Protein AF-A0A2E3D0P7-F1 (afdb_monomer_lite)

pLDDT: mean 84.65, std 11.74, range [28.27, 96.06]

Sequence (380 aa):
MAKFSTPGQRRKRYIKILLGFMVVAISTVAWFVEGPGQRTAKAALKDPGTINFQAQISNLTYEEETYRNFKGKRRSRTNYYADFSYTFNGQPIVETREISSSQYEKWEDGSQVDMMAIGPQHDKIELKSDVVSDATTSPLGRSIQAAIFSAIGAVALSFVLLPVFGREPDGYMPEGFYTEQSWLDVDDNQLIAIVENELVRFKFDSSLTGKVQKAYQNDVPLAQILTIKGKGVKLDVIPLDKVQSVSSSHYEDTYDVHFEVSEPGAKEIKTKSINLEFLNPTVKTHAMEALVKRVTPFQQLEKTVTHYSRLKSAMPGTLGFLIGAAGLWYFEHWIMMVLLSLLCLFSLKSLIARLWSPTVYTQYASQPVTSAVEPVRSAA

Structure (mmCIF, N/CA/C/O backbone):
data_AF-A0A2E3D0P7-F1
#
_entry.id   AF-A0A2E3D0P7-F1
#
loop_
_atom_site.group_PDB
_atom_site.id
_atom_site.type_symbol
_atom_site.label_atom_id
_atom_site.label_alt_id
_atom_site.label_comp_id
_atom_site.label_asym_id
_atom_site.label_entity_id
_atom_site.label_seq_id
_atom_site.pdbx_PDB_ins_code
_atom_site.Cartn_x
_atom_site.Cartn_y
_atom_site.Cartn_z
_atom_site.occupancy
_atom_site.B_iso_or_equiv
_atom_site.auth_seq_id
_atom_site.auth_comp_id
_atom_site.auth_asym_id
_atom_site.auth_atom_id
_atom_site.pdbx_PDB_model_num
ATOM 1 N N . MET A 1 1 ? -0.250 -22.463 9.186 1.00 63.88 1 MET A N 1
ATOM 2 C CA . MET A 1 1 ? -0.595 -21.189 8.517 1.00 63.88 1 MET A CA 1
ATOM 3 C C . MET A 1 1 ? -1.772 -20.565 9.260 1.00 63.88 1 MET A C 1
ATOM 5 O O . MET A 1 1 ? -2.297 -21.237 10.142 1.00 63.88 1 MET A O 1
ATOM 9 N N . ALA A 1 2 ? -2.141 -19.311 8.983 1.00 78.75 2 ALA A N 1
ATOM 10 C CA . ALA A 1 2 ? -3.425 -18.774 9.446 1.00 78.75 2 ALA A CA 1
ATOM 11 C C . ALA A 1 2 ? -4.566 -19.628 8.858 1.00 78.75 2 ALA A C 1
ATOM 13 O O . ALA A 1 2 ? -4.453 -20.078 7.716 1.00 78.75 2 ALA A O 1
ATOM 14 N N . LYS A 1 3 ? -5.604 -19.905 9.652 1.00 83.94 3 LYS A N 1
ATOM 15 C CA . LYS A 1 3 ? -6.724 -20.778 9.265 1.00 83.94 3 LYS A CA 1
ATOM 16 C C . LYS A 1 3 ? -7.697 -20.048 8.340 1.00 83.94 3 LYS A C 1
ATOM 18 O O . LYS A 1 3 ? -8.185 -20.631 7.377 1.00 83.94 3 LYS A O 1
ATOM 23 N N . PHE A 1 4 ? -7.910 -18.757 8.590 1.00 86.62 4 PHE A N 1
ATOM 24 C CA . PHE A 1 4 ? -8.849 -17.919 7.854 1.00 86.62 4 PHE A CA 1
ATOM 25 C C . PHE A 1 4 ? -8.155 -16.696 7.259 1.00 86.62 4 PHE A C 1
ATOM 27 O O . PHE A 1 4 ? -7.244 -16.119 7.855 1.00 86.62 4 PHE A O 1
ATOM 34 N N . SER A 1 5 ? -8.624 -16.289 6.081 1.00 87.06 5 SER A N 1
ATOM 35 C CA . SER A 1 5 ? -8.256 -15.033 5.424 1.00 87.06 5 SER A CA 1
ATOM 36 C C . SER A 1 5 ? -9.507 -14.203 5.195 1.00 87.06 5 SER A C 1
ATOM 38 O O . SER A 1 5 ? -10.519 -14.740 4.724 1.00 87.06 5 SER A O 1
ATOM 40 N N . THR A 1 6 ? -9.421 -12.914 5.505 1.00 86.19 6 THR A N 1
ATOM 41 C CA . THR A 1 6 ? -10.521 -11.972 5.304 1.00 86.19 6 THR A CA 1
ATOM 42 C C . THR A 1 6 ? -10.764 -11.712 3.809 1.00 86.19 6 THR A C 1
ATOM 44 O O . THR A 1 6 ? -9.862 -11.913 2.978 1.00 86.19 6 THR A O 1
ATOM 47 N N . PRO A 1 7 ? -11.966 -11.256 3.418 1.00 86.00 7 PRO A N 1
ATOM 48 C CA . PRO A 1 7 ? -12.232 -10.815 2.051 1.00 86.00 7 PRO A CA 1
ATOM 49 C C . PRO A 1 7 ? -11.246 -9.748 1.552 1.00 86.00 7 PRO A C 1
ATOM 51 O O . PRO A 1 7 ? -10.750 -9.869 0.429 1.00 86.00 7 PRO A O 1
ATOM 54 N N . GLY A 1 8 ? -10.908 -8.749 2.371 1.00 85.38 8 GLY A N 1
ATOM 55 C CA . GLY A 1 8 ? -9.921 -7.718 2.040 1.00 85.38 8 GLY A CA 1
ATOM 56 C C . GLY A 1 8 ? -8.527 -8.302 1.823 1.00 85.38 8 GLY A C 1
ATOM 57 O O . GLY A 1 8 ? -7.926 -8.059 0.775 1.00 85.38 8 GLY A O 1
ATOM 58 N N . GLN A 1 9 ? -8.038 -9.187 2.701 1.00 87.81 9 GLN A N 1
ATOM 59 C CA . GLN A 1 9 ? -6.764 -9.897 2.495 1.00 87.81 9 GLN A CA 1
ATOM 60 C C . GLN A 1 9 ? -6.739 -10.667 1.163 1.00 87.81 9 GLN A C 1
ATOM 62 O O . GLN A 1 9 ? -5.741 -10.616 0.433 1.00 87.81 9 GLN A O 1
ATOM 67 N N . ARG A 1 10 ? -7.839 -11.346 0.803 1.00 89.25 10 ARG A N 1
ATOM 68 C CA . ARG A 1 10 ? -7.965 -12.045 -0.490 1.00 89.25 10 ARG A CA 1
ATOM 69 C C . ARG A 1 10 ? -7.917 -11.065 -1.660 1.00 89.25 10 ARG A C 1
ATOM 71 O O . ARG A 1 10 ? -7.141 -11.286 -2.586 1.00 89.25 10 ARG A O 1
ATOM 78 N N . ARG A 1 11 ? -8.677 -9.965 -1.616 1.00 88.69 11 ARG A N 1
ATOM 79 C CA . ARG A 1 11 ? -8.678 -8.924 -2.663 1.00 88.69 11 ARG A CA 1
ATOM 80 C C . ARG A 1 11 ? -7.303 -8.280 -2.827 1.00 88.69 11 ARG A C 1
ATOM 82 O O . ARG A 1 11 ? -6.805 -8.210 -3.947 1.00 88.69 11 ARG A O 1
ATOM 89 N N . LYS A 1 12 ? -6.638 -7.901 -1.729 1.00 89.88 12 LYS A N 1
ATOM 90 C CA . LYS A 1 12 ? -5.262 -7.373 -1.746 1.00 89.88 12 LYS A CA 1
ATOM 91 C C . LYS A 1 12 ? -4.298 -8.363 -2.404 1.00 89.88 12 LYS A C 1
ATOM 93 O O . LYS A 1 12 ? -3.443 -7.958 -3.191 1.00 89.88 12 LYS A O 1
ATOM 98 N N . ARG A 1 13 ? -4.443 -9.664 -2.123 1.00 90.81 13 ARG A N 1
ATOM 99 C CA . ARG A 1 13 ? -3.647 -10.718 -2.768 1.00 90.81 13 ARG A CA 1
ATOM 100 C C . ARG A 1 13 ? -3.947 -10.825 -4.265 1.00 90.81 13 ARG A C 1
ATOM 102 O O . ARG A 1 13 ? -3.000 -10.860 -5.044 1.00 90.81 13 ARG A O 1
ATOM 109 N N . TYR A 1 14 ? -5.217 -10.827 -4.670 1.00 91.69 14 TYR A N 1
ATOM 110 C CA . TYR A 1 14 ? -5.603 -10.855 -6.085 1.00 91.69 14 TYR A CA 1
ATOM 111 C C . TYR A 1 14 ? -5.071 -9.648 -6.858 1.00 91.69 14 TYR A C 1
ATOM 113 O O . TYR A 1 14 ? -4.501 -9.833 -7.927 1.00 91.69 14 TYR A O 1
ATOM 121 N N . ILE A 1 15 ? -5.169 -8.439 -6.295 1.00 89.19 15 ILE A N 1
ATOM 122 C CA . ILE A 1 15 ? -4.608 -7.217 -6.890 1.00 89.19 15 ILE A CA 1
ATOM 123 C C . ILE A 1 15 ? -3.103 -7.385 -7.117 1.00 89.19 15 ILE A C 1
ATOM 125 O O . ILE A 1 15 ? -2.620 -7.160 -8.221 1.00 89.19 15 ILE A O 1
ATOM 129 N N . LYS A 1 16 ? -2.355 -7.843 -6.104 1.00 91.69 16 LYS A N 1
ATOM 130 C CA . LYS A 1 16 ? -0.905 -8.075 -6.229 1.00 91.69 16 LYS A CA 1
ATOM 131 C C . LYS A 1 16 ? -0.568 -9.126 -7.291 1.00 91.69 16 LYS A C 1
ATOM 133 O O . LYS A 1 16 ? 0.374 -8.927 -8.050 1.00 91.69 16 LYS A O 1
ATOM 138 N N . ILE A 1 17 ? -1.331 -10.220 -7.359 1.00 93.38 17 ILE A N 1
ATOM 139 C CA . ILE A 1 17 ? -1.148 -11.269 -8.374 1.00 93.38 17 ILE A CA 1
ATOM 140 C C . ILE A 1 17 ? -1.409 -10.712 -9.775 1.00 93.38 17 ILE A C 1
ATOM 142 O O . ILE A 1 17 ? -0.598 -10.927 -10.669 1.00 93.38 17 ILE A O 1
ATOM 146 N N . LEU A 1 18 ? -2.502 -9.970 -9.961 1.00 92.75 18 LEU A N 1
ATOM 147 C CA . LEU A 1 18 ? -2.876 -9.389 -11.249 1.00 92.75 18 LEU A CA 1
ATOM 148 C C . LEU A 1 18 ? -1.837 -8.370 -11.731 1.00 92.75 18 LEU A C 1
ATOM 150 O O . LEU A 1 18 ? -1.441 -8.396 -12.892 1.00 92.75 18 LEU A O 1
ATOM 154 N N . LEU A 1 19 ? -1.333 -7.528 -10.827 1.00 92.44 19 LEU A N 1
ATOM 155 C CA . LEU A 1 19 ? -0.243 -6.596 -11.115 1.00 92.44 19 LEU A CA 1
ATOM 156 C C . LEU A 1 19 ? 1.061 -7.322 -11.469 1.00 92.44 19 LEU A C 1
ATOM 158 O O . LEU A 1 19 ? 1.741 -6.934 -12.414 1.00 92.44 19 LEU A O 1
ATOM 162 N N . GLY A 1 20 ? 1.392 -8.404 -10.758 1.00 93.56 20 GLY A N 1
ATOM 163 C CA . GLY A 1 20 ? 2.532 -9.254 -11.103 1.00 93.56 20 GLY A CA 1
ATOM 164 C C . GLY A 1 20 ? 2.381 -9.892 -12.486 1.00 93.56 20 GLY A C 1
ATOM 165 O O . GLY A 1 20 ? 3.317 -9.874 -13.280 1.00 93.56 20 GLY A O 1
ATOM 166 N N . PHE A 1 21 ? 1.186 -10.388 -12.812 1.00 95.12 21 PHE A N 1
ATOM 167 C CA . PHE A 1 21 ? 0.887 -10.945 -14.129 1.00 95.12 21 PHE A CA 1
ATOM 168 C C . PHE A 1 21 ? 1.000 -9.895 -15.238 1.00 95.12 21 PHE A C 1
ATOM 170 O O . PHE A 1 21 ? 1.547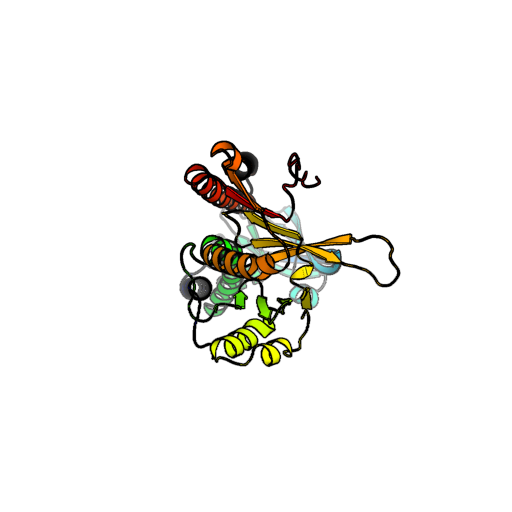 -10.187 -16.295 1.00 95.12 21 PHE A O 1
ATOM 177 N N . MET A 1 22 ? 0.559 -8.659 -14.990 1.00 92.62 22 MET A N 1
ATOM 178 C CA . MET A 1 22 ? 0.719 -7.543 -15.925 1.00 92.62 22 MET A CA 1
ATOM 179 C C . MET A 1 22 ? 2.197 -7.276 -16.250 1.00 92.62 22 MET A C 1
ATOM 181 O O . MET A 1 22 ? 2.544 -7.137 -17.420 1.00 92.62 22 MET A O 1
ATOM 185 N N . VAL A 1 23 ? 3.074 -7.254 -15.238 1.00 94.56 23 VAL A N 1
ATOM 186 C CA . VAL A 1 23 ? 4.530 -7.091 -15.428 1.00 94.56 23 VAL A CA 1
ATOM 187 C C . VAL A 1 23 ? 5.090 -8.217 -16.292 1.00 94.56 23 VAL A C 1
ATOM 189 O O . VAL A 1 23 ? 5.819 -7.958 -17.251 1.00 94.56 23 VAL A O 1
ATOM 192 N N . VAL A 1 24 ? 4.713 -9.465 -15.998 1.00 94.81 24 VAL A N 1
ATOM 193 C CA . VAL A 1 24 ? 5.138 -10.628 -16.791 1.00 94.81 24 VAL A CA 1
ATOM 194 C C . VAL A 1 24 ? 4.642 -10.505 -18.231 1.00 94.81 24 VAL A C 1
ATOM 196 O O . VAL A 1 24 ? 5.447 -10.629 -19.145 1.00 94.81 24 VAL A O 1
ATOM 199 N N . ALA A 1 25 ? 3.366 -10.181 -18.445 1.00 93.19 25 ALA A N 1
ATOM 200 C CA . ALA A 1 25 ? 2.776 -10.046 -19.773 1.00 93.19 25 ALA A CA 1
ATOM 201 C C . ALA A 1 25 ? 3.463 -8.954 -20.609 1.00 93.19 25 ALA A C 1
ATOM 203 O O . ALA A 1 25 ? 3.822 -9.203 -21.758 1.00 93.19 25 ALA A O 1
ATOM 204 N N . ILE A 1 26 ? 3.714 -7.772 -20.032 1.00 90.81 26 ILE A N 1
ATOM 205 C CA . ILE A 1 26 ? 4.437 -6.680 -20.709 1.00 90.81 26 ILE A CA 1
ATOM 206 C C . ILE A 1 26 ? 5.863 -7.116 -21.066 1.00 90.81 26 ILE A C 1
ATOM 208 O O . ILE A 1 26 ? 6.322 -6.884 -22.184 1.00 90.81 26 ILE A O 1
ATOM 212 N N . SER A 1 27 ? 6.545 -7.800 -20.146 1.00 92.62 27 SER A N 1
ATOM 213 C CA . SER A 1 27 ? 7.895 -8.325 -20.379 1.00 92.62 27 SER A CA 1
ATOM 214 C C . SER A 1 27 ? 7.909 -9.378 -21.490 1.00 92.62 27 SER A C 1
ATOM 216 O O . SER A 1 27 ? 8.787 -9.360 -22.345 1.00 92.62 27 SER A O 1
ATOM 218 N N . THR A 1 28 ? 6.905 -10.260 -21.535 1.00 92.31 28 THR A N 1
ATOM 219 C CA . THR A 1 28 ? 6.734 -11.242 -22.615 1.00 92.31 28 THR A CA 1
ATOM 220 C C . THR A 1 28 ? 6.468 -10.562 -23.955 1.00 92.31 28 THR A C 1
ATOM 222 O O . THR A 1 28 ? 7.048 -10.958 -24.959 1.00 92.31 28 THR A O 1
ATOM 225 N N . VAL A 1 29 ? 5.648 -9.510 -24.003 1.00 91.69 29 VAL A N 1
ATOM 226 C CA . VAL A 1 29 ? 5.447 -8.744 -25.244 1.00 91.69 29 VAL A CA 1
ATOM 227 C C . VAL A 1 29 ? 6.762 -8.107 -25.704 1.00 91.69 29 VAL A C 1
ATOM 229 O O . VAL A 1 29 ? 7.103 -8.225 -26.877 1.00 91.69 29 VAL A O 1
ATOM 232 N N . ALA A 1 30 ? 7.546 -7.518 -24.797 1.00 90.31 30 ALA A N 1
ATOM 233 C CA . ALA A 1 30 ? 8.858 -6.939 -25.111 1.00 90.31 30 ALA A CA 1
ATOM 234 C C . ALA A 1 30 ? 9.905 -7.979 -25.564 1.00 90.31 30 ALA A C 1
ATOM 236 O O . ALA A 1 30 ? 10.854 -7.648 -26.284 1.00 90.31 30 ALA A O 1
ATOM 237 N N . TRP A 1 31 ? 9.724 -9.251 -25.198 1.00 92.69 31 TRP A N 1
ATOM 238 C CA . TRP A 1 31 ? 10.527 -10.346 -25.736 1.00 92.69 31 TRP A CA 1
ATOM 239 C C . TRP A 1 31 ? 10.314 -10.510 -27.241 1.00 92.69 31 TRP A C 1
ATOM 241 O O . TRP A 1 31 ? 11.284 -10.662 -27.981 1.00 92.69 31 TRP A O 1
ATOM 251 N N . PHE A 1 32 ? 9.066 -10.458 -27.713 1.00 91.75 32 PHE A N 1
ATOM 252 C CA . PHE A 1 32 ? 8.731 -10.700 -29.121 1.00 91.75 32 PHE A CA 1
ATOM 253 C C . PHE A 1 32 ? 8.721 -9.431 -29.976 1.00 91.75 32 PHE A C 1
ATOM 255 O O . PHE A 1 32 ? 9.026 -9.488 -31.166 1.00 91.75 32 PHE A O 1
ATOM 262 N N . VAL A 1 33 ? 8.380 -8.287 -29.387 1.00 89.50 33 VAL A N 1
ATOM 263 C CA . VAL A 1 33 ? 8.140 -7.043 -30.116 1.00 89.50 33 VAL A CA 1
ATOM 264 C C . VAL A 1 33 ? 9.317 -6.091 -29.949 1.00 89.50 33 VAL A C 1
ATOM 266 O O . VAL A 1 33 ? 9.665 -5.676 -28.848 1.00 89.50 33 VAL A O 1
ATOM 269 N N . GLU A 1 34 ? 9.908 -5.705 -31.078 1.00 87.25 34 GLU A N 1
ATOM 270 C CA . GLU A 1 34 ? 10.896 -4.628 -31.141 1.00 87.25 34 GLU A CA 1
ATOM 271 C C . GLU A 1 34 ? 10.255 -3.289 -30.787 1.00 87.25 34 GLU A C 1
ATOM 273 O O . GLU A 1 34 ? 9.267 -2.892 -31.416 1.00 87.25 34 GLU A O 1
ATOM 278 N N . GLY A 1 35 ? 10.844 -2.593 -29.813 1.00 82.25 35 GLY A N 1
ATOM 279 C CA . GLY A 1 35 ? 10.448 -1.240 -29.447 1.00 82.25 35 GLY A CA 1
ATOM 280 C C . GLY A 1 35 ? 10.743 -0.228 -30.563 1.00 82.25 35 GLY A C 1
ATOM 281 O O . GLY A 1 35 ? 11.554 -0.502 -31.452 1.00 82.25 35 GLY A O 1
ATOM 282 N N . PRO A 1 36 ? 10.109 0.955 -30.522 1.00 82.62 36 PRO A N 1
ATOM 283 C CA . PRO A 1 36 ? 10.277 1.981 -31.548 1.00 82.62 36 PRO A CA 1
ATOM 284 C C . PRO A 1 36 ? 11.745 2.397 -31.727 1.00 82.62 36 PRO A C 1
ATOM 286 O O . PRO A 1 36 ? 12.199 2.431 -32.864 1.00 82.62 36 PRO A O 1
ATOM 289 N N . GLY A 1 37 ? 12.503 2.582 -30.636 1.00 82.88 37 GLY A N 1
ATOM 290 C CA . GLY A 1 37 ? 13.933 2.936 -30.684 1.00 82.88 37 GLY A CA 1
ATOM 291 C C . GLY A 1 37 ? 14.804 1.906 -31.416 1.00 82.88 37 GLY A C 1
ATOM 292 O O . GLY A 1 37 ? 15.591 2.252 -32.293 1.00 82.88 37 GLY A O 1
ATOM 293 N N . GLN A 1 38 ? 14.597 0.613 -31.149 1.00 85.88 38 GLN A N 1
ATOM 294 C CA . GLN A 1 38 ? 15.317 -0.455 -31.851 1.00 85.88 38 GLN A CA 1
ATOM 295 C C . GLN A 1 38 ? 14.946 -0.515 -33.337 1.00 85.88 38 GLN A C 1
ATOM 297 O O . GLN A 1 38 ? 15.815 -0.740 -34.179 1.00 85.88 38 GLN A O 1
ATOM 302 N N . ARG A 1 39 ? 13.667 -0.309 -33.680 1.00 87.25 39 ARG A N 1
ATOM 303 C CA . ARG A 1 39 ? 13.230 -0.265 -35.084 1.00 87.25 39 ARG A CA 1
ATOM 304 C C . ARG A 1 39 ? 13.858 0.913 -35.818 1.00 87.25 39 ARG A C 1
ATOM 306 O O . ARG A 1 39 ? 14.352 0.721 -36.925 1.00 87.25 39 ARG A O 1
ATOM 313 N N . THR A 1 40 ? 13.883 2.097 -35.202 1.00 86.38 40 THR A N 1
ATOM 314 C CA . THR A 1 40 ? 14.529 3.282 -35.780 1.00 86.38 40 THR A CA 1
ATOM 315 C C . THR A 1 40 ? 16.032 3.082 -35.929 1.00 86.38 40 THR A C 1
ATOM 317 O O . THR A 1 40 ? 16.569 3.388 -36.986 1.00 86.38 40 THR A O 1
ATOM 320 N N . ALA A 1 41 ? 16.699 2.478 -34.944 1.00 87.44 41 ALA A N 1
ATOM 321 C CA . ALA A 1 41 ? 18.129 2.187 -35.013 1.00 87.44 41 ALA A CA 1
ATOM 322 C C . ALA A 1 41 ? 18.461 1.160 -36.113 1.00 87.44 41 ALA A C 1
ATOM 324 O O . ALA A 1 41 ? 19.378 1.355 -36.908 1.00 87.44 41 ALA A O 1
ATOM 325 N N . LYS A 1 42 ? 17.664 0.088 -36.237 1.00 89.94 42 LYS A N 1
ATOM 326 C CA . LYS A 1 42 ? 17.796 -0.888 -37.334 1.00 89.94 42 LYS A CA 1
ATOM 327 C C . LYS A 1 42 ? 17.518 -0.278 -38.704 1.00 89.94 42 LYS A C 1
ATOM 329 O O . LYS A 1 42 ? 18.143 -0.699 -39.674 1.00 89.94 42 LYS A O 1
ATOM 334 N N . ALA A 1 43 ? 16.565 0.648 -38.795 1.00 88.25 43 ALA A N 1
ATOM 335 C CA . ALA A 1 43 ? 16.280 1.370 -40.028 1.00 88.25 43 ALA A CA 1
ATOM 336 C C . ALA A 1 43 ? 17.454 2.283 -40.402 1.00 88.25 43 ALA A C 1
ATOM 338 O O . ALA A 1 43 ? 17.933 2.189 -41.524 1.00 88.25 43 ALA A O 1
ATOM 339 N N . ALA A 1 44 ? 17.987 3.053 -39.448 1.00 87.69 44 ALA A N 1
ATOM 340 C CA . ALA A 1 44 ? 19.149 3.919 -39.650 1.00 87.69 44 ALA A CA 1
ATOM 341 C C . ALA A 1 44 ? 20.381 3.142 -40.143 1.00 87.69 44 ALA A C 1
ATOM 343 O O . ALA A 1 44 ? 21.022 3.540 -41.107 1.00 87.69 44 ALA A O 1
ATOM 344 N N . LEU A 1 45 ? 20.674 1.973 -39.559 1.00 87.88 45 LEU A N 1
ATOM 345 C CA . LEU A 1 45 ? 21.794 1.129 -40.005 1.00 87.88 45 LEU A CA 1
ATOM 346 C C . LEU A 1 45 ? 21.620 0.543 -41.417 1.00 87.88 45 LEU A C 1
ATOM 348 O O . LEU A 1 45 ? 22.601 0.100 -42.011 1.00 87.88 45 LEU A O 1
ATOM 352 N N . LYS A 1 46 ? 20.389 0.478 -41.933 1.00 88.12 46 LYS A N 1
ATOM 353 C CA . LYS A 1 46 ? 20.075 -0.061 -43.266 1.00 88.12 46 LYS A CA 1
ATOM 354 C C . LYS A 1 46 ? 19.829 1.025 -44.311 1.00 88.12 46 LYS A C 1
ATOM 356 O O . LYS A 1 46 ? 19.788 0.700 -45.495 1.00 88.12 46 LYS A O 1
ATOM 361 N N . ASP A 1 47 ? 19.619 2.265 -43.886 1.00 86.25 47 ASP A N 1
ATOM 362 C CA . ASP A 1 47 ? 19.291 3.376 -44.767 1.00 86.25 47 ASP A CA 1
ATOM 363 C C . ASP A 1 47 ? 20.559 3.882 -45.479 1.00 86.25 47 ASP A C 1
ATOM 365 O O . ASP A 1 47 ? 21.476 4.365 -44.806 1.00 86.25 47 ASP A O 1
ATOM 369 N N . PRO A 1 48 ? 20.632 3.801 -46.824 1.00 79.19 48 PRO A N 1
ATOM 370 C CA . PRO A 1 48 ? 21.766 4.320 -47.584 1.00 79.19 48 PRO A CA 1
ATOM 371 C C . PRO A 1 48 ? 21.926 5.845 -47.480 1.00 79.19 48 PRO A C 1
ATOM 373 O O . PRO A 1 48 ? 22.991 6.354 -47.817 1.00 79.19 48 PRO A O 1
ATOM 376 N N . GLY A 1 49 ? 20.901 6.576 -47.022 1.00 81.12 49 GLY A N 1
ATOM 377 C CA . GLY A 1 49 ? 20.973 8.015 -46.755 1.00 81.12 49 GLY A CA 1
ATOM 378 C C . GLY A 1 49 ? 21.721 8.388 -45.470 1.00 81.12 49 GLY A C 1
ATOM 379 O O . GLY A 1 49 ? 21.988 9.569 -45.244 1.00 81.12 49 GLY A O 1
ATOM 380 N N . THR A 1 50 ? 22.077 7.413 -44.632 1.00 86.00 50 THR A N 1
ATOM 381 C CA . THR A 1 50 ? 22.770 7.647 -43.361 1.00 86.00 50 THR A CA 1
ATOM 382 C C . THR A 1 50 ? 24.254 7.928 -43.578 1.00 86.00 50 THR A C 1
ATOM 384 O O . THR A 1 50 ? 24.966 7.138 -44.201 1.00 86.00 50 THR A O 1
ATOM 387 N N . ILE A 1 51 ? 24.748 9.037 -43.024 1.00 88.25 51 ILE A N 1
ATOM 388 C CA . ILE A 1 51 ? 26.145 9.463 -43.187 1.00 88.25 51 ILE A CA 1
ATOM 389 C C . ILE A 1 51 ? 26.938 9.084 -41.936 1.00 88.25 51 ILE A C 1
ATOM 391 O O . ILE A 1 51 ? 26.599 9.498 -40.828 1.00 88.25 51 ILE A O 1
ATOM 395 N N . ASN A 1 52 ? 28.012 8.314 -42.124 1.00 90.00 52 ASN A N 1
ATOM 396 C CA . ASN A 1 52 ? 28.990 8.024 -41.078 1.00 90.00 52 ASN A CA 1
ATOM 397 C C . ASN A 1 52 ? 30.146 9.021 -41.172 1.00 90.00 52 ASN A C 1
ATOM 399 O O . ASN A 1 52 ? 30.680 9.240 -42.259 1.00 90.00 52 ASN A O 1
ATOM 403 N N . PHE A 1 53 ? 30.563 9.573 -40.041 1.00 91.00 53 PHE A N 1
ATOM 404 C CA . PHE A 1 53 ? 31.725 10.453 -39.957 1.00 91.00 53 PHE A CA 1
ATOM 405 C C . PHE A 1 53 ? 32.415 10.288 -38.603 1.00 91.00 53 PHE A C 1
ATOM 407 O O . PHE A 1 53 ? 31.875 9.656 -37.696 1.00 91.00 53 PHE A O 1
ATOM 414 N N . GLN A 1 54 ? 33.625 10.828 -38.479 1.00 92.81 54 GLN A N 1
ATOM 415 C CA . GLN A 1 54 ? 34.375 10.810 -37.227 1.00 92.81 54 GLN A CA 1
ATOM 416 C C . GLN A 1 54 ? 34.273 12.161 -36.531 1.00 92.81 54 GLN A C 1
ATOM 418 O O . GLN A 1 54 ? 34.346 13.207 -37.180 1.00 92.81 54 GLN A O 1
ATOM 423 N N . ALA A 1 55 ? 34.106 12.116 -35.216 1.00 93.31 55 ALA A N 1
ATOM 424 C CA . ALA A 1 55 ? 34.206 13.274 -34.350 1.00 93.31 55 ALA A CA 1
ATOM 425 C C . ALA A 1 55 ? 35.382 13.112 -33.397 1.00 93.31 55 ALA A C 1
ATOM 427 O O . ALA A 1 55 ? 35.636 12.021 -32.882 1.00 93.31 55 ALA A O 1
ATOM 428 N N . GLN A 1 56 ? 36.067 14.219 -33.139 1.00 95.06 56 GLN A N 1
ATOM 429 C CA . GLN A 1 56 ? 37.126 14.276 -32.151 1.00 95.06 56 GLN A CA 1
ATOM 430 C C . GLN A 1 56 ? 36.529 14.613 -30.791 1.00 95.06 56 GLN A C 1
ATOM 432 O O . GLN A 1 56 ? 35.787 15.587 -30.666 1.00 95.06 56 GLN A O 1
ATOM 437 N N . ILE A 1 57 ? 36.894 13.854 -29.765 1.00 94.06 57 ILE A N 1
ATOM 438 C CA . ILE A 1 57 ? 36.612 14.237 -28.385 1.00 94.06 57 ILE A CA 1
ATOM 439 C C . ILE A 1 57 ? 37.550 15.387 -28.034 1.00 94.06 57 ILE A C 1
ATOM 441 O O . ILE A 1 57 ? 38.763 15.205 -27.968 1.00 94.06 57 ILE A O 1
ATOM 445 N N . SER A 1 58 ? 37.010 16.588 -27.866 1.00 91.06 58 SER A N 1
ATOM 446 C CA . SER A 1 58 ? 37.807 17.765 -27.516 1.00 91.06 58 SER A CA 1
ATOM 447 C C . SER A 1 58 ? 38.055 17.882 -26.018 1.00 91.06 58 SER A C 1
ATOM 449 O O . SER A 1 58 ? 39.044 18.500 -25.632 1.00 91.06 58 SER A O 1
ATOM 451 N N . ASN A 1 59 ? 37.158 17.336 -25.192 1.00 93.38 59 ASN A N 1
ATOM 452 C CA . ASN A 1 59 ? 37.240 17.435 -23.739 1.00 93.38 59 ASN A CA 1
ATOM 453 C C . ASN A 1 59 ? 36.334 16.396 -23.057 1.00 93.38 59 ASN A C 1
ATOM 455 O O . ASN A 1 59 ? 35.200 16.175 -23.497 1.00 93.38 59 ASN A O 1
ATOM 459 N N . LEU A 1 60 ? 36.805 15.816 -21.954 1.00 92.75 60 LEU A N 1
ATOM 460 C CA . LEU A 1 60 ? 36.053 14.925 -21.072 1.00 92.75 60 LEU A CA 1
ATOM 461 C C . LEU A 1 60 ? 35.894 15.562 -19.691 1.00 92.75 60 LEU A C 1
ATOM 463 O O . LEU A 1 60 ? 36.854 15.733 -18.941 1.00 92.75 60 LEU A O 1
ATOM 467 N N . THR A 1 61 ? 34.656 15.856 -19.301 1.00 93.88 61 THR A N 1
ATOM 468 C CA . THR A 1 61 ? 34.355 16.499 -18.014 1.00 93.88 61 THR A CA 1
ATOM 469 C C . THR A 1 61 ? 33.433 15.644 -17.155 1.00 93.88 61 THR A C 1
ATOM 471 O O . THR A 1 61 ? 32.720 14.769 -17.643 1.00 93.88 61 THR A O 1
ATOM 474 N N . TYR A 1 62 ? 33.456 15.871 -15.843 1.00 92.56 62 TYR A N 1
ATOM 475 C CA . TYR A 1 62 ? 32.488 15.288 -14.922 1.00 92.56 62 TYR A CA 1
ATOM 476 C C . TYR A 1 62 ? 31.991 16.352 -13.948 1.00 92.56 62 TYR A C 1
ATOM 478 O O . TYR A 1 62 ? 32.719 17.275 -13.582 1.00 92.56 62 TYR A O 1
ATOM 486 N N . GLU A 1 63 ? 30.748 16.205 -13.511 1.00 93.94 63 GLU A N 1
ATOM 487 C CA . GLU A 1 63 ? 30.101 17.101 -12.561 1.00 93.94 63 GLU A CA 1
ATOM 488 C C . GLU A 1 63 ? 29.511 16.285 -11.409 1.00 93.94 63 GLU A C 1
ATOM 490 O O . GLU A 1 63 ? 28.791 15.308 -11.626 1.00 93.94 63 GLU A O 1
ATOM 495 N N . GLU A 1 64 ? 29.813 16.670 -10.168 1.00 91.06 64 GLU A N 1
ATOM 496 C CA . GLU A 1 64 ? 29.170 16.093 -8.987 1.00 91.06 64 GLU A CA 1
ATOM 497 C C . GLU A 1 64 ? 27.953 16.921 -8.580 1.00 91.06 64 GLU A C 1
ATOM 499 O O . GLU A 1 64 ? 28.053 17.965 -7.932 1.00 91.06 64 GLU A O 1
ATOM 504 N N . GLU A 1 65 ? 26.771 16.411 -8.894 1.00 88.75 65 GLU A N 1
ATOM 505 C CA . GLU A 1 65 ? 25.520 17.012 -8.474 1.00 88.75 65 GLU A CA 1
ATOM 506 C C . GLU A 1 65 ? 25.143 16.507 -7.075 1.00 88.75 65 GLU A C 1
ATOM 508 O O . GLU A 1 65 ? 24.902 15.314 -6.849 1.00 88.75 65 GLU A O 1
ATOM 513 N N . THR A 1 66 ? 25.067 17.417 -6.097 1.00 87.62 66 THR A N 1
ATOM 514 C CA . THR A 1 66 ? 24.539 17.077 -4.769 1.00 87.62 66 THR A CA 1
ATOM 515 C C . THR A 1 66 ? 23.075 17.460 -4.642 1.00 87.62 66 THR A C 1
ATOM 517 O O . THR A 1 66 ? 22.725 18.635 -4.664 1.00 87.62 66 THR A O 1
ATOM 520 N N . TYR A 1 67 ? 22.223 16.466 -4.408 1.00 85.56 67 TYR A N 1
ATOM 521 C CA . TYR A 1 67 ? 20.790 16.648 -4.205 1.00 85.56 67 TYR A CA 1
ATOM 522 C C . TYR A 1 67 ? 20.355 16.092 -2.846 1.00 85.56 67 TYR A C 1
ATOM 524 O O . TYR A 1 67 ? 21.054 15.313 -2.190 1.00 85.56 67 TYR A O 1
ATOM 532 N N . ARG A 1 68 ? 19.180 16.508 -2.372 1.00 82.50 68 ARG A N 1
ATOM 533 C CA . ARG A 1 68 ? 18.553 15.929 -1.177 1.00 82.50 68 ARG A CA 1
ATOM 534 C C . ARG A 1 68 ? 17.440 14.995 -1.610 1.00 82.50 68 ARG A C 1
ATOM 536 O O . ARG A 1 68 ? 16.596 15.359 -2.418 1.00 82.50 68 ARG A O 1
ATOM 543 N N . ASN A 1 69 ? 17.423 13.784 -1.064 1.00 70.69 69 ASN A N 1
ATOM 544 C CA . ASN A 1 69 ? 16.307 12.881 -1.314 1.00 70.69 69 ASN A CA 1
ATOM 545 C C . ASN A 1 69 ? 15.031 13.367 -0.599 1.00 70.69 69 ASN A C 1
ATOM 547 O O . ASN A 1 69 ? 15.083 14.225 0.280 1.00 70.69 69 ASN A O 1
ATOM 551 N N . PHE A 1 70 ? 13.895 12.734 -0.896 1.00 52.94 70 PHE A N 1
ATOM 552 C CA . PHE A 1 70 ? 12.593 13.008 -0.264 1.00 52.94 70 PHE A CA 1
ATOM 553 C C . PHE A 1 70 ? 12.585 12.902 1.280 1.00 52.94 70 PHE A C 1
ATOM 555 O O . PHE A 1 70 ? 11.636 13.328 1.926 1.00 52.94 70 PHE A O 1
ATOM 562 N N . LYS A 1 71 ? 13.635 12.328 1.890 1.00 71.38 71 LYS A N 1
ATOM 563 C CA . LYS A 1 71 ? 13.837 12.219 3.348 1.00 71.38 71 LYS A CA 1
ATOM 564 C C . LYS A 1 71 ? 14.860 13.235 3.886 1.00 71.38 71 LYS A C 1
ATOM 566 O O . LYS A 1 71 ? 15.359 13.065 4.995 1.00 71.38 71 LYS A O 1
ATOM 571 N N . GLY A 1 72 ? 15.243 14.234 3.089 1.00 72.19 72 GLY A N 1
ATOM 572 C CA . GLY A 1 72 ? 16.183 15.297 3.452 1.00 72.19 72 GLY A CA 1
ATOM 573 C C . GLY A 1 72 ? 17.655 14.880 3.541 1.00 72.19 72 GLY A C 1
ATOM 574 O O . GLY A 1 72 ? 18.492 15.717 3.886 1.00 72.19 72 GLY A O 1
ATOM 575 N N . LYS A 1 73 ? 18.001 13.621 3.229 1.00 76.00 73 LYS A N 1
ATOM 576 C CA . LYS A 1 73 ? 19.389 13.134 3.243 1.00 76.00 73 LYS A CA 1
ATOM 577 C C . LYS A 1 73 ? 20.116 13.589 1.983 1.00 76.00 73 LYS A C 1
ATOM 579 O O . LYS A 1 73 ? 19.613 13.381 0.878 1.00 76.00 73 LYS A O 1
ATOM 584 N N . ARG A 1 74 ? 21.314 14.153 2.160 1.00 82.62 74 ARG A N 1
ATOM 585 C CA . ARG A 1 74 ? 22.209 14.524 1.059 1.00 82.62 74 ARG A CA 1
ATOM 586 C C . ARG A 1 74 ? 22.668 13.263 0.321 1.00 82.62 74 ARG A C 1
ATOM 588 O O . ARG A 1 74 ? 23.064 12.280 0.948 1.00 82.62 74 ARG A O 1
ATOM 595 N N . ARG A 1 75 ? 22.571 13.291 -1.000 1.00 81.69 75 ARG A N 1
ATOM 596 C CA . ARG A 1 75 ? 23.085 12.300 -1.943 1.00 81.69 75 ARG A CA 1
ATOM 597 C C . ARG A 1 75 ? 23.906 13.045 -2.992 1.00 81.69 75 ARG A C 1
ATOM 599 O O . ARG A 1 75 ? 23.623 14.206 -3.272 1.00 81.69 75 ARG A O 1
ATOM 606 N N . SER A 1 76 ? 24.920 12.389 -3.527 1.00 85.81 76 SER A N 1
ATOM 607 C CA . SER A 1 76 ? 25.683 12.859 -4.680 1.00 85.81 76 SER A CA 1
ATOM 608 C C . SER A 1 76 ? 25.424 11.924 -5.857 1.00 85.81 76 SER A C 1
ATOM 610 O O . SER A 1 76 ? 25.227 10.719 -5.664 1.00 85.81 76 SER A O 1
ATOM 612 N N . ARG A 1 77 ? 25.381 12.487 -7.061 1.00 87.88 77 ARG A N 1
ATOM 613 C CA . ARG A 1 77 ? 25.441 11.766 -8.331 1.00 87.88 77 ARG A CA 1
ATOM 614 C C . ARG A 1 77 ? 26.535 12.419 -9.168 1.00 87.88 77 ARG A C 1
ATOM 616 O O . ARG A 1 77 ? 26.578 13.638 -9.255 1.00 87.88 77 ARG A O 1
ATOM 623 N N . THR A 1 78 ? 27.396 11.605 -9.756 1.00 92.00 78 THR A N 1
ATOM 624 C CA . THR A 1 78 ? 28.406 12.062 -10.712 1.00 92.00 78 THR A CA 1
ATOM 625 C C . THR A 1 78 ? 27.841 11.880 -12.114 1.00 92.00 78 THR A C 1
ATOM 627 O O . THR A 1 78 ? 27.433 10.770 -12.464 1.00 92.00 78 THR A O 1
ATOM 630 N N . ASN A 1 79 ? 27.781 12.962 -12.883 1.00 92.19 79 ASN A N 1
ATOM 631 C CA . ASN A 1 79 ? 27.415 12.958 -14.296 1.00 92.19 79 ASN A CA 1
ATOM 632 C C . ASN A 1 79 ? 28.694 13.147 -15.119 1.00 92.19 79 ASN A C 1
ATOM 634 O O . ASN A 1 79 ? 29.569 13.913 -14.719 1.00 92.19 79 ASN A O 1
ATOM 638 N N . TYR A 1 80 ? 28.814 12.439 -16.238 1.00 93.75 80 TYR A N 1
ATOM 639 C CA . TYR A 1 80 ? 29.991 12.485 -17.107 1.00 93.75 80 TYR A CA 1
ATOM 640 C C . TYR A 1 80 ? 29.586 13.070 -18.452 1.00 93.75 80 TYR A C 1
ATOM 642 O O . TYR A 1 80 ? 28.532 12.713 -18.975 1.00 93.75 80 TYR A O 1
ATOM 650 N N . TYR A 1 81 ? 30.417 13.936 -19.018 1.00 93.56 81 TYR A N 1
ATOM 651 C CA . TYR A 1 81 ? 30.146 14.615 -20.277 1.00 93.56 81 TYR A CA 1
ATOM 652 C C . TYR A 1 81 ? 31.352 14.545 -21.214 1.00 93.56 81 TYR A C 1
ATOM 654 O O . TYR A 1 81 ? 32.502 14.526 -20.771 1.00 93.56 81 TYR A O 1
ATOM 662 N N . ALA A 1 82 ? 31.075 14.534 -22.514 1.00 93.62 82 ALA A N 1
ATOM 663 C CA . ALA A 1 82 ? 32.075 14.648 -23.565 1.00 93.62 82 ALA A CA 1
ATOM 664 C C . ALA A 1 82 ? 31.693 15.759 -24.542 1.00 93.62 82 ALA A C 1
ATOM 666 O O . ALA A 1 82 ? 30.542 15.830 -24.982 1.00 93.62 82 ALA A O 1
ATOM 667 N N . ASP A 1 83 ? 32.678 16.580 -24.895 1.00 93.81 83 ASP A N 1
ATOM 668 C CA . ASP A 1 83 ? 32.578 17.559 -25.971 1.00 93.81 83 ASP A CA 1
ATOM 669 C C . ASP A 1 83 ? 33.079 16.921 -27.269 1.00 93.81 83 ASP A C 1
ATOM 671 O O . ASP A 1 83 ? 34.226 16.475 -27.354 1.00 93.81 83 ASP A O 1
ATOM 675 N N . PHE A 1 84 ? 32.223 16.882 -28.284 1.00 92.81 84 PHE A N 1
ATOM 676 C CA . PHE A 1 84 ? 32.531 16.359 -29.609 1.00 92.81 84 PHE A CA 1
ATOM 677 C C . PHE A 1 84 ? 32.710 17.513 -30.585 1.00 92.81 84 PHE A C 1
ATOM 679 O O . PHE A 1 84 ? 31.827 18.357 -30.715 1.00 92.81 84 PHE A O 1
ATOM 686 N N . SER A 1 85 ? 33.826 17.517 -31.306 1.00 92.50 85 SER A N 1
ATOM 687 C CA . SER A 1 85 ? 34.122 18.466 -32.375 1.00 92.50 85 SER A CA 1
ATOM 688 C C . SER A 1 85 ? 34.183 17.737 -33.713 1.00 92.50 85 SER A C 1
ATOM 690 O O . SER A 1 85 ? 34.939 16.776 -33.882 1.00 92.50 85 SER A O 1
ATOM 692 N N . TYR A 1 86 ? 33.369 18.173 -34.671 1.00 92.00 86 TYR A N 1
ATOM 693 C CA . TYR A 1 86 ? 33.312 17.589 -36.009 1.00 92.00 86 TYR A CA 1
ATOM 694 C C . TYR A 1 86 ? 32.883 18.615 -37.056 1.00 92.00 86 TYR A C 1
ATOM 696 O O . TYR A 1 86 ? 32.335 19.669 -36.748 1.00 92.00 86 TYR A O 1
ATOM 704 N N . THR A 1 87 ? 33.143 18.312 -38.328 1.00 89.00 87 THR A N 1
ATOM 705 C CA . THR A 1 87 ? 32.644 19.115 -39.453 1.00 89.00 87 THR A CA 1
ATOM 706 C C . THR A 1 87 ? 31.512 18.371 -40.139 1.00 89.00 87 THR A C 1
ATOM 708 O O . THR A 1 87 ? 31.713 17.266 -40.638 1.00 89.00 87 THR A O 1
ATOM 711 N N . PHE A 1 88 ? 30.337 18.992 -40.207 1.00 84.12 88 PHE A N 1
A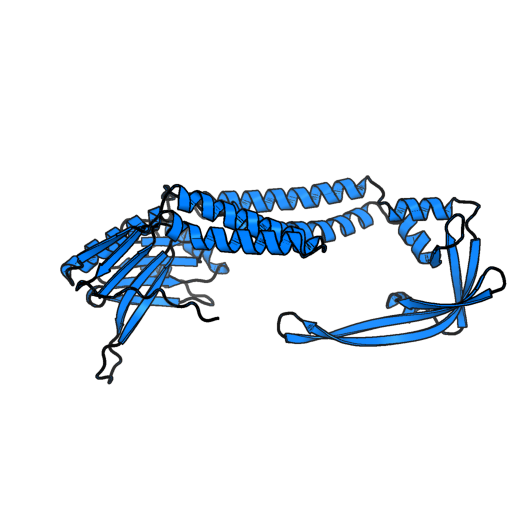TOM 712 C CA . PHE A 1 88 ? 29.183 18.448 -40.915 1.00 84.12 88 PHE A CA 1
ATOM 713 C C . PHE A 1 88 ? 28.668 19.480 -41.920 1.00 84.12 88 PHE A C 1
ATOM 715 O O . PHE A 1 88 ? 28.488 20.647 -41.581 1.00 84.12 88 PHE A O 1
ATOM 722 N N . ASN A 1 89 ? 28.496 19.084 -43.185 1.00 83.75 89 ASN A N 1
ATOM 723 C CA . ASN A 1 89 ? 28.110 19.986 -44.284 1.00 83.75 89 ASN A CA 1
ATOM 724 C C . ASN A 1 89 ? 28.979 21.261 -44.400 1.00 83.75 89 ASN A C 1
ATOM 726 O O . ASN A 1 89 ? 28.488 22.338 -44.730 1.00 83.75 89 ASN A O 1
ATOM 730 N N . GLY A 1 90 ? 30.283 21.149 -44.115 1.00 82.88 90 GLY A N 1
ATOM 731 C CA . GLY A 1 90 ? 31.233 22.269 -44.172 1.00 82.88 90 GLY A CA 1
ATOM 732 C C . GLY A 1 90 ? 31.148 23.254 -42.999 1.00 82.88 90 GLY A C 1
ATOM 733 O O . GLY A 1 90 ? 31.880 24.240 -42.995 1.00 82.88 90 GLY A O 1
ATOM 734 N N . GLN A 1 91 ? 30.291 22.994 -42.007 1.00 87.00 91 GLN A N 1
ATOM 735 C CA . GLN A 1 91 ? 30.177 23.778 -40.778 1.00 87.00 91 GLN A CA 1
ATOM 736 C C . GLN A 1 91 ? 30.880 23.041 -39.626 1.00 87.00 91 GLN A C 1
ATOM 738 O O . GLN A 1 91 ? 30.625 21.847 -39.435 1.00 87.00 91 GLN A O 1
ATOM 743 N N . PRO A 1 92 ? 31.757 23.708 -38.855 1.00 89.31 92 PRO A N 1
ATOM 744 C CA . PRO A 1 92 ? 32.281 23.146 -37.619 1.00 89.31 92 PRO A CA 1
ATOM 745 C C . PRO A 1 92 ? 31.183 23.147 -36.550 1.00 89.31 92 PRO A C 1
ATOM 747 O O . PRO A 1 92 ? 30.554 24.174 -36.293 1.00 89.31 92 PRO A O 1
ATOM 750 N N . ILE A 1 93 ? 30.960 21.995 -35.928 1.00 89.31 93 ILE A N 1
ATOM 751 C CA . ILE A 1 93 ? 29.984 21.795 -34.860 1.00 89.31 93 ILE A CA 1
ATOM 752 C C . ILE A 1 93 ? 30.737 21.314 -33.624 1.00 89.31 93 ILE A C 1
ATOM 754 O O . ILE A 1 93 ? 31.578 20.418 -33.710 1.00 89.31 93 ILE A O 1
ATOM 758 N N . VAL A 1 94 ? 30.419 21.925 -32.483 1.00 90.12 94 VAL A N 1
ATOM 759 C CA . VAL A 1 94 ? 30.852 21.469 -31.163 1.00 90.12 94 VAL A CA 1
ATOM 760 C C . VAL A 1 94 ? 29.606 21.156 -30.352 1.00 90.12 94 VAL A C 1
ATOM 762 O O . VAL A 1 94 ? 28.726 22.006 -30.217 1.00 90.12 94 VAL A O 1
ATOM 765 N N . GLU A 1 95 ? 29.521 19.934 -29.845 1.00 89.75 95 GLU A N 1
ATOM 766 C CA . GLU A 1 95 ? 28.355 19.438 -29.124 1.00 89.75 95 GLU A CA 1
ATOM 767 C C . GLU A 1 95 ? 28.782 18.725 -27.842 1.00 89.75 95 GLU A C 1
ATOM 769 O O . GLU A 1 95 ? 29.603 17.813 -27.880 1.00 89.75 95 GLU A O 1
ATOM 774 N N . THR A 1 96 ? 28.193 19.107 -26.713 1.00 90.81 96 THR A N 1
ATOM 775 C CA . THR A 1 96 ? 28.391 18.436 -25.423 1.00 90.81 96 THR A CA 1
ATOM 776 C C . THR A 1 96 ? 27.287 17.405 -25.205 1.00 90.81 96 THR A C 1
ATOM 778 O O . THR A 1 96 ? 26.107 17.736 -25.335 1.00 90.81 96 THR A O 1
ATOM 781 N N . ARG A 1 97 ? 27.631 16.171 -24.814 1.00 89.69 97 ARG A N 1
ATOM 782 C CA . ARG A 1 97 ? 26.639 15.158 -24.397 1.00 89.69 97 ARG A CA 1
ATOM 783 C C . ARG A 1 97 ? 26.996 14.492 -23.086 1.00 89.69 97 ARG A C 1
ATOM 785 O O . ARG A 1 97 ? 28.170 14.293 -22.789 1.00 89.69 97 ARG A O 1
ATOM 792 N N . GLU A 1 98 ? 25.963 14.089 -22.346 1.00 90.62 98 GLU A N 1
ATOM 793 C CA . GLU A 1 98 ? 26.109 13.165 -21.219 1.00 90.62 98 GLU A CA 1
ATOM 794 C C . GLU A 1 98 ? 26.510 11.783 -21.752 1.00 90.62 98 GLU A C 1
ATOM 796 O O . GLU A 1 98 ? 25.927 11.278 -22.715 1.00 90.62 98 GLU A O 1
ATOM 801 N N . ILE A 1 99 ? 27.513 11.178 -21.126 1.00 90.31 99 ILE A N 1
ATOM 802 C CA . ILE A 1 99 ? 28.054 9.865 -21.473 1.00 90.31 99 ILE A CA 1
ATOM 803 C C . ILE A 1 99 ? 28.046 8.956 -20.246 1.00 90.31 99 ILE A C 1
ATOM 805 O O . ILE A 1 99 ? 27.980 9.400 -19.100 1.00 90.31 99 ILE A O 1
ATOM 809 N N . SER A 1 100 ? 28.109 7.644 -20.466 1.00 88.25 100 SER A N 1
ATOM 810 C CA . SER A 1 100 ? 28.213 6.696 -19.355 1.00 88.25 100 SER A CA 1
ATOM 811 C C . SER A 1 100 ? 29.584 6.779 -18.676 1.00 88.25 100 SER A C 1
ATOM 813 O O . SER A 1 100 ? 30.593 7.051 -19.327 1.00 88.25 100 SER A O 1
ATOM 815 N N . SER A 1 101 ? 29.653 6.425 -17.388 1.00 90.75 101 SER A N 1
ATOM 816 C CA . SER A 1 101 ? 30.935 6.305 -16.671 1.00 90.75 101 SER A CA 1
ATOM 817 C C . SER A 1 101 ? 31.907 5.365 -17.392 1.00 90.75 101 SER A C 1
ATOM 819 O O . SER A 1 101 ? 33.100 5.625 -17.466 1.00 90.75 101 SER A O 1
ATOM 821 N N . SER A 1 102 ? 31.382 4.299 -18.004 1.00 88.31 102 SER A N 1
ATOM 822 C CA . SER A 1 102 ? 32.184 3.333 -18.756 1.00 88.31 102 SER A CA 1
ATOM 823 C C . SER A 1 102 ? 32.759 3.882 -20.064 1.00 88.31 102 SER A C 1
ATOM 825 O O . SER A 1 102 ? 33.788 3.390 -20.514 1.00 88.31 102 SER A O 1
ATOM 827 N N . GLN A 1 103 ? 32.094 4.856 -20.697 1.00 89.06 103 GLN A N 1
ATOM 828 C CA . GLN A 1 103 ? 32.632 5.567 -21.861 1.00 89.06 103 GLN A CA 1
ATOM 829 C C . GLN A 1 103 ? 33.693 6.565 -21.404 1.00 89.06 103 GLN A C 1
ATOM 831 O O . GLN A 1 103 ? 34.775 6.582 -21.976 1.00 89.06 103 GLN A O 1
ATOM 836 N N . TYR A 1 104 ? 33.424 7.303 -20.323 1.00 90.75 104 TYR A N 1
ATOM 837 C CA . TYR A 1 104 ? 34.364 8.262 -19.741 1.00 90.75 104 TYR A CA 1
ATOM 838 C C . TYR A 1 104 ? 35.696 7.606 -19.351 1.00 90.75 104 TYR A C 1
ATOM 840 O O . TYR A 1 104 ? 36.754 8.127 -19.665 1.00 90.75 104 TYR A O 1
ATOM 848 N N . GLU A 1 105 ? 35.652 6.426 -18.729 1.00 90.25 105 GLU A N 1
ATOM 849 C CA . GLU A 1 105 ? 36.856 5.676 -18.338 1.00 90.25 105 GLU A CA 1
ATOM 850 C C . GLU A 1 105 ? 37.641 5.088 -19.524 1.00 90.25 105 GLU A C 1
ATOM 852 O O . GLU A 1 105 ? 38.813 4.749 -19.374 1.00 90.25 105 GLU A O 1
ATOM 857 N N . LYS A 1 106 ? 36.997 4.901 -20.683 1.00 90.44 106 LYS A N 1
ATOM 858 C CA . LYS A 1 106 ? 37.611 4.278 -21.869 1.00 90.44 106 LYS A CA 1
ATOM 859 C C . LYS A 1 106 ? 38.132 5.283 -22.883 1.00 90.44 106 LYS A C 1
ATOM 861 O O . LYS A 1 106 ? 38.929 4.903 -23.737 1.00 90.44 106 LYS A O 1
ATOM 866 N N . TRP A 1 107 ? 37.598 6.494 -22.874 1.00 92.19 107 TRP A N 1
ATOM 867 C CA . TRP A 1 107 ? 37.918 7.519 -23.852 1.00 92.19 107 TRP A CA 1
ATOM 868 C C . TRP A 1 107 ? 39.013 8.439 -23.331 1.00 92.19 107 TRP A C 1
ATOM 870 O O . TRP A 1 107 ? 39.165 8.639 -22.131 1.00 92.19 107 TRP A O 1
ATOM 880 N N . GLU A 1 108 ? 39.771 9.000 -24.264 1.00 91.56 108 GLU A N 1
ATOM 881 C CA . GLU A 1 108 ? 40.829 9.966 -23.984 1.00 91.56 108 GLU A CA 1
ATOM 882 C C . GLU A 1 108 ? 40.583 11.233 -24.803 1.00 91.56 108 GLU A C 1
ATOM 884 O O . GLU A 1 108 ? 40.007 11.178 -25.899 1.00 91.56 108 GLU A O 1
ATOM 889 N N . ASP A 1 109 ? 41.039 12.375 -24.293 1.00 87.12 109 ASP A N 1
ATOM 890 C CA . ASP A 1 109 ? 40.999 13.627 -25.043 1.00 87.12 109 ASP A CA 1
ATOM 891 C C . ASP A 1 109 ? 41.769 13.476 -26.362 1.00 87.12 109 ASP A C 1
ATOM 893 O O . ASP A 1 109 ? 42.870 12.928 -26.431 1.00 87.12 109 ASP A O 1
ATOM 897 N N . GLY A 1 110 ? 41.165 13.953 -27.444 1.00 85.94 110 GLY A N 1
ATOM 898 C CA . GLY A 1 110 ? 41.686 13.836 -28.799 1.00 85.94 110 GLY A CA 1
ATOM 899 C C . GLY A 1 110 ? 41.372 12.512 -29.499 1.00 85.94 110 GLY A C 1
ATOM 900 O O . GLY A 1 110 ? 41.657 12.402 -30.696 1.00 85.94 110 GLY A O 1
ATOM 901 N N . SER A 1 111 ? 40.763 11.535 -28.815 1.00 90.56 111 SER A N 1
ATOM 902 C CA . SER A 1 111 ? 40.315 10.294 -29.454 1.00 90.56 111 SER A CA 1
ATOM 903 C C . SER A 1 111 ? 39.211 10.551 -30.487 1.00 90.56 111 SER A C 1
ATOM 905 O O . SER A 1 111 ? 38.440 11.508 -30.392 1.00 90.56 111 SER A O 1
ATOM 907 N N . GLN A 1 112 ? 39.172 9.708 -31.519 1.00 92.69 112 GLN A N 1
ATOM 908 C CA . GLN A 1 112 ? 38.163 9.769 -32.576 1.00 92.69 112 GLN A CA 1
ATOM 909 C C . GLN A 1 112 ? 37.059 8.758 -32.284 1.00 92.69 112 GLN A C 1
ATOM 911 O O . GLN A 1 112 ? 37.340 7.594 -31.990 1.00 92.69 112 GLN A O 1
ATOM 916 N N . VAL A 1 113 ? 35.810 9.189 -32.416 1.00 92.56 113 VAL A N 1
ATOM 917 C CA . VAL A 1 113 ? 34.632 8.332 -32.284 1.00 92.56 113 VAL A CA 1
ATOM 918 C C . VAL A 1 113 ? 33.786 8.382 -33.547 1.00 92.56 113 VAL A C 1
ATOM 920 O O . VAL A 1 113 ? 33.659 9.420 -34.195 1.00 92.56 113 VAL A O 1
ATOM 923 N N . ASP A 1 114 ? 33.188 7.246 -33.891 1.00 93.19 114 ASP A N 1
ATOM 924 C CA . ASP A 1 114 ? 32.272 7.163 -35.023 1.00 93.19 114 ASP A CA 1
ATOM 925 C C . ASP A 1 114 ? 30.902 7.744 -34.641 1.00 93.19 114 ASP A C 1
ATOM 927 O O . ASP A 1 114 ? 30.246 7.281 -33.699 1.00 93.19 114 ASP A O 1
ATOM 931 N N . MET A 1 115 ? 30.432 8.702 -35.434 1.00 91.50 115 MET A N 1
ATOM 932 C CA . MET A 1 115 ? 29.093 9.276 -35.350 1.00 91.50 115 MET A CA 1
ATOM 933 C C . MET A 1 115 ? 28.269 8.938 -36.596 1.00 91.50 115 MET A C 1
ATOM 935 O O . MET A 1 115 ? 28.797 8.651 -37.674 1.00 91.50 115 MET A O 1
ATOM 939 N N . MET A 1 116 ? 26.950 8.970 -36.432 1.00 91.38 116 MET A N 1
ATOM 940 C CA . MET A 1 116 ? 25.961 8.737 -37.477 1.00 91.38 116 MET A CA 1
ATOM 941 C C . MET A 1 116 ? 24.978 9.898 -37.536 1.00 91.38 116 MET A C 1
ATOM 943 O O . MET A 1 116 ? 24.330 10.212 -36.541 1.00 91.38 116 MET A O 1
ATOM 947 N N . ALA A 1 117 ? 24.829 10.487 -38.719 1.00 89.31 117 ALA A N 1
ATOM 948 C CA . ALA A 1 117 ? 23.760 11.421 -39.040 1.00 89.31 117 ALA A CA 1
ATOM 949 C C . ALA A 1 117 ? 22.577 10.659 -39.657 1.00 89.31 117 ALA A C 1
ATOM 951 O O . ALA A 1 117 ? 22.711 10.055 -40.724 1.00 89.31 117 ALA A O 1
ATOM 952 N N . ILE A 1 118 ? 21.432 10.682 -38.977 1.00 85.94 118 ILE A N 1
ATOM 953 C CA . ILE A 1 118 ? 20.236 9.878 -39.246 1.00 85.94 118 ILE A CA 1
ATOM 954 C C . ILE A 1 118 ? 19.095 10.794 -39.702 1.00 85.94 118 ILE A C 1
ATOM 956 O O . ILE A 1 118 ? 18.900 11.873 -39.146 1.00 85.94 118 ILE A O 1
ATOM 960 N N . GLY A 1 119 ? 18.305 10.328 -40.673 1.00 79.50 119 GLY A N 1
ATOM 961 C CA . GLY A 1 119 ? 17.104 11.010 -41.159 1.00 79.50 119 GLY A CA 1
ATOM 962 C C . GLY A 1 119 ? 17.317 11.766 -42.479 1.00 79.50 119 GLY A C 1
ATOM 963 O O . GLY A 1 119 ? 18.450 12.059 -42.854 1.00 79.50 119 GLY A O 1
ATOM 964 N N . PRO A 1 120 ? 16.231 12.103 -43.202 1.00 69.50 120 PRO A N 1
ATOM 965 C CA . PRO A 1 120 ? 16.300 12.700 -44.540 1.00 69.50 120 PRO A CA 1
ATOM 966 C C . PRO A 1 120 ? 16.899 14.115 -44.571 1.00 69.50 120 PRO A C 1
ATOM 968 O O . PRO A 1 120 ? 17.273 14.586 -45.642 1.00 69.50 120 PRO A O 1
ATOM 971 N N . GLN A 1 121 ? 16.977 14.791 -43.421 1.00 75.06 121 GLN A N 1
ATOM 972 C CA . GLN A 1 121 ? 17.630 16.096 -43.258 1.00 75.06 121 GLN A CA 1
ATOM 973 C C . GLN A 1 121 ? 18.860 16.033 -42.341 1.00 75.06 121 GLN A C 1
ATOM 975 O O . GLN A 1 121 ? 19.419 17.079 -42.020 1.00 75.06 121 GLN A O 1
ATOM 980 N N . HIS A 1 122 ? 19.273 14.829 -41.917 1.00 79.25 122 HIS A N 1
ATOM 981 C CA . HIS A 1 122 ? 20.396 14.619 -40.994 1.00 79.25 122 HIS A CA 1
ATOM 982 C C . HIS A 1 122 ? 20.288 15.432 -39.695 1.00 79.25 122 HIS A C 1
ATOM 984 O O . HIS A 1 122 ? 21.2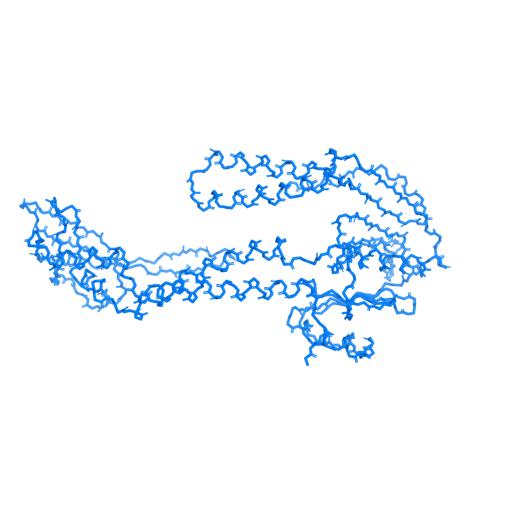87 15.869 -39.131 1.00 79.25 122 HIS A O 1
ATOM 990 N N . ASP A 1 123 ? 19.061 15.633 -39.223 1.00 77.62 123 ASP A N 1
ATOM 991 C CA . ASP A 1 123 ? 18.717 16.422 -38.041 1.00 77.62 123 ASP A CA 1
ATOM 992 C C . ASP A 1 123 ? 19.051 15.705 -36.728 1.00 77.62 123 ASP A C 1
ATOM 994 O O . ASP A 1 123 ? 19.142 16.339 -35.675 1.00 77.62 123 ASP A O 1
ATOM 998 N N . LYS A 1 124 ? 19.274 14.388 -36.784 1.00 84.00 124 LYS A N 1
ATOM 999 C CA . LYS A 1 124 ? 19.632 13.571 -35.630 1.00 84.00 124 LYS A CA 1
ATOM 1000 C C . LYS A 1 124 ? 21.037 12.998 -35.780 1.00 84.00 124 LYS A C 1
ATOM 1002 O O . LYS A 1 124 ? 21.263 12.100 -36.587 1.00 84.00 124 LYS A O 1
ATOM 1007 N N . ILE A 1 125 ? 21.971 13.473 -34.963 1.00 87.31 125 ILE A N 1
ATOM 1008 C CA . ILE A 1 125 ? 23.337 12.941 -34.898 1.00 87.31 125 ILE A CA 1
ATOM 1009 C C . ILE A 1 125 ? 23.455 12.058 -33.655 1.00 87.31 125 ILE A C 1
ATOM 1011 O O . ILE A 1 125 ? 23.055 12.463 -32.568 1.00 87.31 125 ILE A O 1
ATOM 1015 N N . GLU A 1 126 ? 23.985 10.846 -33.776 1.00 89.00 126 GLU A N 1
ATOM 1016 C CA . GLU A 1 126 ? 24.165 9.911 -32.658 1.00 89.00 126 GLU A CA 1
ATOM 1017 C C . GLU A 1 126 ? 25.518 9.207 -32.714 1.00 89.00 126 GLU A C 1
ATOM 1019 O O . GLU A 1 126 ? 26.104 9.042 -33.781 1.00 89.00 126 GLU A O 1
ATOM 1024 N N . LEU A 1 127 ? 26.022 8.777 -31.555 1.00 89.75 127 LEU A N 1
ATOM 1025 C CA . LEU A 1 127 ? 27.171 7.880 -31.500 1.00 89.75 127 LEU A CA 1
ATOM 1026 C C . LEU A 1 127 ? 26.796 6.569 -32.185 1.00 89.75 127 LEU A C 1
ATOM 1028 O O . LEU A 1 127 ? 25.793 5.935 -31.848 1.00 89.75 127 LEU A O 1
ATOM 1032 N N . LYS A 1 128 ? 27.631 6.121 -33.121 1.00 90.50 128 LYS A N 1
ATOM 1033 C CA . LYS A 1 128 ? 27.390 4.872 -33.848 1.00 90.50 128 LYS A CA 1
ATOM 1034 C C . LYS A 1 128 ? 27.294 3.677 -32.903 1.00 90.50 128 LYS A C 1
ATOM 1036 O O . LYS A 1 128 ? 26.495 2.774 -33.141 1.00 90.50 128 LYS A O 1
ATOM 1041 N N . SER A 1 129 ? 28.076 3.674 -31.820 1.00 87.50 129 SER A N 1
ATOM 1042 C CA . SER A 1 129 ? 28.018 2.638 -30.781 1.00 87.50 129 SER A CA 1
ATOM 1043 C C . SER A 1 129 ? 26.628 2.498 -30.167 1.00 87.50 129 SER A C 1
ATOM 1045 O O . SER A 1 129 ? 26.184 1.378 -29.922 1.00 87.50 129 SER A O 1
ATOM 1047 N N . ASP A 1 130 ? 25.935 3.614 -29.963 1.00 87.25 130 ASP A N 1
ATOM 1048 C CA . ASP A 1 130 ? 24.653 3.653 -29.264 1.00 87.25 130 ASP A CA 1
ATOM 1049 C C . ASP A 1 130 ? 23.542 3.189 -30.208 1.00 87.25 130 ASP A C 1
ATOM 1051 O O . ASP A 1 130 ? 22.757 2.309 -29.861 1.00 87.25 130 ASP A O 1
ATOM 1055 N N . VAL A 1 131 ? 23.579 3.649 -31.464 1.00 88.50 131 VAL A N 1
ATOM 1056 C CA . VAL A 1 131 ? 22.691 3.169 -32.536 1.00 88.50 131 VAL A CA 1
ATOM 1057 C C . VAL A 1 131 ? 22.857 1.659 -32.748 1.00 88.50 131 VAL A C 1
ATOM 1059 O O . VAL A 1 131 ? 21.876 0.922 -32.864 1.00 88.50 131 VAL A O 1
ATOM 1062 N N . VAL A 1 132 ? 24.097 1.157 -32.774 1.00 90.06 132 VAL A N 1
ATOM 1063 C CA . VAL A 1 132 ? 24.375 -0.282 -32.904 1.00 90.06 132 VAL A CA 1
ATOM 1064 C C . VAL A 1 132 ? 23.884 -1.055 -31.679 1.00 90.06 132 VAL A C 1
ATOM 1066 O O . VAL A 1 132 ? 23.267 -2.111 -31.839 1.00 90.06 132 VAL A O 1
ATOM 1069 N N . SER A 1 133 ? 24.112 -0.543 -30.470 1.00 86.50 133 SER A N 1
ATOM 1070 C CA . SER A 1 133 ? 23.629 -1.147 -29.222 1.00 86.50 133 SER A CA 1
ATOM 1071 C C . SER A 1 133 ? 22.100 -1.265 -29.208 1.00 86.50 133 SER A C 1
ATOM 1073 O O . SER A 1 133 ? 21.550 -2.349 -28.981 1.00 86.50 133 SER A O 1
ATOM 1075 N N . ASP A 1 134 ? 21.393 -0.194 -29.561 1.00 86.69 134 ASP A N 1
ATOM 1076 C CA . ASP A 1 134 ? 19.930 -0.174 -29.621 1.00 86.69 134 ASP A CA 1
ATOM 1077 C C . ASP A 1 134 ? 19.394 -1.131 -30.690 1.00 86.69 134 ASP A C 1
ATOM 1079 O O . ASP A 1 134 ? 18.457 -1.898 -30.447 1.00 86.69 134 ASP A O 1
ATOM 1083 N N . ALA A 1 135 ? 20.028 -1.169 -31.866 1.00 88.25 135 ALA A N 1
ATOM 1084 C CA . ALA A 1 135 ? 19.651 -2.083 -32.938 1.00 88.25 135 ALA A CA 1
ATOM 1085 C C . ALA A 1 135 ? 19.857 -3.558 -32.555 1.00 88.25 135 ALA A C 1
ATOM 1087 O O . ALA A 1 135 ? 19.039 -4.416 -32.911 1.00 88.25 135 ALA A O 1
ATOM 1088 N N . THR A 1 136 ? 20.928 -3.860 -31.820 1.00 88.69 136 THR A N 1
ATOM 1089 C CA . THR A 1 136 ? 21.338 -5.228 -31.458 1.00 88.69 136 THR A CA 1
ATOM 1090 C C . THR A 1 136 ? 20.829 -5.685 -30.094 1.00 88.69 136 THR A C 1
ATOM 1092 O O . THR A 1 136 ? 21.076 -6.830 -29.707 1.00 88.69 136 THR A O 1
ATOM 1095 N N . THR A 1 137 ? 20.057 -4.847 -29.390 1.00 86.62 137 THR A N 1
ATOM 1096 C CA . THR A 1 137 ? 19.489 -5.187 -28.081 1.00 86.62 137 THR A CA 1
ATOM 1097 C C . THR A 1 137 ? 18.742 -6.521 -28.152 1.00 86.62 137 THR A C 1
ATOM 1099 O O . THR A 1 137 ? 17.791 -6.698 -28.925 1.00 86.62 137 THR A O 1
ATOM 1102 N N . SER A 1 138 ? 19.194 -7.477 -27.337 1.00 90.12 138 SER A N 1
ATOM 1103 C CA . SER A 1 138 ? 18.675 -8.843 -27.334 1.00 90.12 138 SER A CA 1
ATOM 1104 C C . SER A 1 138 ? 17.231 -8.900 -26.811 1.00 90.12 138 SER A C 1
ATOM 1106 O O . SER A 1 138 ? 16.841 -8.069 -25.985 1.00 90.12 138 SER A O 1
ATOM 1108 N N . PRO A 1 139 ? 16.432 -9.910 -27.211 1.00 89.31 139 PRO A N 1
ATOM 1109 C CA . PRO A 1 139 ? 15.087 -10.131 -26.667 1.00 89.31 139 PRO A CA 1
ATOM 1110 C C . PRO A 1 139 ? 15.036 -10.135 -25.133 1.00 89.31 139 PRO A C 1
ATOM 1112 O O . PRO A 1 139 ? 14.123 -9.565 -24.530 1.00 89.31 139 PRO A O 1
ATOM 1115 N N . LEU A 1 140 ? 16.061 -10.719 -24.503 1.00 90.00 140 LEU A N 1
ATOM 1116 C CA . LEU A 1 140 ? 16.213 -10.738 -23.053 1.00 90.00 140 LEU A CA 1
ATOM 1117 C C . LEU A 1 140 ? 16.444 -9.332 -22.487 1.00 90.00 140 LEU A C 1
ATOM 1119 O O . LEU A 1 140 ? 15.770 -8.954 -21.532 1.00 90.00 140 LEU A O 1
ATOM 1123 N N . GLY A 1 141 ? 17.339 -8.543 -23.091 1.00 88.00 141 GLY A N 1
ATOM 1124 C CA . GLY A 1 141 ? 17.608 -7.166 -22.667 1.00 88.00 141 GLY A CA 1
ATOM 1125 C C . GLY A 1 141 ? 16.350 -6.293 -22.685 1.00 88.00 141 GLY A C 1
ATOM 1126 O O . GLY A 1 141 ? 16.052 -5.618 -21.699 1.00 88.00 141 GLY A O 1
ATOM 1127 N N . ARG A 1 142 ? 15.543 -6.400 -23.749 1.00 88.25 142 ARG A N 1
ATOM 1128 C CA . ARG A 1 142 ? 14.252 -5.690 -23.867 1.00 88.25 142 ARG A CA 1
ATOM 1129 C C . ARG A 1 142 ? 13.268 -6.097 -22.783 1.00 88.25 142 ARG A C 1
ATOM 1131 O O . ARG A 1 142 ? 12.609 -5.250 -22.188 1.00 88.25 142 ARG A O 1
ATOM 1138 N N . SER A 1 143 ? 13.186 -7.397 -22.516 1.00 90.50 143 SER A N 1
ATOM 1139 C CA . SER A 1 143 ? 12.274 -7.946 -21.513 1.00 90.50 143 SER A CA 1
ATOM 1140 C C . SER A 1 143 ? 12.631 -7.466 -20.111 1.00 90.50 143 SER A C 1
ATOM 1142 O O . SER A 1 143 ? 11.741 -7.108 -19.347 1.00 90.50 143 SER A O 1
ATOM 1144 N N . ILE A 1 144 ? 13.926 -7.397 -19.787 1.00 90.69 144 ILE A N 1
ATOM 1145 C CA . ILE A 1 144 ? 14.406 -6.885 -18.497 1.00 90.69 144 ILE A CA 1
ATOM 1146 C C . ILE A 1 144 ? 14.083 -5.395 -18.353 1.00 90.69 144 ILE A C 1
ATOM 1148 O O . ILE A 1 144 ? 13.538 -4.990 -17.327 1.00 90.69 144 ILE A O 1
ATOM 1152 N N . GLN A 1 145 ? 14.364 -4.582 -19.375 1.00 86.88 145 GLN A N 1
ATOM 1153 C CA . GLN A 1 145 ? 14.025 -3.155 -19.348 1.00 86.88 145 GLN A CA 1
ATOM 1154 C C . GLN A 1 145 ? 12.515 -2.947 -19.161 1.00 86.88 145 GLN A C 1
ATOM 1156 O O . GLN A 1 145 ? 12.093 -2.212 -18.267 1.00 86.88 145 GLN A O 1
ATOM 1161 N N . ALA A 1 146 ? 11.691 -3.656 -19.936 1.00 88.62 146 ALA A N 1
ATOM 1162 C CA . ALA A 1 146 ? 10.239 -3.598 -19.819 1.00 88.62 146 ALA A CA 1
ATOM 1163 C C . ALA A 1 146 ? 9.741 -4.048 -18.435 1.00 88.62 146 ALA A C 1
ATOM 1165 O O . ALA A 1 146 ? 8.834 -3.422 -17.881 1.00 88.62 146 ALA A O 1
ATOM 1166 N N . ALA A 1 147 ? 10.348 -5.081 -17.841 1.00 90.94 147 ALA A N 1
ATOM 1167 C CA . ALA A 1 147 ? 10.024 -5.546 -16.494 1.00 90.94 147 ALA A CA 1
ATOM 1168 C C . ALA A 1 147 ? 10.281 -4.464 -15.438 1.00 90.94 147 ALA A C 1
ATOM 1170 O O . ALA A 1 147 ? 9.436 -4.246 -14.574 1.00 90.94 147 ALA A O 1
ATOM 1171 N N . ILE A 1 148 ? 11.408 -3.749 -15.524 1.00 88.19 148 ILE A N 1
ATOM 1172 C CA . ILE A 1 148 ? 11.752 -2.675 -14.580 1.00 88.19 148 ILE A CA 1
ATOM 1173 C C . ILE A 1 148 ? 10.715 -1.547 -14.653 1.00 88.19 148 ILE A C 1
ATOM 1175 O O . ILE A 1 148 ? 10.135 -1.175 -13.631 1.00 88.19 148 ILE A O 1
ATOM 1179 N N . PHE A 1 149 ? 10.431 -1.035 -15.854 1.00 84.69 149 PHE A N 1
ATOM 1180 C CA . PHE A 1 149 ? 9.471 0.062 -16.021 1.00 84.69 149 PHE A CA 1
ATOM 1181 C C . PHE A 1 149 ? 8.044 -0.349 -15.644 1.00 84.69 149 PHE A C 1
ATOM 1183 O O . PHE A 1 149 ? 7.351 0.377 -14.927 1.00 84.69 149 PHE A O 1
ATOM 1190 N N . SER A 1 150 ? 7.606 -1.536 -16.069 1.00 88.56 150 SER A N 1
ATOM 1191 C CA . SER A 1 150 ? 6.275 -2.040 -15.724 1.00 88.56 150 SER A CA 1
ATOM 1192 C C . SER A 1 150 ? 6.136 -2.359 -14.236 1.00 88.56 150 SER A C 1
ATOM 1194 O O . SER A 1 150 ? 5.062 -2.134 -13.684 1.00 88.56 150 SER A O 1
ATOM 1196 N N . ALA A 1 151 ? 7.197 -2.803 -13.552 1.00 88.19 151 ALA A N 1
ATOM 1197 C CA . ALA A 1 151 ? 7.181 -3.009 -12.106 1.00 88.19 151 ALA A CA 1
ATOM 1198 C C . ALA A 1 151 ? 6.984 -1.692 -11.344 1.00 88.19 151 ALA A C 1
ATOM 1200 O O . ALA A 1 151 ? 6.190 -1.649 -10.404 1.00 88.19 151 ALA A O 1
ATOM 1201 N N . ILE A 1 152 ? 7.633 -0.604 -11.773 1.00 84.25 152 ILE A N 1
ATOM 1202 C CA . ILE A 1 152 ? 7.411 0.733 -11.196 1.00 84.25 152 ILE A CA 1
ATOM 1203 C C . ILE A 1 152 ? 5.947 1.153 -11.388 1.00 84.25 152 ILE A C 1
ATOM 1205 O O . ILE A 1 152 ? 5.289 1.559 -10.427 1.00 84.25 152 ILE A O 1
ATOM 1209 N N . GLY A 1 153 ? 5.410 0.985 -12.601 1.00 80.12 153 GLY A N 1
ATOM 1210 C CA . GLY A 1 153 ? 4.002 1.261 -12.896 1.00 80.12 153 GLY A CA 1
ATOM 1211 C C . GLY A 1 153 ? 3.037 0.405 -12.069 1.00 80.12 153 GLY A C 1
ATOM 1212 O O . GLY A 1 153 ? 2.050 0.913 -11.541 1.00 80.12 153 GLY A O 1
ATOM 1213 N N . ALA A 1 154 ? 3.345 -0.877 -11.879 1.00 87.56 154 ALA A N 1
ATOM 1214 C CA . ALA A 1 154 ? 2.560 -1.799 -11.066 1.00 87.56 154 ALA A CA 1
ATOM 1215 C C . ALA A 1 154 ? 2.554 -1.400 -9.584 1.00 87.56 154 ALA A C 1
ATOM 1217 O O . ALA A 1 154 ? 1.506 -1.434 -8.940 1.00 87.56 154 ALA A O 1
ATOM 1218 N N . VAL A 1 155 ? 3.700 -0.976 -9.041 1.00 85.88 155 VAL A N 1
ATOM 1219 C CA . VAL A 1 155 ? 3.789 -0.446 -7.675 1.00 85.88 155 VAL A CA 1
ATOM 1220 C C . VAL A 1 155 ? 2.937 0.814 -7.541 1.00 85.88 155 VAL A C 1
ATOM 1222 O O . VAL A 1 155 ? 2.119 0.884 -6.624 1.00 85.88 155 VAL A O 1
ATOM 1225 N N . ALA A 1 156 ? 3.052 1.765 -8.472 1.00 78.94 156 ALA A N 1
ATOM 1226 C CA . ALA A 1 156 ? 2.227 2.972 -8.475 1.00 78.94 156 ALA A CA 1
ATOM 1227 C C . ALA A 1 156 ? 0.727 2.634 -8.528 1.00 78.94 156 ALA A C 1
ATOM 1229 O O . ALA A 1 156 ? -0.050 3.122 -7.710 1.00 78.94 156 ALA A O 1
ATOM 1230 N N . LEU A 1 157 ? 0.327 1.720 -9.412 1.00 82.12 157 LEU A N 1
ATOM 1231 C CA . LEU A 1 157 ? -1.058 1.271 -9.528 1.00 82.12 157 LEU A CA 1
ATOM 1232 C C . LEU A 1 157 ? -1.539 0.541 -8.260 1.00 82.12 157 LEU A C 1
ATOM 1234 O O . LEU A 1 157 ? -2.699 0.672 -7.873 1.00 82.12 157 LEU A O 1
ATOM 1238 N N . SER A 1 158 ? -0.659 -0.172 -7.551 1.00 85.19 158 SER A N 1
ATOM 1239 C CA . SER A 1 158 ? -1.002 -0.821 -6.279 1.00 85.19 158 SER A CA 1
ATOM 1240 C C . SER A 1 158 ? -1.387 0.181 -5.185 1.00 85.19 158 SER A C 1
ATOM 1242 O O . SER A 1 158 ? -2.337 -0.079 -4.443 1.00 85.19 158 SER A O 1
ATOM 1244 N N . PHE A 1 159 ? -0.728 1.348 -5.129 1.00 77.12 159 PHE A N 1
ATOM 1245 C CA . PHE A 1 159 ? -1.073 2.425 -4.190 1.00 77.12 159 PHE A CA 1
ATOM 1246 C C . PHE A 1 159 ? -2.481 2.973 -4.419 1.00 77.12 159 PHE A C 1
ATOM 1248 O O . PHE A 1 159 ? -3.093 3.504 -3.498 1.00 77.12 159 PHE A O 1
ATOM 1255 N N . VAL A 1 160 ? -3.010 2.800 -5.627 1.00 76.19 160 VAL A N 1
ATOM 1256 C CA . VAL A 1 160 ? -4.357 3.221 -6.004 1.00 76.19 160 VAL A CA 1
ATOM 1257 C C . VAL A 1 160 ? -5.367 2.111 -5.752 1.00 76.19 160 VAL A C 1
ATOM 1259 O O . VAL A 1 160 ? -6.400 2.326 -5.123 1.00 76.19 160 VAL A O 1
ATOM 1262 N N . LEU A 1 161 ? -5.080 0.901 -6.231 1.00 80.38 161 LEU A N 1
ATOM 1263 C CA . LEU A 1 161 ? -6.042 -0.195 -6.194 1.00 80.38 161 LEU A CA 1
ATOM 1264 C C . LEU A 1 161 ? -6.274 -0.718 -4.774 1.00 80.38 161 LEU A C 1
ATOM 1266 O O . LEU A 1 161 ? -7.402 -1.083 -4.441 1.00 80.38 161 LEU A O 1
ATOM 1270 N N . LEU A 1 162 ? -5.244 -0.749 -3.921 1.00 83.06 162 LEU A N 1
ATOM 1271 C CA . LEU A 1 162 ? -5.371 -1.301 -2.569 1.00 83.06 162 LEU A CA 1
ATOM 1272 C C . LEU A 1 162 ? -6.325 -0.477 -1.678 1.00 83.06 162 LEU A C 1
ATOM 1274 O O . LEU A 1 162 ? -7.207 -1.094 -1.082 1.00 83.06 162 LEU A O 1
ATOM 1278 N N . PRO A 1 163 ? -6.259 0.868 -1.612 1.00 73.06 163 PRO A N 1
ATOM 1279 C CA . PRO A 1 163 ? -7.233 1.650 -0.843 1.00 73.06 163 PRO A CA 1
ATOM 1280 C C . PRO A 1 163 ? -8.664 1.615 -1.402 1.00 73.06 163 PRO A C 1
ATOM 1282 O O . PRO A 1 163 ? -9.618 1.754 -0.635 1.00 73.06 163 PRO A O 1
ATOM 1285 N N . VAL A 1 164 ? -8.835 1.446 -2.722 1.00 72.12 164 VAL A N 1
ATOM 1286 C CA . VAL A 1 164 ? -10.166 1.436 -3.368 1.00 72.12 164 VAL A CA 1
ATOM 1287 C C . VAL A 1 164 ? -10.854 0.084 -3.229 1.00 72.12 164 VAL A C 1
ATOM 1289 O O . VAL A 1 164 ? -12.032 0.027 -2.867 1.00 72.12 164 VAL A O 1
ATOM 1292 N N . PHE A 1 165 ? -10.127 -0.985 -3.559 1.00 79.50 165 PHE A N 1
ATOM 1293 C CA . PHE A 1 165 ? -10.665 -2.331 -3.763 1.00 79.50 165 PHE A CA 1
ATOM 1294 C C . PHE A 1 165 ? -10.142 -3.347 -2.747 1.00 79.50 165 PHE A C 1
ATOM 1296 O O . PHE A 1 165 ? -10.722 -4.420 -2.600 1.00 79.50 165 PHE A O 1
ATOM 1303 N N . GLY A 1 166 ? -9.047 -3.037 -2.053 1.00 79.31 166 GLY A N 1
ATOM 1304 C CA . GLY A 1 166 ? -8.459 -3.906 -1.035 1.00 79.31 166 GLY A CA 1
ATOM 1305 C C . GLY A 1 166 ? -9.108 -3.785 0.342 1.00 79.31 166 GLY A C 1
ATOM 1306 O O . GLY A 1 166 ? -8.810 -4.615 1.194 1.00 79.31 166 GLY A O 1
ATOM 1307 N N . ARG A 1 167 ? -9.973 -2.785 0.563 1.00 77.69 167 ARG A N 1
ATOM 1308 C CA . ARG A 1 167 ? -10.707 -2.614 1.822 1.00 77.69 167 ARG A CA 1
ATOM 1309 C C . ARG A 1 167 ? -11.715 -3.735 2.064 1.00 77.69 167 ARG A C 1
ATOM 1311 O O . ARG A 1 167 ? -12.247 -4.344 1.124 1.00 77.69 167 ARG A O 1
ATOM 1318 N N . GLU A 1 168 ? -11.962 -3.982 3.341 1.00 82.94 168 GLU A N 1
ATOM 1319 C CA . GLU A 1 168 ? -12.957 -4.940 3.799 1.00 82.94 168 GLU A CA 1
ATOM 1320 C C . GLU A 1 168 ? -14.367 -4.475 3.430 1.00 82.94 168 GLU A C 1
ATOM 1322 O O . GLU A 1 168 ? -14.642 -3.275 3.420 1.00 82.94 168 GLU A O 1
ATOM 1327 N N . PRO A 1 169 ? -15.257 -5.400 3.041 1.00 78.81 169 PRO A N 1
ATOM 1328 C CA . PRO A 1 169 ? -16.640 -5.059 2.769 1.00 78.81 169 PRO A CA 1
ATOM 1329 C C . PRO A 1 169 ? -17.379 -4.721 4.068 1.00 78.81 169 PRO A C 1
ATOM 1331 O O . PRO A 1 169 ? -17.250 -5.427 5.070 1.00 78.81 169 PRO A O 1
ATOM 1334 N N . ASP A 1 170 ? -18.208 -3.683 4.008 1.00 76.88 170 ASP A N 1
ATOM 1335 C CA . ASP A 1 170 ? -19.149 -3.347 5.074 1.00 76.88 170 ASP A CA 1
ATOM 1336 C C . ASP A 1 170 ? -20.233 -4.431 5.204 1.00 76.88 170 ASP A C 1
ATOM 1338 O O . ASP A 1 170 ? -20.567 -5.121 4.236 1.00 76.88 170 ASP A O 1
ATOM 1342 N N . GLY A 1 171 ? -20.814 -4.574 6.398 1.00 78.88 171 GLY A N 1
ATOM 1343 C CA . GLY A 1 171 ? -21.939 -5.485 6.644 1.00 78.88 171 GLY A CA 1
ATOM 1344 C C . GLY A 1 171 ? -21.549 -6.945 6.881 1.00 78.88 171 GLY A C 1
ATOM 1345 O O . GLY A 1 171 ? -22.428 -7.799 6.965 1.00 78.88 171 GLY A O 1
ATOM 1346 N N . TYR A 1 172 ? -20.256 -7.251 6.991 1.00 82.62 172 TYR A N 1
ATOM 1347 C CA . TYR A 1 172 ? -19.757 -8.613 7.165 1.00 82.62 172 TYR A CA 1
ATOM 1348 C C . TYR A 1 172 ? -18.801 -8.700 8.355 1.00 82.62 172 TYR A C 1
ATOM 1350 O O . TYR A 1 172 ? -17.871 -7.910 8.451 1.00 82.62 172 TYR A O 1
ATOM 1358 N N . MET A 1 173 ? -18.975 -9.683 9.240 1.00 86.44 173 MET A N 1
ATOM 1359 C CA . MET A 1 173 ? -17.994 -9.986 10.288 1.00 86.44 173 MET A CA 1
ATOM 1360 C C . MET A 1 173 ? -17.155 -11.197 9.863 1.00 86.44 173 MET A C 1
ATOM 1362 O O . MET A 1 173 ? -17.695 -12.297 9.744 1.00 86.44 173 MET A O 1
ATOM 1366 N N . PRO A 1 174 ? -15.850 -11.034 9.597 1.00 86.69 174 PRO A N 1
ATOM 1367 C CA . PRO A 1 174 ? -15.031 -12.130 9.106 1.00 86.69 174 PRO A CA 1
ATOM 1368 C C . PRO A 1 174 ? -14.712 -13.135 10.207 1.00 86.69 174 PRO A C 1
ATOM 1370 O O . PRO A 1 174 ? -14.112 -12.810 11.231 1.00 86.69 174 PRO A O 1
ATOM 1373 N N . GLU A 1 175 ? -15.076 -14.385 9.944 1.00 87.62 175 GLU A N 1
ATOM 1374 C CA . GLU A 1 175 ? -14.793 -15.521 10.816 1.00 87.62 175 GLU A CA 1
ATOM 1375 C C . GLU A 1 175 ? -13.306 -15.607 11.191 1.00 87.62 175 GLU A C 1
ATOM 1377 O O . GLU A 1 175 ? -12.415 -15.502 10.341 1.00 87.62 175 GLU A O 1
ATOM 1382 N N . GLY A 1 176 ? -13.038 -15.814 12.483 1.00 89.62 176 GLY A N 1
ATOM 1383 C CA . GLY A 1 176 ? -11.680 -15.926 13.020 1.00 89.62 176 GLY A CA 1
ATOM 1384 C C . GLY A 1 176 ? -10.954 -14.593 13.229 1.00 89.62 176 GLY A C 1
ATOM 1385 O O . GLY A 1 176 ? -9.746 -14.604 13.459 1.00 89.62 176 GLY A O 1
ATOM 1386 N N . PHE A 1 177 ? -11.650 -13.456 13.144 1.00 92.88 177 PHE A N 1
ATOM 1387 C CA . PHE A 1 177 ? -11.109 -12.122 13.462 1.00 92.88 177 PHE A CA 1
ATOM 1388 C C . PHE A 1 177 ? -11.861 -11.427 14.597 1.00 92.88 177 PHE A C 1
ATOM 1390 O O . PHE A 1 177 ? -11.561 -10.288 14.942 1.00 92.88 177 PHE A O 1
ATOM 1397 N N . TYR A 1 178 ? -12.832 -12.108 15.195 1.00 93.25 178 TYR A N 1
ATOM 1398 C CA . TYR A 1 178 ? -13.553 -11.612 16.350 1.00 93.25 178 TYR A CA 1
ATOM 1399 C C . TYR A 1 178 ? -14.015 -12.766 17.237 1.00 93.25 178 TYR A C 1
ATOM 1401 O O . TYR A 1 178 ? -14.157 -13.908 16.799 1.00 93.25 178 TYR A O 1
ATOM 1409 N N . THR A 1 179 ? -14.279 -12.420 18.487 1.00 91.81 179 THR A N 1
ATOM 1410 C CA . THR A 1 179 ? -14.989 -13.204 19.498 1.00 91.81 179 THR A CA 1
ATOM 1411 C C . THR A 1 179 ? -15.961 -12.257 20.210 1.00 91.81 179 THR A C 1
ATOM 1413 O O . THR A 1 179 ? -16.051 -11.076 19.870 1.00 91.81 179 THR A O 1
ATOM 1416 N N . GLU A 1 180 ? -16.653 -12.729 21.243 1.00 89.12 180 GLU A N 1
ATOM 1417 C CA . GLU A 1 180 ? -17.521 -11.867 22.056 1.00 89.12 180 GLU A CA 1
ATOM 1418 C C . GLU A 1 180 ? -16.769 -10.730 22.770 1.00 89.12 180 GLU A C 1
ATOM 1420 O O . GLU A 1 180 ? -17.368 -9.709 23.098 1.00 89.12 180 GLU A O 1
ATOM 1425 N N . GLN A 1 181 ? -15.472 -10.908 23.043 1.00 92.50 181 GLN A N 1
ATOM 1426 C CA . GLN A 1 181 ? -14.692 -10.015 23.912 1.00 92.50 181 GLN A CA 1
ATOM 1427 C C . GLN A 1 181 ? -13.365 -9.579 23.290 1.00 92.50 181 GLN A C 1
ATOM 1429 O O . GLN A 1 181 ? -12.565 -8.928 23.952 1.00 92.50 181 GLN A O 1
ATOM 1434 N N . SER A 1 182 ? -13.083 -9.954 22.045 1.00 94.75 182 SER A N 1
ATOM 1435 C CA . SER A 1 182 ? -11.849 -9.561 21.368 1.00 94.75 182 SER A CA 1
ATOM 1436 C C . SER A 1 182 ? -12.031 -9.458 19.865 1.00 94.75 182 SER A C 1
ATOM 1438 O O . SER A 1 182 ? -12.825 -10.199 19.287 1.00 94.75 182 SER A O 1
ATOM 1440 N N . TRP A 1 183 ? -11.272 -8.561 19.245 1.00 95.88 183 TRP A N 1
ATOM 1441 C CA . TRP A 1 183 ? -11.353 -8.191 17.839 1.00 95.88 183 TRP A CA 1
ATOM 1442 C C . TRP A 1 183 ? -9.943 -7.985 17.300 1.00 95.88 183 TRP A C 1
ATOM 1444 O O . TRP A 1 183 ? -9.184 -7.156 17.804 1.00 95.88 183 TRP A O 1
ATOM 1454 N N . LEU A 1 184 ? -9.584 -8.773 16.291 1.00 95.12 184 LEU A N 1
ATOM 1455 C CA . LEU A 1 184 ? -8.299 -8.707 15.617 1.00 95.12 184 LEU A CA 1
ATOM 1456 C C . LEU A 1 184 ? -8.447 -7.927 14.315 1.00 95.12 184 LEU A C 1
ATOM 1458 O O . LEU A 1 184 ? -9.139 -8.358 13.393 1.00 95.12 184 LEU A O 1
ATOM 1462 N N . ASP A 1 185 ? -7.696 -6.845 14.208 1.00 92.94 185 ASP A N 1
ATOM 1463 C CA . ASP A 1 185 ? -7.559 -6.079 12.986 1.00 92.94 185 ASP A CA 1
ATOM 1464 C C . ASP A 1 185 ? -6.125 -6.199 12.452 1.00 92.94 185 ASP A C 1
ATOM 1466 O O . ASP A 1 185 ? -5.135 -5.710 12.999 1.00 92.94 185 ASP A O 1
ATOM 1470 N N . VAL A 1 186 ? -6.028 -6.948 11.360 1.00 90.31 186 VAL A N 1
ATOM 1471 C CA . VAL A 1 186 ? -4.782 -7.267 10.661 1.00 90.31 186 VAL A CA 1
ATOM 1472 C C . VAL A 1 186 ? -4.369 -6.202 9.654 1.00 90.31 186 VAL A C 1
ATOM 1474 O O . VAL A 1 186 ? -3.237 -6.260 9.174 1.00 90.31 186 VAL A O 1
ATOM 1477 N N . ASP A 1 187 ? -5.263 -5.275 9.313 1.00 85.56 187 ASP A N 1
ATOM 1478 C CA . ASP A 1 187 ? -4.973 -4.201 8.371 1.00 85.56 187 ASP A CA 1
ATOM 1479 C C . ASP A 1 187 ? -4.211 -3.075 9.076 1.00 85.56 187 ASP A C 1
ATOM 1481 O O . ASP A 1 187 ? -3.167 -2.648 8.572 1.00 85.56 187 ASP A O 1
ATOM 1485 N N . ASP A 1 188 ? -4.631 -2.724 10.293 1.00 88.06 188 ASP A N 1
ATOM 1486 C CA . ASP A 1 188 ? -3.981 -1.700 11.123 1.00 88.06 188 ASP A CA 1
ATOM 1487 C C . ASP A 1 188 ? -3.106 -2.270 12.257 1.00 88.06 188 ASP A C 1
ATOM 1489 O O . ASP A 1 188 ? -2.486 -1.540 13.041 1.00 88.06 188 ASP A O 1
ATOM 1493 N N . ASN A 1 189 ? -2.930 -3.595 12.258 1.00 92.88 189 ASN A N 1
ATOM 1494 C CA . ASN A 1 189 ? -2.018 -4.346 13.126 1.00 92.88 189 ASN A CA 1
ATOM 1495 C C . ASN A 1 189 ? -2.308 -4.138 14.618 1.00 92.88 189 ASN A C 1
ATOM 1497 O O . ASN A 1 189 ? -1.427 -3.786 15.411 1.00 92.88 189 ASN A O 1
ATOM 1501 N N . GLN A 1 190 ? -3.557 -4.372 15.002 1.00 93.94 190 GLN A N 1
ATOM 1502 C CA . GLN A 1 190 ? -4.013 -4.250 16.377 1.00 93.94 190 GLN A CA 1
ATOM 1503 C C . GLN A 1 190 ? -4.928 -5.397 16.788 1.00 93.94 190 GLN A C 1
ATOM 1505 O O . GLN A 1 190 ? -5.660 -5.983 15.996 1.00 93.94 190 GLN A O 1
ATOM 1510 N N . LEU A 1 191 ? -4.876 -5.715 18.072 1.00 95.44 191 LEU A N 1
ATOM 1511 C CA . LEU A 1 191 ? -5.790 -6.621 18.739 1.00 95.44 191 LEU A CA 1
ATOM 1512 C C . LEU A 1 191 ? -6.416 -5.858 19.896 1.00 95.44 191 LEU A C 1
ATOM 1514 O O . LEU A 1 191 ? -5.709 -5.365 20.775 1.00 95.44 191 LEU A O 1
ATOM 1518 N N . ILE A 1 192 ? -7.735 -5.758 19.879 1.00 96.06 192 ILE A N 1
ATOM 1519 C CA . ILE A 1 192 ? -8.518 -5.110 20.924 1.00 96.06 192 ILE A CA 1
ATOM 1520 C C . ILE A 1 192 ? -9.231 -6.207 21.697 1.00 96.06 192 ILE A C 1
ATOM 1522 O O . ILE A 1 192 ? -9.789 -7.123 21.096 1.00 96.06 192 ILE A O 1
ATOM 1526 N N . ALA A 1 193 ? -9.213 -6.142 23.020 1.00 95.81 193 ALA A N 1
ATOM 1527 C CA . ALA A 1 193 ? -9.913 -7.099 23.858 1.00 95.81 193 ALA A CA 1
ATOM 1528 C C . ALA A 1 193 ? -10.443 -6.454 25.133 1.00 95.81 193 ALA A C 1
ATOM 1530 O O . ALA A 1 193 ? -9.889 -5.475 25.619 1.00 95.81 193 ALA A O 1
ATOM 1531 N N . ILE A 1 194 ? -11.497 -7.036 25.686 1.00 93.62 194 ILE A N 1
ATOM 1532 C CA . ILE A 1 194 ? -11.998 -6.735 27.020 1.00 93.62 194 ILE A CA 1
ATOM 1533 C C . ILE A 1 194 ? -11.669 -7.943 27.887 1.00 93.62 194 ILE A C 1
ATOM 1535 O O . ILE A 1 194 ? -12.211 -9.027 27.678 1.00 93.62 194 ILE A O 1
ATOM 1539 N N . VAL A 1 195 ? -10.755 -7.763 28.834 1.00 90.94 195 VAL A N 1
ATOM 1540 C CA . VAL A 1 195 ? -10.312 -8.811 29.755 1.00 90.94 195 VAL A CA 1
ATOM 1541 C C . VAL A 1 195 ? -10.734 -8.397 31.146 1.00 90.94 195 VAL A C 1
ATOM 1543 O O . VAL A 1 195 ? -10.325 -7.346 31.621 1.00 90.94 195 VAL A O 1
ATOM 1546 N N . GLU A 1 196 ? -11.575 -9.209 31.785 1.00 88.00 196 GLU A N 1
ATOM 1547 C CA . GLU A 1 196 ? -12.132 -8.901 33.106 1.00 88.00 196 GLU A CA 1
ATOM 1548 C C . GLU A 1 196 ? -12.812 -7.516 33.116 1.00 88.00 196 GLU A C 1
ATOM 1550 O O . GLU A 1 196 ? -13.884 -7.369 32.515 1.00 88.00 196 GLU A O 1
ATOM 1555 N N . ASN A 1 197 ? -12.175 -6.521 33.743 1.00 89.88 197 ASN A N 1
ATOM 1556 C CA . ASN A 1 197 ? -12.630 -5.134 33.854 1.00 89.88 197 ASN A CA 1
ATOM 1557 C C . ASN A 1 197 ? -11.684 -4.142 33.155 1.00 89.88 197 ASN A C 1
ATOM 1559 O O . ASN A 1 197 ? -11.652 -2.965 33.510 1.00 89.88 197 ASN A O 1
ATOM 1563 N N . GLU A 1 198 ? -10.916 -4.599 32.168 1.00 93.50 198 GLU A N 1
ATOM 1564 C CA . GLU A 1 198 ? -9.959 -3.779 31.430 1.00 93.50 198 GLU A CA 1
ATOM 1565 C C . GLU A 1 198 ? -10.190 -3.874 29.920 1.00 93.50 198 GLU A C 1
ATOM 1567 O O . GLU A 1 198 ? -10.386 -4.949 29.351 1.00 93.50 198 GLU A O 1
ATOM 1572 N N . LEU A 1 199 ? -10.128 -2.725 29.253 1.00 94.06 199 LEU A N 1
ATOM 1573 C CA . LEU A 1 199 ? -10.012 -2.610 27.809 1.00 94.06 199 LEU A CA 1
ATOM 1574 C C . LEU A 1 199 ? -8.527 -2.615 27.437 1.00 94.06 199 LEU A C 1
ATOM 1576 O O . LEU A 1 199 ? -7.765 -1.731 27.826 1.00 94.06 199 LEU A O 1
ATOM 1580 N N . VAL A 1 200 ? -8.125 -3.611 26.659 1.00 94.62 200 VAL A N 1
ATOM 1581 C CA . VAL A 1 200 ? -6.746 -3.842 26.243 1.00 94.62 200 VAL A CA 1
ATOM 1582 C C . VAL A 1 200 ? -6.613 -3.569 24.750 1.00 94.62 200 VAL A C 1
ATOM 1584 O O . VAL A 1 200 ? -7.288 -4.200 23.936 1.00 94.62 200 VAL A O 1
ATOM 1587 N N . ARG A 1 201 ? -5.698 -2.671 24.376 1.00 95.06 201 ARG A N 1
ATOM 1588 C CA . ARG A 1 201 ? -5.254 -2.475 22.990 1.00 95.06 201 ARG A CA 1
ATOM 1589 C C . ARG A 1 201 ? -3.818 -2.955 22.845 1.00 95.06 201 ARG A C 1
ATOM 1591 O O . ARG A 1 201 ? -2.895 -2.379 23.413 1.00 95.06 201 ARG A O 1
ATOM 1598 N N . PHE A 1 202 ? -3.621 -3.976 22.025 1.00 95.31 202 PHE A N 1
ATOM 1599 C CA . PHE A 1 202 ? -2.314 -4.504 21.664 1.00 95.31 202 PHE A CA 1
ATOM 1600 C C . PHE A 1 202 ? -1.995 -4.153 20.212 1.00 95.31 202 PHE A C 1
ATOM 1602 O O . PHE A 1 202 ? -2.481 -4.802 19.289 1.00 95.31 202 PHE A O 1
ATOM 1609 N N . LYS A 1 203 ? -1.175 -3.118 20.007 1.00 94.44 203 LYS A N 1
ATOM 1610 C CA . LYS A 1 203 ? -0.702 -2.696 18.683 1.00 94.44 203 LYS A CA 1
ATOM 1611 C C . LYS A 1 203 ? 0.643 -3.347 18.383 1.00 94.44 203 LYS A C 1
ATOM 1613 O O . LYS A 1 203 ? 1.533 -3.342 19.233 1.00 94.44 203 LYS A O 1
ATOM 1618 N N . PHE A 1 204 ? 0.803 -3.894 17.186 1.00 94.25 204 PHE A N 1
ATOM 1619 C CA . PHE A 1 204 ? 1.991 -4.630 16.758 1.00 94.25 204 PHE A CA 1
ATOM 1620 C C . PHE A 1 204 ? 2.457 -4.192 15.364 1.00 94.25 204 PHE A C 1
ATOM 1622 O O . PHE A 1 204 ? 1.793 -3.438 14.662 1.00 94.25 204 PHE A O 1
ATOM 1629 N N . ASP A 1 205 ? 3.653 -4.623 14.971 1.00 92.69 205 ASP A N 1
ATOM 1630 C CA . ASP A 1 205 ? 4.214 -4.331 13.649 1.00 92.69 205 ASP A CA 1
ATOM 1631 C C . ASP A 1 205 ? 3.667 -5.305 12.590 1.00 92.69 205 ASP A C 1
ATOM 1633 O O . ASP A 1 205 ? 3.431 -6.479 12.883 1.00 92.69 205 ASP A O 1
ATOM 1637 N N . SER A 1 206 ? 3.545 -4.840 11.344 1.00 89.56 206 SER A N 1
ATOM 1638 C CA . SER A 1 206 ? 3.157 -5.636 10.166 1.00 89.56 206 SER A CA 1
ATOM 1639 C C . SER A 1 206 ? 3.928 -6.958 9.988 1.00 89.56 206 SER A C 1
ATOM 1641 O O . SER A 1 206 ? 3.411 -7.936 9.445 1.00 89.56 206 SER A O 1
ATOM 1643 N N . SER A 1 207 ? 5.173 -7.020 10.467 1.00 90.81 207 SER A N 1
ATOM 1644 C CA . SER A 1 207 ? 5.999 -8.234 10.476 1.00 90.81 207 SER A CA 1
ATOM 1645 C C . SER A 1 207 ? 5.468 -9.329 11.411 1.00 90.81 207 SER A C 1
ATOM 1647 O O . SER A 1 207 ? 5.736 -10.512 11.194 1.00 90.81 207 SER A O 1
ATOM 1649 N N . LEU A 1 208 ? 4.692 -8.961 12.435 1.00 92.44 208 LEU A N 1
ATOM 1650 C CA . LEU A 1 208 ? 4.099 -9.878 13.408 1.00 92.44 208 LEU A CA 1
ATOM 1651 C C . LEU A 1 208 ? 2.676 -10.309 13.046 1.00 92.44 208 LEU A C 1
ATOM 1653 O O . LEU A 1 208 ? 2.190 -11.279 13.630 1.00 92.44 208 LEU A O 1
ATOM 1657 N N . THR A 1 209 ? 2.026 -9.666 12.073 1.00 92.00 209 THR A N 1
ATOM 1658 C CA . THR A 1 209 ? 0.616 -9.900 11.713 1.00 92.00 209 THR A CA 1
ATOM 1659 C C . THR A 1 209 ? 0.317 -11.368 11.463 1.00 92.00 209 THR A C 1
ATOM 1661 O O . THR A 1 209 ? -0.604 -11.919 12.056 1.00 92.00 209 THR A O 1
ATOM 1664 N N . GLY A 1 210 ? 1.153 -12.058 10.681 1.00 91.81 210 GLY A N 1
ATOM 1665 C CA . GLY A 1 210 ? 0.965 -13.488 10.418 1.00 91.81 210 GLY A CA 1
ATOM 1666 C C . GLY A 1 210 ? 1.084 -14.367 11.671 1.00 91.81 210 GLY A C 1
ATOM 1667 O O . GLY A 1 210 ? 0.390 -15.380 11.778 1.00 91.81 210 GLY A O 1
ATOM 1668 N N . LYS A 1 211 ? 1.933 -13.988 12.636 1.00 93.25 211 LYS A N 1
ATOM 1669 C CA . LYS A 1 211 ? 2.119 -14.716 13.901 1.00 93.25 211 LYS A CA 1
ATOM 1670 C C . LYS A 1 211 ? 0.938 -14.486 14.843 1.00 93.25 211 LYS A C 1
ATOM 1672 O O . LYS A 1 211 ? 0.407 -15.461 15.368 1.00 93.25 211 LYS A O 1
ATOM 1677 N N . VAL A 1 212 ? 0.523 -13.230 15.020 1.00 94.25 212 VAL A N 1
ATOM 1678 C CA . VAL A 1 212 ? -0.613 -12.851 15.875 1.00 94.25 212 VAL A CA 1
ATOM 1679 C C . VAL A 1 212 ? -1.911 -13.428 15.317 1.00 94.25 212 VAL A C 1
ATOM 1681 O O . VAL A 1 212 ? -2.619 -14.116 16.041 1.00 94.25 212 VAL A O 1
ATOM 1684 N N . GLN A 1 213 ? -2.165 -13.267 14.014 1.00 95.19 213 GLN A N 1
ATOM 1685 C CA . GLN A 1 213 ? -3.332 -13.838 13.338 1.00 95.19 213 GLN A CA 1
ATOM 1686 C C . GLN A 1 213 ? -3.388 -15.356 13.490 1.00 95.19 213 GLN A C 1
ATOM 1688 O O . GLN A 1 213 ? -4.435 -15.909 13.812 1.00 95.19 213 GLN A O 1
ATOM 1693 N N . LYS A 1 214 ? -2.258 -16.050 13.300 1.00 94.50 214 LYS A N 1
ATOM 1694 C CA . LYS A 1 214 ? -2.205 -17.499 13.506 1.00 94.50 214 LYS A CA 1
ATOM 1695 C C . LYS A 1 214 ? -2.502 -17.866 14.962 1.00 94.50 214 LYS A C 1
ATOM 1697 O O . LYS A 1 214 ? -3.230 -18.824 15.174 1.00 94.50 214 LYS A O 1
ATOM 1702 N N . ALA A 1 215 ? -1.924 -17.173 15.941 1.00 94.31 215 ALA A N 1
ATOM 1703 C CA . ALA A 1 215 ? -2.167 -17.477 17.350 1.00 94.31 215 ALA A CA 1
ATOM 1704 C C . ALA A 1 215 ? -3.646 -17.268 17.711 1.00 94.31 215 ALA A C 1
ATOM 1706 O O . ALA A 1 215 ? -4.280 -18.175 18.238 1.00 94.31 215 ALA A O 1
ATOM 1707 N N . TYR A 1 216 ? -4.204 -16.125 17.315 1.00 94.88 216 TYR A N 1
ATOM 1708 C CA . TYR A 1 216 ? -5.601 -15.770 17.535 1.00 94.88 216 TYR A CA 1
ATOM 1709 C C . TYR A 1 216 ? -6.573 -16.796 16.933 1.00 94.88 216 TYR A C 1
ATOM 1711 O O . TYR A 1 216 ? -7.454 -17.296 17.615 1.00 94.88 216 TYR A O 1
ATOM 1719 N N . GLN A 1 217 ? -6.364 -17.186 15.673 1.00 94.44 217 GLN A N 1
ATOM 1720 C CA . GLN A 1 217 ? -7.245 -18.120 14.957 1.00 94.44 217 GLN A CA 1
ATOM 1721 C C . GLN A 1 217 ? -7.117 -19.590 15.377 1.00 94.44 217 GLN A C 1
ATOM 1723 O O . GLN A 1 217 ? -7.879 -20.424 14.888 1.00 94.44 217 GLN A O 1
ATOM 1728 N N . ASN A 1 218 ? -6.118 -19.928 16.194 1.00 92.94 218 ASN A N 1
ATOM 1729 C CA . ASN A 1 218 ? -5.937 -21.272 16.749 1.00 92.94 218 ASN A CA 1
ATOM 1730 C C . ASN A 1 218 ? -6.237 -21.294 18.255 1.00 92.94 218 ASN A C 1
ATOM 1732 O O . ASN A 1 218 ? -5.662 -22.113 18.968 1.00 92.94 218 ASN A O 1
ATOM 1736 N N . ASP A 1 219 ? -7.077 -20.368 18.727 1.00 90.62 219 ASP A N 1
ATOM 1737 C CA . ASP A 1 219 ? -7.579 -20.309 20.103 1.00 90.62 219 ASP A CA 1
ATOM 1738 C C . ASP A 1 219 ? -6.467 -20.264 21.167 1.00 90.62 219 ASP A C 1
ATOM 1740 O O . ASP A 1 219 ? -6.623 -20.735 22.295 1.00 90.62 219 ASP A O 1
ATOM 1744 N N . VAL A 1 220 ? -5.309 -19.686 20.817 1.00 92.94 220 VAL A N 1
ATOM 1745 C CA . VAL A 1 220 ? -4.237 -19.449 21.788 1.00 92.94 220 VAL A CA 1
ATOM 1746 C C . VAL A 1 220 ? -4.753 -18.455 22.836 1.00 92.94 220 VAL A C 1
ATOM 1748 O O . VAL A 1 220 ? -5.281 -17.408 22.454 1.00 92.94 220 VAL A O 1
ATOM 1751 N N . PRO A 1 221 ? -4.574 -18.719 24.146 1.00 92.81 221 PRO A N 1
ATOM 1752 C CA . PRO A 1 221 ? -5.057 -17.822 25.189 1.00 92.81 221 PRO A CA 1
ATOM 1753 C C . PRO A 1 221 ? -4.545 -16.392 25.003 1.00 92.81 221 PRO A C 1
ATOM 1755 O O . PRO A 1 221 ? -3.352 -16.178 24.771 1.00 92.81 221 PRO A O 1
ATOM 1758 N N . LEU A 1 222 ? -5.430 -15.406 25.164 1.00 91.44 222 LEU A N 1
ATOM 1759 C CA . LEU A 1 222 ? -5.118 -13.998 24.908 1.00 91.44 222 LEU A CA 1
ATOM 1760 C C . LEU A 1 222 ? -3.886 -13.517 25.687 1.00 91.44 222 LEU A C 1
ATOM 1762 O O . LEU A 1 222 ? -3.022 -12.866 25.108 1.00 91.44 222 LEU A O 1
ATOM 1766 N N . ALA A 1 223 ? -3.741 -13.916 26.954 1.00 90.88 223 ALA A N 1
ATOM 1767 C CA . ALA A 1 223 ? -2.562 -13.604 27.764 1.00 90.88 223 ALA A CA 1
ATOM 1768 C C . ALA A 1 223 ? -1.247 -14.025 27.081 1.00 90.88 223 ALA A C 1
ATOM 1770 O O . ALA A 1 223 ? -0.272 -13.278 27.101 1.00 90.88 223 ALA A O 1
ATOM 1771 N N . GLN A 1 224 ? -1.228 -15.179 26.404 1.00 92.12 224 GLN A N 1
ATOM 1772 C CA . GLN A 1 224 ? -0.059 -15.631 25.648 1.00 92.12 224 GLN A CA 1
ATOM 1773 C C . GLN A 1 224 ? 0.155 -14.781 24.388 1.00 92.12 224 GLN A C 1
ATOM 1775 O O . GLN A 1 224 ? 1.293 -14.432 24.074 1.00 92.12 224 GLN A O 1
ATOM 1780 N N . ILE A 1 225 ? -0.914 -14.379 23.693 1.00 92.00 225 ILE A N 1
ATOM 1781 C CA . ILE A 1 225 ? -0.825 -13.497 22.515 1.00 92.00 225 ILE A CA 1
ATOM 1782 C C . ILE A 1 225 ? -0.236 -12.133 22.903 1.00 92.00 225 ILE A C 1
ATOM 1784 O O . ILE A 1 225 ? 0.673 -11.646 22.231 1.00 92.00 225 ILE A O 1
ATOM 1788 N N . LEU A 1 226 ? -0.675 -11.559 24.026 1.00 90.25 226 LEU A N 1
ATOM 1789 C CA . LEU A 1 226 ? -0.189 -10.273 24.545 1.00 90.25 226 LEU A CA 1
ATOM 1790 C C . LEU A 1 226 ? 1.290 -10.312 24.974 1.00 90.25 226 LEU A C 1
ATOM 1792 O O . LEU A 1 226 ? 1.944 -9.270 25.059 1.00 90.25 226 LEU A O 1
ATOM 1796 N N . THR A 1 227 ? 1.856 -11.503 25.203 1.00 90.62 227 THR A N 1
ATOM 1797 C CA . THR A 1 227 ? 3.292 -11.658 25.489 1.00 90.62 227 THR A CA 1
ATOM 1798 C C . THR A 1 227 ? 4.172 -11.683 24.238 1.00 90.62 227 THR A C 1
ATOM 1800 O O . THR A 1 227 ? 5.397 -11.628 24.364 1.00 90.62 227 THR A O 1
ATOM 1803 N N . ILE A 1 228 ? 3.595 -11.726 23.028 1.00 89.50 228 ILE A N 1
ATOM 1804 C CA . ILE A 1 228 ? 4.363 -11.690 21.777 1.00 89.50 228 ILE A CA 1
ATOM 1805 C C . ILE A 1 228 ? 5.134 -10.366 21.703 1.00 89.50 228 ILE A C 1
ATOM 1807 O O . ILE A 1 228 ? 4.576 -9.296 21.474 1.00 89.50 228 ILE A O 1
ATOM 1811 N N . LYS A 1 229 ? 6.454 -10.442 21.885 1.00 85.94 229 LYS A N 1
ATOM 1812 C CA . LYS A 1 229 ? 7.352 -9.292 21.768 1.00 85.94 229 LYS A CA 1
ATOM 1813 C C . LYS A 1 229 ? 7.820 -9.092 20.330 1.00 85.94 229 LYS A C 1
ATOM 1815 O O . LYS A 1 229 ? 8.019 -10.044 19.576 1.00 85.94 229 LYS A O 1
ATOM 1820 N N . GLY A 1 230 ? 8.064 -7.833 19.993 1.00 81.75 230 GLY A N 1
ATOM 1821 C CA . GLY A 1 230 ? 8.751 -7.412 18.783 1.00 81.75 230 GLY A CA 1
ATOM 1822 C C . GLY A 1 230 ? 8.867 -5.895 18.726 1.00 81.75 230 GLY A C 1
ATOM 1823 O O . GLY A 1 230 ? 8.449 -5.184 19.643 1.00 81.75 230 GLY A O 1
ATOM 1824 N N . LYS A 1 231 ? 9.474 -5.394 17.653 1.00 77.94 231 LYS A N 1
ATOM 1825 C CA . LYS A 1 231 ? 9.632 -3.955 17.446 1.00 77.94 231 LYS A CA 1
ATOM 1826 C C . LYS A 1 231 ? 8.257 -3.294 17.303 1.00 77.94 231 LYS A C 1
ATOM 1828 O O . LYS A 1 231 ? 7.371 -3.860 16.678 1.00 77.94 231 LYS A O 1
ATOM 1833 N N . GLY A 1 232 ? 8.090 -2.106 17.885 1.00 77.94 232 GLY A N 1
ATOM 1834 C CA . GLY A 1 232 ? 6.871 -1.305 17.723 1.00 77.94 232 GLY A CA 1
ATOM 1835 C C . GLY A 1 232 ? 5.643 -1.811 18.484 1.00 77.94 232 GLY A C 1
ATOM 1836 O O . GLY A 1 232 ? 4.582 -1.208 18.350 1.00 77.94 232 GLY A O 1
ATOM 1837 N N . VAL A 1 233 ? 5.780 -2.866 19.295 1.00 89.81 233 VAL A N 1
ATOM 1838 C CA . VAL A 1 233 ? 4.688 -3.371 20.132 1.00 89.81 233 VAL A CA 1
ATOM 1839 C C . VAL A 1 233 ? 4.325 -2.345 21.206 1.00 89.81 233 VAL A C 1
ATOM 1841 O O . VAL A 1 233 ? 5.197 -1.879 21.943 1.00 89.81 233 VAL A O 1
ATOM 1844 N N . LYS A 1 234 ? 3.036 -2.017 21.307 1.00 91.12 234 LYS A N 1
ATOM 1845 C CA . LYS A 1 234 ? 2.462 -1.163 22.352 1.00 91.12 234 LYS A CA 1
ATOM 1846 C C . LYS A 1 234 ? 1.263 -1.865 22.972 1.00 91.12 234 LYS A C 1
ATOM 1848 O O . LYS A 1 234 ? 0.446 -2.435 22.254 1.00 91.12 234 LYS A O 1
ATOM 1853 N N . LEU A 1 235 ? 1.188 -1.817 24.295 1.00 91.88 235 LEU A N 1
ATOM 1854 C CA . LEU A 1 235 ? 0.088 -2.367 25.071 1.00 91.88 235 LEU A CA 1
ATOM 1855 C C . LEU A 1 235 ? -0.516 -1.230 25.888 1.00 91.88 235 LEU A C 1
ATOM 1857 O O . LEU A 1 235 ? 0.153 -0.697 26.771 1.00 91.88 235 LEU A O 1
ATOM 1861 N N . ASP A 1 236 ? -1.751 -0.870 25.572 1.00 91.19 236 ASP A N 1
ATOM 1862 C CA . ASP A 1 236 ? -2.546 0.059 26.363 1.00 91.19 236 ASP A CA 1
ATOM 1863 C C . ASP A 1 236 ? -3.574 -0.749 27.153 1.00 91.19 236 ASP A C 1
ATOM 1865 O O . ASP A 1 236 ? -4.257 -1.605 26.590 1.00 91.19 236 ASP A O 1
ATOM 1869 N N . VAL A 1 237 ? -3.661 -0.486 28.453 1.00 91.69 237 VAL A N 1
ATOM 1870 C CA . VAL A 1 237 ? -4.598 -1.137 29.372 1.00 91.69 237 VAL A CA 1
ATOM 1871 C C . VAL A 1 237 ? -5.399 -0.037 30.050 1.00 91.69 237 VAL A C 1
ATOM 1873 O O . VAL A 1 237 ? -4.823 0.856 30.672 1.00 91.69 237 VAL A O 1
ATOM 1876 N N . ILE A 1 238 ? -6.715 -0.065 29.866 1.00 91.69 238 ILE A N 1
ATOM 1877 C CA . ILE A 1 238 ? -7.636 0.974 30.324 1.00 91.69 238 ILE A CA 1
ATOM 1878 C C . ILE A 1 238 ? -8.674 0.319 31.234 1.00 91.69 238 ILE A C 1
ATOM 1880 O O . ILE A 1 238 ? -9.500 -0.452 30.743 1.00 91.69 238 ILE A O 1
ATOM 1884 N N . PRO A 1 239 ? -8.670 0.624 32.539 1.00 91.75 239 PRO A N 1
ATOM 1885 C CA . PRO A 1 239 ? -9.715 0.166 33.445 1.00 91.75 239 PRO A CA 1
ATOM 1886 C C . PRO A 1 239 ? -11.091 0.685 33.009 1.00 91.75 239 PRO A C 1
ATOM 1888 O O . PRO A 1 239 ? -11.250 1.868 32.694 1.00 91.75 239 PRO A O 1
ATOM 1891 N N . LEU A 1 240 ? -12.093 -0.196 32.963 1.00 89.88 240 LEU A N 1
ATOM 1892 C CA . LEU A 1 240 ? -13.431 0.144 32.468 1.00 89.88 240 LEU A CA 1
ATOM 1893 C C . LEU A 1 240 ? -14.163 1.154 33.361 1.00 89.88 240 LEU A C 1
ATOM 1895 O O . LEU A 1 240 ? -14.988 1.912 32.859 1.00 89.88 240 LEU A O 1
ATOM 1899 N N . ASP A 1 241 ? -13.836 1.218 34.654 1.00 88.31 241 ASP A N 1
ATOM 1900 C CA . ASP A 1 241 ? -14.370 2.210 35.597 1.00 88.31 241 ASP A CA 1
ATOM 1901 C C . ASP A 1 241 ? -13.902 3.642 35.294 1.00 88.31 241 ASP A C 1
ATOM 1903 O O . ASP A 1 241 ? -14.541 4.609 35.714 1.00 88.31 241 ASP A O 1
ATOM 1907 N N . LYS A 1 242 ? -12.805 3.784 34.538 1.00 88.44 242 LYS A N 1
ATOM 1908 C CA . LYS A 1 242 ? -12.234 5.070 34.118 1.00 88.44 242 LYS A CA 1
ATOM 1909 C C . LYS A 1 242 ? -12.766 5.568 32.781 1.00 88.44 242 LYS A C 1
ATOM 1911 O O . LYS A 1 242 ? -12.440 6.690 32.399 1.00 88.44 242 LYS A O 1
ATOM 1916 N N . VAL A 1 243 ? -13.557 4.771 32.062 1.00 87.12 243 VAL A N 1
ATOM 1917 C CA . VAL A 1 243 ? -14.125 5.155 30.763 1.00 87.12 243 VAL A CA 1
ATOM 1918 C C . VAL A 1 243 ? -15.271 6.143 30.974 1.00 87.12 243 VAL A C 1
ATOM 1920 O O . VAL A 1 243 ? -16.302 5.776 31.520 1.00 87.12 243 VAL A O 1
ATOM 1923 N N . GLN A 1 244 ? -15.098 7.381 30.506 1.00 86.81 244 GLN A N 1
ATOM 1924 C CA . GLN A 1 244 ? -16.087 8.460 30.632 1.00 86.81 244 GLN A CA 1
ATOM 1925 C C . GLN A 1 244 ? -17.027 8.542 29.427 1.00 86.81 244 GLN A C 1
ATOM 1927 O O . GLN A 1 244 ? -18.214 8.839 29.567 1.00 86.81 244 GLN A O 1
ATOM 1932 N N . SER A 1 245 ? -16.487 8.347 28.219 1.00 85.25 245 SER A N 1
ATOM 1933 C CA . SER A 1 245 ? -17.295 8.354 27.002 1.00 85.25 245 SER A CA 1
ATOM 1934 C C . SER A 1 245 ? -16.694 7.526 25.874 1.00 85.25 245 SER A C 1
ATOM 1936 O O . SER A 1 245 ? -15.483 7.313 25.803 1.00 85.25 245 SER A O 1
ATOM 1938 N N . VAL A 1 246 ? -17.569 7.064 24.985 1.00 86.81 246 VAL A N 1
ATOM 1939 C CA . VAL A 1 246 ? -17.232 6.327 23.766 1.00 86.81 246 VAL A CA 1
ATOM 1940 C C . VAL A 1 246 ? -17.950 6.994 22.604 1.00 86.81 246 VAL A C 1
ATOM 1942 O O . VAL A 1 246 ? -19.160 7.210 22.680 1.00 86.81 246 VAL A O 1
ATOM 1945 N N . SER A 1 247 ? -17.236 7.331 21.533 1.00 86.38 247 SER A N 1
ATOM 1946 C CA . SER A 1 247 ? -17.834 8.018 20.387 1.00 86.38 247 SER A CA 1
ATOM 1947 C C . SER A 1 247 ? -17.416 7.428 19.048 1.00 86.38 247 SER A C 1
ATOM 1949 O O . SER A 1 247 ? -16.287 6.981 18.885 1.00 86.38 247 SER A O 1
ATOM 1951 N N . SER A 1 248 ? -18.338 7.389 18.087 1.00 87.31 248 SER A N 1
ATOM 1952 C CA . SER A 1 248 ? -18.096 6.802 16.771 1.00 87.31 248 SER A CA 1
ATOM 1953 C C . SER A 1 248 ? -18.934 7.457 15.676 1.00 87.31 248 SER A C 1
ATOM 1955 O O . SER A 1 248 ? -20.085 7.845 15.884 1.00 87.31 248 SER A O 1
ATOM 1957 N N . SER A 1 249 ? -18.375 7.504 14.469 1.00 79.81 249 SER A N 1
ATOM 1958 C CA . SER A 1 249 ? -19.060 7.889 13.235 1.00 79.81 249 SER A CA 1
ATOM 1959 C C . SER A 1 249 ? -19.453 6.653 12.420 1.00 79.81 249 SER A C 1
ATOM 1961 O O . SER A 1 249 ? -18.690 5.697 12.323 1.00 79.81 249 SER A O 1
ATOM 1963 N N . HIS A 1 250 ? -20.636 6.646 11.799 1.00 73.94 250 HIS A N 1
ATOM 1964 C CA . HIS A 1 250 ? -21.153 5.490 11.050 1.00 73.94 250 HIS A CA 1
ATOM 1965 C C . HIS A 1 250 ? -20.250 5.035 9.886 1.00 73.94 250 HIS A C 1
ATOM 1967 O O . HIS A 1 250 ? -20.146 3.833 9.658 1.00 73.94 250 HIS A O 1
ATOM 1973 N N . TYR A 1 251 ? -19.577 5.965 9.194 1.00 66.56 251 TYR A N 1
ATOM 1974 C CA . TYR A 1 251 ? -18.699 5.660 8.047 1.00 66.56 251 TYR A CA 1
ATOM 1975 C C . TYR A 1 251 ? -17.272 5.292 8.414 1.00 66.56 251 TYR A C 1
ATOM 1977 O O . TYR A 1 251 ? -16.497 4.923 7.535 1.00 66.56 251 TYR A O 1
ATOM 1985 N N . GLU A 1 252 ? -16.909 5.464 9.676 1.00 76.69 252 GLU A N 1
ATOM 1986 C CA . GLU A 1 252 ? -15.569 5.162 10.141 1.00 76.69 252 GLU A CA 1
ATOM 1987 C C . GLU A 1 252 ? -15.568 3.761 10.729 1.00 76.69 252 GLU A C 1
ATOM 1989 O O . GLU A 1 252 ? -16.527 3.312 11.358 1.00 76.69 252 GLU A O 1
ATOM 1994 N N . ASP A 1 253 ? -14.477 3.059 10.504 1.00 78.75 253 ASP A N 1
ATOM 1995 C CA . ASP A 1 253 ? -14.142 1.788 11.121 1.00 78.75 253 ASP A CA 1
ATOM 1996 C C . ASP A 1 253 ? -13.504 1.988 12.504 1.00 78.75 253 ASP A C 1
ATOM 1998 O O . ASP A 1 253 ? -12.982 1.046 13.089 1.00 78.75 253 ASP A O 1
ATOM 2002 N N . THR A 1 254 ? -13.621 3.194 13.070 1.00 85.69 254 THR A N 1
ATOM 2003 C CA . THR A 1 254 ? -13.012 3.581 14.340 1.00 85.69 254 THR A CA 1
ATOM 2004 C C . THR A 1 254 ? -14.025 4.086 15.369 1.00 85.69 254 THR A C 1
ATOM 2006 O O . THR A 1 254 ? -15.116 4.579 15.044 1.00 85.69 254 THR A O 1
ATOM 2009 N N . TYR A 1 255 ? -13.673 3.956 16.645 1.00 87.56 255 TYR A N 1
ATOM 2010 C CA . TYR A 1 255 ? -14.312 4.703 17.723 1.00 87.56 255 TYR A CA 1
ATOM 2011 C C . TYR A 1 255 ? -13.275 5.215 18.723 1.00 87.56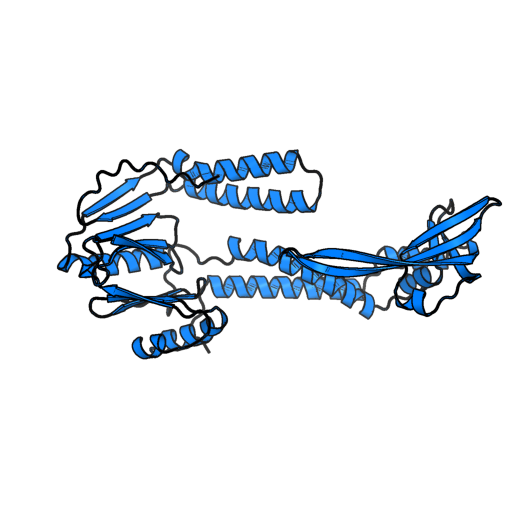 255 TYR A C 1
ATOM 2013 O O . TYR A 1 255 ? -12.255 4.573 18.975 1.00 87.56 255 TYR A O 1
ATOM 2021 N N . ASP A 1 256 ? -13.552 6.374 19.308 1.00 89.00 256 ASP A N 1
ATOM 2022 C CA . ASP A 1 256 ? -12.713 6.999 20.323 1.00 89.00 256 ASP A CA 1
ATOM 2023 C C . ASP A 1 256 ? -13.230 6.657 21.720 1.00 89.00 256 ASP A C 1
ATOM 2025 O O . ASP A 1 256 ? -14.431 6.744 21.991 1.00 89.00 256 ASP A O 1
ATOM 2029 N N . VAL A 1 257 ? -12.316 6.286 22.616 1.00 88.88 257 VAL A N 1
ATOM 2030 C CA . VAL A 1 257 ? -12.600 6.070 24.039 1.00 88.88 257 VAL A CA 1
ATOM 2031 C C . VAL A 1 257 ? -11.909 7.152 24.849 1.00 88.88 257 VAL A C 1
ATOM 2033 O O . VAL A 1 257 ? -10.682 7.261 24.832 1.00 88.88 257 VAL A O 1
ATOM 2036 N N . HIS A 1 258 ? -12.698 7.919 25.594 1.00 88.81 258 HIS A N 1
ATOM 2037 C CA . HIS A 1 258 ? -12.209 8.929 26.519 1.00 88.81 258 HIS A CA 1
ATOM 2038 C C . HIS A 1 258 ? -12.199 8.371 27.940 1.00 88.81 258 HIS A C 1
ATOM 2040 O O . HIS A 1 258 ? -13.223 7.883 28.424 1.00 88.81 258 HIS A O 1
ATOM 2046 N N . PHE A 1 259 ? -11.051 8.449 28.609 1.00 88.06 259 PHE A N 1
ATOM 2047 C CA . PHE A 1 259 ? -10.863 7.880 29.941 1.00 88.06 259 PHE A CA 1
ATOM 2048 C C . PHE A 1 259 ? -10.021 8.769 30.853 1.00 88.06 259 PHE A C 1
ATOM 2050 O O . PHE A 1 259 ? -9.178 9.550 30.402 1.00 88.06 259 PHE A O 1
ATOM 2057 N N . GLU A 1 260 ? -10.252 8.630 32.154 1.00 85.56 260 GLU A N 1
ATOM 2058 C CA . GLU A 1 260 ? -9.514 9.340 33.194 1.00 85.56 260 GLU A CA 1
ATOM 2059 C C . GLU A 1 260 ? -8.144 8.719 33.445 1.00 85.56 260 GLU A C 1
ATOM 2061 O O . GLU A 1 260 ? -8.002 7.504 33.594 1.00 85.56 260 GLU A O 1
ATOM 2066 N N . VAL A 1 261 ? -7.131 9.573 33.577 1.00 81.56 261 VAL A N 1
ATOM 2067 C CA . VAL A 1 261 ? -5.803 9.187 34.046 1.00 81.56 261 VAL A CA 1
ATOM 2068 C C . VAL A 1 261 ? -5.450 10.016 35.270 1.00 81.56 261 VAL A C 1
ATOM 2070 O O . VAL A 1 261 ? -5.302 11.237 35.193 1.00 81.56 261 VAL A O 1
ATOM 2073 N N . SER A 1 262 ? -5.281 9.336 36.401 1.00 67.75 262 SER A N 1
ATOM 2074 C CA . SER A 1 262 ? -4.711 9.917 37.615 1.00 67.75 262 SER A CA 1
ATOM 2075 C C . SER A 1 262 ? -3.197 9.700 37.595 1.00 67.75 262 SER A C 1
ATOM 2077 O O . SER A 1 262 ? -2.725 8.575 37.748 1.00 67.75 262 SER A O 1
ATOM 2079 N N . GLU A 1 263 ? -2.419 10.760 37.372 1.00 64.31 263 GLU A N 1
ATOM 2080 C CA . GLU A 1 263 ? -0.960 10.689 37.519 1.00 64.31 263 GLU A CA 1
ATOM 2081 C C . GLU A 1 263 ? -0.600 10.668 39.018 1.00 64.31 263 GLU A C 1
ATOM 2083 O O . GLU A 1 263 ? -1.130 11.485 39.779 1.00 64.31 263 GLU A O 1
ATOM 2088 N N . PRO A 1 264 ? 0.290 9.767 39.481 1.00 51.12 264 PRO A N 1
ATOM 2089 C CA . PRO A 1 264 ? 0.716 9.746 40.877 1.00 51.12 264 PRO A CA 1
ATOM 2090 C C . PRO A 1 264 ? 1.307 11.106 41.283 1.00 51.12 264 PRO A C 1
ATOM 2092 O O . PRO A 1 264 ? 2.322 11.532 40.738 1.00 51.12 264 PRO A O 1
ATOM 2095 N N . GLY A 1 265 ? 0.662 11.796 42.229 1.00 54.69 265 GLY A N 1
ATOM 2096 C CA . GLY A 1 265 ? 1.086 13.116 42.720 1.00 54.69 265 GLY A CA 1
ATOM 2097 C C . GLY A 1 265 ? 0.462 14.328 42.012 1.00 54.69 265 GLY A C 1
ATOM 2098 O O . GLY A 1 265 ? 0.689 15.454 42.455 1.00 54.69 265 GLY A O 1
ATOM 2099 N N . ALA A 1 266 ? -0.355 14.137 40.971 1.00 57.25 266 ALA A N 1
ATOM 2100 C CA . ALA A 1 266 ? -1.115 15.217 40.343 1.00 57.25 266 ALA A CA 1
ATOM 2101 C C . ALA A 1 266 ? -2.495 15.375 41.008 1.00 57.25 266 ALA A C 1
ATOM 2103 O O . ALA A 1 266 ? -3.231 14.405 41.171 1.00 57.25 266 ALA A O 1
ATOM 2104 N N . LYS A 1 267 ? -2.863 16.609 41.380 1.00 58.16 267 LYS A N 1
ATOM 2105 C CA . LYS A 1 267 ? -4.208 16.941 41.894 1.00 58.16 267 LYS A CA 1
ATOM 2106 C C . LYS A 1 267 ? -5.275 17.032 40.792 1.00 58.16 267 LYS A C 1
ATOM 2108 O O . LYS A 1 267 ? -6.455 17.115 41.112 1.00 58.16 267 LYS A O 1
ATOM 2113 N N . GLU A 1 268 ? -4.874 17.028 39.522 1.00 59.94 268 GLU A N 1
ATOM 2114 C CA . GLU A 1 268 ? -5.776 17.157 38.375 1.00 59.94 268 GLU A CA 1
ATOM 2115 C C . GLU A 1 268 ? -6.017 15.806 37.696 1.00 59.94 268 GLU A C 1
ATOM 2117 O O . GLU A 1 268 ? -5.078 15.098 37.326 1.00 59.94 268 GLU A O 1
ATOM 2122 N N . ILE A 1 269 ? -7.294 15.475 37.500 1.00 69.31 269 ILE A N 1
ATOM 2123 C CA . ILE A 1 269 ? -7.733 14.353 36.670 1.00 69.31 269 ILE A CA 1
ATOM 2124 C C . ILE A 1 269 ? -7.623 14.802 35.211 1.00 69.31 269 ILE A C 1
ATOM 2126 O O . ILE A 1 269 ? -8.295 15.747 34.800 1.00 69.31 269 ILE A O 1
ATOM 2130 N N . LYS A 1 270 ? -6.770 14.140 34.421 1.00 77.62 270 LYS A N 1
ATOM 2131 C CA . LYS A 1 270 ? -6.647 14.407 32.981 1.00 77.62 270 LYS A CA 1
ATOM 2132 C C . LYS A 1 270 ? -7.467 13.384 32.200 1.00 77.62 270 LYS A C 1
ATOM 2134 O O . LYS A 1 270 ? -7.321 12.184 32.425 1.00 77.62 270 LYS A O 1
ATOM 2139 N N . THR A 1 271 ? -8.256 13.842 31.232 1.00 79.44 271 THR A N 1
ATOM 2140 C CA . THR A 1 271 ? -8.925 12.960 30.266 1.00 79.44 271 THR A CA 1
ATOM 2141 C C . THR A 1 271 ? -7.991 12.692 29.088 1.00 79.44 271 THR A C 1
ATOM 2143 O O . THR A 1 271 ? -7.503 13.624 28.446 1.00 79.44 271 THR A O 1
ATOM 2146 N N . LYS A 1 272 ? -7.733 11.418 28.784 1.00 86.31 272 LYS A N 1
ATOM 2147 C CA . LYS A 1 272 ? -7.050 10.988 27.554 1.00 86.31 272 LYS A CA 1
ATOM 2148 C C . LYS A 1 272 ? -8.054 10.378 26.585 1.00 86.31 272 LYS A C 1
ATOM 2150 O O . LYS A 1 272 ? -9.094 9.882 27.002 1.00 86.31 272 LYS A O 1
ATOM 2155 N N . SER A 1 273 ? -7.725 10.421 25.295 1.00 86.56 273 SER A N 1
ATOM 2156 C CA . SER A 1 273 ? -8.467 9.724 24.245 1.00 86.56 273 SER A CA 1
ATOM 2157 C C . SER A 1 273 ? -7.584 8.675 23.584 1.00 86.56 273 SER A C 1
ATOM 2159 O O . SER A 1 273 ? -6.391 8.909 23.362 1.00 86.56 273 SER A O 1
ATOM 2161 N N . ILE A 1 274 ? -8.173 7.528 23.265 1.00 88.75 274 ILE A N 1
ATOM 2162 C CA . ILE A 1 274 ? -7.564 6.492 22.440 1.00 88.75 274 ILE A CA 1
ATOM 2163 C C . ILE A 1 274 ? -8.499 6.189 21.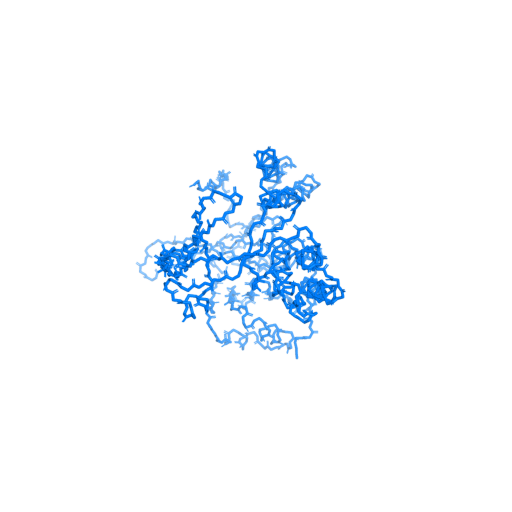271 1.00 88.75 274 ILE A C 1
ATOM 2165 O O . ILE A 1 274 ? -9.669 5.869 21.468 1.00 88.75 274 ILE A O 1
ATOM 2169 N N . ASN A 1 275 ? -7.967 6.283 20.056 1.00 89.06 275 ASN A N 1
ATOM 2170 C CA . ASN A 1 275 ? -8.673 5.836 18.866 1.00 89.06 275 ASN A CA 1
ATOM 2171 C C . ASN A 1 275 ? -8.474 4.321 18.711 1.00 89.06 275 ASN A C 1
ATOM 2173 O O . ASN A 1 275 ? -7.333 3.829 18.768 1.00 89.06 275 ASN A O 1
ATOM 2177 N N . LEU A 1 276 ? -9.586 3.600 18.597 1.00 90.44 276 LEU A N 1
ATOM 2178 C CA . LEU A 1 276 ? -9.645 2.168 18.352 1.00 90.44 276 LEU A CA 1
ATOM 2179 C C . LEU A 1 276 ? -10.166 1.930 16.942 1.00 90.44 276 LEU A C 1
ATOM 2181 O O . LEU A 1 276 ? -11.288 2.310 16.621 1.00 90.44 276 LEU A O 1
ATOM 2185 N N . GLU A 1 277 ? -9.344 1.289 16.130 1.00 90.69 277 GLU A N 1
ATOM 2186 C CA . GLU A 1 277 ? -9.605 0.964 14.732 1.00 90.69 277 GLU A CA 1
ATOM 2187 C C . GLU A 1 277 ? -10.002 -0.523 14.637 1.00 90.69 277 GLU A C 1
ATOM 2189 O O . GLU A 1 277 ? -9.536 -1.374 15.405 1.00 90.69 277 GLU A O 1
ATOM 2194 N N . PHE A 1 278 ? -10.922 -0.829 13.729 1.00 90.75 278 PHE A N 1
ATOM 2195 C CA . PHE A 1 278 ? -11.460 -2.166 13.524 1.00 90.75 278 PHE A CA 1
ATOM 2196 C C . PHE A 1 278 ? -11.427 -2.520 12.052 1.00 90.75 278 PHE A C 1
ATOM 2198 O O . PHE A 1 278 ? -11.455 -1.675 11.170 1.00 90.75 278 PHE A O 1
ATOM 2205 N N . LEU A 1 279 ? -11.505 -3.815 11.788 1.00 88.38 279 LEU A N 1
ATOM 2206 C CA . LEU A 1 279 ? -11.419 -4.337 10.437 1.00 88.38 279 LEU A CA 1
ATOM 2207 C C . LEU A 1 279 ? -12.521 -3.811 9.490 1.00 88.38 279 LEU A C 1
ATOM 2209 O O . LEU A 1 279 ? -12.310 -3.738 8.282 1.00 88.38 279 LEU A O 1
ATOM 2213 N N . ASN A 1 280 ? -13.710 -3.492 10.017 1.00 87.31 280 ASN A N 1
ATOM 2214 C CA . ASN A 1 280 ? -14.784 -2.809 9.290 1.00 87.31 280 ASN A CA 1
ATOM 2215 C C . ASN A 1 280 ? -15.829 -2.202 10.258 1.00 87.31 280 ASN A C 1
ATOM 2217 O O . ASN A 1 280 ? -15.838 -2.536 11.453 1.00 87.31 280 ASN A O 1
ATOM 2221 N N . PRO A 1 281 ? -16.770 -1.369 9.762 1.00 85.62 281 PRO A N 1
ATOM 2222 C CA . PRO A 1 281 ? -17.792 -0.730 10.593 1.00 85.62 281 PRO A CA 1
ATOM 2223 C C . PRO A 1 281 ? -18.710 -1.699 11.353 1.00 85.62 281 PRO A C 1
ATOM 2225 O O . PRO A 1 281 ? -19.205 -1.351 12.423 1.00 85.62 281 PRO A O 1
ATOM 2228 N N . THR A 1 282 ? -18.947 -2.911 10.842 1.00 88.12 282 THR A N 1
ATOM 2229 C CA . THR A 1 282 ? -19.800 -3.911 11.508 1.00 88.12 282 THR A CA 1
ATOM 2230 C C . THR A 1 282 ? -19.108 -4.505 12.732 1.00 88.12 282 THR A C 1
ATOM 2232 O O . THR A 1 282 ? -19.714 -4.577 13.801 1.00 88.12 282 THR A O 1
ATOM 2235 N N . VAL A 1 283 ? -17.828 -4.866 12.602 1.00 90.00 283 VAL A N 1
ATOM 2236 C CA . VAL A 1 283 ? -16.997 -5.344 13.718 1.00 90.00 283 VAL A CA 1
ATOM 2237 C C . VAL A 1 283 ? -16.880 -4.262 14.791 1.00 90.00 283 VAL A C 1
ATOM 2239 O O . VAL A 1 283 ? -17.053 -4.545 15.975 1.00 90.00 283 VAL A O 1
ATOM 2242 N N . LYS A 1 284 ? -16.675 -3.010 14.371 1.00 91.56 284 LYS A N 1
ATOM 2243 C CA . LYS A 1 284 ? -16.675 -1.846 15.257 1.00 91.56 284 LYS A CA 1
ATOM 2244 C C . LYS A 1 284 ? -17.976 -1.723 16.056 1.00 91.56 284 LYS A C 1
ATOM 2246 O O . LYS A 1 284 ? -17.922 -1.558 17.271 1.00 91.56 284 LYS A O 1
ATOM 2251 N N . THR A 1 285 ? -19.140 -1.793 15.403 1.00 88.75 285 THR A N 1
ATOM 2252 C CA . THR A 1 285 ? -20.437 -1.690 16.094 1.00 88.75 285 THR A CA 1
ATOM 2253 C C . THR A 1 285 ? -20.592 -2.782 17.149 1.00 88.75 285 THR A C 1
ATOM 2255 O O . THR A 1 285 ? -20.941 -2.475 18.286 1.00 88.75 285 THR A O 1
ATOM 2258 N N . HIS A 1 286 ? -20.248 -4.027 16.810 1.00 91.69 286 HIS A N 1
ATOM 2259 C CA . HIS A 1 286 ? -20.264 -5.136 17.765 1.00 91.69 286 HIS A CA 1
ATOM 2260 C C . HIS A 1 286 ? -19.326 -4.886 18.960 1.00 91.69 286 HIS A C 1
ATOM 2262 O O . HIS A 1 286 ? -19.712 -5.080 20.113 1.00 91.69 286 HIS A O 1
ATOM 2268 N N . ALA A 1 287 ? -18.093 -4.436 18.707 1.00 92.69 287 ALA A N 1
ATOM 2269 C CA . ALA A 1 287 ? -17.124 -4.131 19.759 1.00 92.69 287 ALA A CA 1
ATOM 2270 C C . ALA A 1 287 ? -17.585 -2.991 20.678 1.00 92.69 287 ALA A C 1
ATOM 2272 O O . ALA A 1 287 ? -17.469 -3.085 21.900 1.00 92.69 287 ALA A O 1
ATOM 2273 N N . MET A 1 288 ? -18.170 -1.942 20.099 1.00 90.56 288 MET A N 1
ATOM 2274 C CA . MET A 1 288 ? -18.712 -0.809 20.843 1.00 90.56 288 MET A CA 1
ATOM 2275 C C . MET A 1 288 ? -19.878 -1.234 21.746 1.00 90.56 288 MET A C 1
ATOM 2277 O O . MET A 1 288 ? -19.920 -0.845 22.910 1.00 90.56 288 MET A O 1
ATOM 2281 N N . GLU A 1 289 ? -20.803 -2.059 21.248 1.00 90.56 289 GLU A N 1
ATOM 2282 C CA . GLU A 1 289 ? -21.912 -2.593 22.050 1.00 90.56 289 GLU A CA 1
ATOM 2283 C C . GLU A 1 289 ? -21.413 -3.455 23.216 1.00 90.56 289 GLU A C 1
ATOM 2285 O O . GLU A 1 289 ? -21.880 -3.300 24.350 1.00 90.56 289 GLU A O 1
ATOM 2290 N N . ALA A 1 290 ? -20.421 -4.316 22.966 1.00 91.62 290 ALA A N 1
ATOM 2291 C CA . ALA A 1 290 ? -19.788 -5.126 24.003 1.00 91.62 290 ALA A CA 1
ATOM 2292 C C . ALA A 1 290 ? -19.106 -4.259 25.076 1.00 91.62 290 ALA A C 1
ATOM 2294 O O . ALA A 1 290 ? -19.267 -4.524 26.271 1.00 91.62 290 ALA A O 1
ATOM 2295 N N . LEU A 1 291 ? -18.398 -3.200 24.666 1.00 90.94 291 LEU A N 1
ATOM 2296 C CA . LEU A 1 291 ? -17.757 -2.250 25.574 1.00 90.94 291 LEU A CA 1
ATOM 2297 C C . LEU A 1 291 ? -18.786 -1.510 26.432 1.00 90.94 291 LEU A C 1
ATOM 2299 O O . LEU A 1 291 ? -18.692 -1.543 27.656 1.00 90.94 291 LEU A O 1
ATOM 2303 N N . VAL A 1 292 ? -19.798 -0.891 25.818 1.00 88.44 292 VAL A N 1
ATOM 2304 C CA . VAL A 1 292 ? -20.830 -0.130 26.543 1.00 88.44 292 VAL A CA 1
ATOM 2305 C C . VAL A 1 292 ? -21.542 -1.021 27.562 1.00 88.44 292 VAL A C 1
ATOM 2307 O O . VAL A 1 292 ? -21.684 -0.633 28.723 1.00 88.44 292 VAL A O 1
ATOM 2310 N N . LYS A 1 293 ? -21.908 -2.252 27.181 1.00 89.38 293 LYS A N 1
ATOM 2311 C CA . LYS A 1 293 ? -22.531 -3.224 28.094 1.00 89.38 293 LYS A CA 1
ATOM 2312 C C . LYS A 1 293 ? -21.649 -3.542 29.308 1.00 89.38 293 LYS A C 1
ATOM 2314 O O . LYS A 1 293 ? -22.176 -3.752 30.397 1.00 89.38 293 LYS A O 1
ATOM 2319 N N . ARG A 1 294 ? -20.325 -3.575 29.134 1.00 88.69 294 ARG A N 1
ATOM 2320 C CA . ARG A 1 294 ? -19.343 -3.845 30.199 1.00 88.69 294 ARG A CA 1
ATOM 2321 C C . ARG A 1 294 ? -19.001 -2.619 31.047 1.00 88.69 294 ARG A C 1
ATOM 2323 O O . ARG A 1 294 ? -18.638 -2.799 32.201 1.00 88.69 294 ARG A O 1
ATOM 2330 N N . VAL A 1 295 ? -19.137 -1.405 30.511 1.00 86.75 295 VAL A N 1
ATOM 2331 C CA . VAL A 1 295 ? -18.930 -0.146 31.255 1.00 86.75 295 VAL A CA 1
ATOM 2332 C C . VAL A 1 295 ? -20.165 0.239 32.076 1.00 86.75 295 VAL A C 1
ATOM 2334 O O . VAL A 1 295 ? -20.023 0.786 33.166 1.00 86.75 295 VAL A O 1
ATOM 2337 N N . THR A 1 296 ? -21.369 -0.112 31.607 1.00 82.19 296 THR A N 1
ATOM 2338 C CA . THR A 1 296 ? -22.657 0.228 32.251 1.00 82.19 296 THR A CA 1
ATOM 2339 C C . THR A 1 296 ? -22.723 -0.060 33.767 1.00 82.19 296 THR A C 1
ATOM 2341 O O . THR A 1 296 ? -23.285 0.761 34.491 1.00 82.19 296 THR A O 1
ATOM 2344 N N . PRO A 1 297 ? -22.161 -1.171 34.296 1.00 82.12 297 PRO A N 1
ATOM 2345 C CA . PRO A 1 297 ? -22.135 -1.430 35.739 1.00 82.12 297 PRO A CA 1
ATOM 2346 C C . PRO A 1 297 ? -21.316 -0.421 36.558 1.00 82.12 297 PRO A C 1
ATOM 2348 O O . PRO A 1 297 ? -21.559 -0.279 37.752 1.00 82.12 297 PRO A O 1
ATOM 2351 N N . PHE A 1 298 ? -20.347 0.257 35.938 1.00 76.38 298 PHE A N 1
ATOM 2352 C CA . PHE A 1 298 ? -19.465 1.228 36.590 1.00 76.38 298 PHE A CA 1
ATOM 2353 C C . PHE A 1 298 ? -19.940 2.668 36.388 1.00 76.38 298 PHE A C 1
ATOM 2355 O O . PHE A 1 298 ? -19.845 3.481 37.304 1.00 76.38 298 PHE A O 1
ATOM 2362 N N . GLN A 1 299 ? -20.455 2.984 35.196 1.00 78.38 299 GLN A N 1
ATOM 2363 C CA . GLN A 1 299 ? -20.971 4.305 34.842 1.00 78.38 299 GLN A CA 1
ATOM 2364 C C . GLN A 1 299 ? -22.200 4.167 33.941 1.00 78.38 299 GLN A C 1
ATOM 2366 O O . GLN A 1 299 ? -22.167 3.456 32.935 1.00 78.38 299 GLN A O 1
ATOM 2371 N N . GLN A 1 300 ? -23.283 4.879 34.262 1.00 77.56 300 GLN A N 1
ATOM 2372 C CA . GLN A 1 300 ? -24.431 4.977 33.361 1.00 77.56 300 GLN A CA 1
ATOM 2373 C C . GLN A 1 300 ? -24.057 5.870 32.179 1.00 77.56 300 GLN A C 1
ATOM 2375 O O . GLN A 1 300 ? -23.903 7.073 32.345 1.00 77.56 300 GLN A O 1
ATOM 2380 N N . LEU A 1 301 ? -23.888 5.279 30.997 1.00 79.06 301 LEU A N 1
ATOM 2381 C CA . LEU A 1 301 ? -23.614 6.022 29.772 1.00 79.06 301 LEU A CA 1
ATOM 2382 C C . LEU A 1 301 ? -24.921 6.288 29.019 1.00 79.06 301 LEU A C 1
ATOM 2384 O O . LEU A 1 301 ? -25.585 5.353 28.567 1.00 79.06 301 LEU A O 1
ATOM 2388 N N . GLU A 1 302 ? -25.271 7.556 28.831 1.00 81.19 302 GLU A N 1
ATOM 2389 C CA . GLU A 1 302 ? -26.414 7.951 28.012 1.00 81.19 302 GLU A CA 1
ATOM 2390 C C . GLU A 1 302 ? -26.039 7.974 26.530 1.00 81.19 302 GLU A C 1
ATOM 2392 O O . GLU A 1 302 ? -24.997 8.505 26.135 1.00 81.19 302 GLU A O 1
ATOM 2397 N N . LYS A 1 303 ? -26.905 7.398 25.690 1.00 84.88 303 LYS A N 1
ATOM 2398 C CA . LYS A 1 303 ? -26.717 7.354 24.239 1.00 84.88 303 LYS A CA 1
ATOM 2399 C C . LYS A 1 303 ? -27.273 8.616 23.588 1.00 84.88 303 LYS A C 1
ATOM 2401 O O . LYS A 1 303 ? -28.480 8.837 23.590 1.00 84.88 303 LYS A O 1
ATOM 2406 N N . THR A 1 304 ? -26.407 9.366 22.920 1.00 83.75 304 THR A N 1
ATOM 2407 C CA . THR A 1 304 ? -26.771 10.485 22.046 1.00 83.75 304 THR A CA 1
ATOM 2408 C C . THR A 1 304 ? -26.499 10.109 20.591 1.00 83.75 304 THR A C 1
ATOM 2410 O O . THR A 1 304 ? -25.436 9.578 20.263 1.00 83.75 304 THR A O 1
ATOM 2413 N N . VAL A 1 305 ? -27.465 10.367 19.704 1.00 83.75 305 VAL A N 1
ATOM 2414 C CA . VAL A 1 305 ? -27.343 10.110 18.260 1.00 83.75 305 VAL A CA 1
ATOM 2415 C C . VAL A 1 305 ? -27.584 11.405 17.496 1.00 83.75 305 VAL A C 1
ATOM 2417 O O . VAL A 1 305 ? -28.672 11.975 17.553 1.00 83.75 305 VAL A O 1
ATOM 2420 N N . THR A 1 306 ? -26.577 11.845 16.747 1.00 83.69 306 THR A N 1
ATOM 2421 C CA . THR A 1 306 ? -26.633 13.061 15.931 1.00 83.69 306 THR A CA 1
ATOM 2422 C C . THR A 1 306 ? -26.664 12.685 14.455 1.00 83.69 306 THR A C 1
ATOM 2424 O O . THR A 1 306 ? -25.724 12.085 13.928 1.00 83.69 306 THR A O 1
ATOM 2427 N N . HIS A 1 307 ? -27.742 13.062 13.768 1.00 82.75 307 HIS A N 1
ATOM 2428 C CA . HIS A 1 307 ? -27.904 12.848 12.332 1.00 82.75 307 HIS A CA 1
ATOM 2429 C C . HIS A 1 307 ? -27.472 14.095 11.558 1.00 82.75 307 HIS A C 1
ATOM 2431 O O . HIS A 1 307 ? -28.058 15.168 11.712 1.00 82.75 307 HIS A O 1
ATOM 2437 N N . TYR A 1 308 ? -26.464 13.966 10.696 1.00 79.69 308 TYR A N 1
ATOM 2438 C CA . TYR A 1 308 ? -26.107 15.037 9.769 1.00 79.69 308 TYR A CA 1
ATOM 2439 C C . TYR A 1 308 ? -27.028 15.026 8.542 1.00 79.69 308 TYR A C 1
ATOM 2441 O O . TYR A 1 308 ? -27.559 13.992 8.141 1.00 79.69 308 TYR A O 1
ATOM 2449 N N . SER A 1 309 ? -27.218 16.188 7.913 1.00 84.06 309 SER A N 1
ATOM 2450 C CA . SER A 1 309 ? -27.917 16.255 6.627 1.00 84.06 309 SER A CA 1
ATOM 2451 C C . SER A 1 309 ? -27.052 15.656 5.513 1.00 84.06 309 SER A C 1
ATOM 2453 O O . SER A 1 309 ? -25.825 15.761 5.549 1.00 84.06 309 SER A O 1
ATOM 2455 N N . ARG A 1 310 ? -27.687 15.086 4.477 1.00 84.56 310 ARG A N 1
ATOM 2456 C CA . ARG A 1 310 ? -26.999 14.493 3.308 1.00 84.56 310 ARG A CA 1
ATOM 2457 C C . ARG A 1 310 ? -25.950 15.432 2.705 1.00 84.56 310 ARG A C 1
ATOM 2459 O O . ARG A 1 310 ? -24.835 15.014 2.418 1.00 84.56 310 ARG A O 1
ATOM 2466 N N . LEU A 1 311 ? -26.287 16.718 2.577 1.00 83.81 311 LEU A N 1
ATOM 2467 C CA . LEU A 1 311 ? -25.379 17.744 2.056 1.00 83.81 311 LEU A CA 1
ATOM 2468 C C . LEU A 1 311 ? -24.174 17.978 2.977 1.00 83.81 311 LEU A C 1
ATOM 2470 O O . LEU A 1 311 ? -23.043 18.034 2.500 1.00 83.81 311 LEU A O 1
ATOM 2474 N N . LYS A 1 312 ? -24.397 18.068 4.294 1.00 84.31 312 LYS A N 1
ATOM 2475 C CA . LYS A 1 312 ? -23.318 18.276 5.269 1.00 84.31 312 LYS A CA 1
ATOM 2476 C C . LYS A 1 312 ? -22.380 17.067 5.332 1.00 84.31 312 LYS A C 1
ATOM 2478 O O . LYS A 1 312 ? -21.170 17.242 5.421 1.00 84.31 312 LYS A O 1
ATOM 2483 N N . SER A 1 313 ? -22.915 15.854 5.206 1.00 80.81 313 SER A N 1
ATOM 2484 C CA . SER A 1 313 ? -22.124 14.620 5.125 1.00 80.81 313 SER A CA 1
ATOM 2485 C C . SER A 1 313 ? -21.291 14.530 3.845 1.00 80.81 313 SER A C 1
ATOM 2487 O O . SER A 1 313 ? -20.121 14.148 3.892 1.00 80.81 313 SER A O 1
ATOM 2489 N N . ALA A 1 314 ? -21.873 14.912 2.708 1.00 85.94 314 ALA A N 1
ATOM 2490 C CA . ALA A 1 314 ? -21.244 14.881 1.390 1.00 85.94 314 ALA A CA 1
ATOM 2491 C C . ALA A 1 314 ? -20.135 15.927 1.185 1.00 85.94 314 ALA A C 1
ATOM 2493 O O . ALA A 1 314 ? -19.253 15.722 0.351 1.00 85.94 314 ALA A O 1
ATOM 2494 N N . MET A 1 315 ? -20.155 17.021 1.952 1.00 86.69 315 MET A N 1
ATOM 2495 C CA . MET A 1 315 ? -19.314 18.205 1.744 1.00 86.69 315 MET A CA 1
ATOM 2496 C C . MET A 1 315 ? -17.808 17.920 1.562 1.00 86.69 315 MET A C 1
ATOM 2498 O O . MET A 1 315 ? -17.233 18.470 0.622 1.00 86.69 315 MET A O 1
ATOM 2502 N N . PRO A 1 316 ? -17.153 17.041 2.350 1.00 82.69 316 PRO A N 1
ATOM 2503 C CA . PRO A 1 316 ? -15.739 16.722 2.132 1.00 82.69 316 PRO A CA 1
ATOM 2504 C C . PRO A 1 316 ? -15.478 16.036 0.782 1.00 82.69 316 PRO A C 1
ATOM 2506 O O . PRO A 1 316 ? -14.481 16.320 0.122 1.00 82.69 316 PRO A O 1
ATOM 2509 N N . GLY A 1 317 ? -16.395 15.163 0.348 1.00 86.06 317 GLY A N 1
ATOM 2510 C CA . GLY A 1 317 ? -16.339 14.529 -0.971 1.00 86.06 317 GLY A CA 1
ATOM 2511 C C . GLY A 1 317 ? -16.521 15.553 -2.090 1.00 86.06 317 GLY A C 1
ATOM 2512 O O . GLY A 1 317 ? -15.753 15.554 -3.046 1.00 86.06 317 GLY A O 1
ATOM 2513 N N . THR A 1 318 ? -17.469 16.480 -1.937 1.00 88.69 318 THR A N 1
ATOM 2514 C CA . THR A 1 318 ? -17.687 17.570 -2.899 1.00 88.69 318 THR A CA 1
ATOM 2515 C C . THR A 1 318 ? -16.450 18.456 -3.046 1.00 88.69 318 THR A C 1
ATOM 2517 O O . THR A 1 318 ? -16.025 18.723 -4.166 1.00 88.69 318 THR A O 1
ATOM 2520 N N . LEU A 1 319 ? -15.839 18.878 -1.933 1.00 90.50 319 LEU A N 1
ATOM 2521 C CA . LEU A 1 319 ? -14.632 19.710 -1.947 1.00 90.50 319 LEU A CA 1
ATOM 2522 C C . LEU A 1 319 ? -13.466 19.003 -2.642 1.00 90.50 319 LEU A C 1
ATOM 2524 O O . LEU A 1 319 ? -12.845 19.583 -3.529 1.00 90.50 319 LEU A O 1
ATOM 2528 N N . GLY A 1 320 ? -13.203 17.741 -2.290 1.00 86.44 320 GLY A N 1
ATOM 2529 C CA . GLY A 1 320 ? -12.134 16.969 -2.926 1.00 86.44 320 GLY A CA 1
ATOM 2530 C C . GLY A 1 320 ? -12.349 16.785 -4.432 1.00 86.44 320 GLY A C 1
ATOM 2531 O O . GLY A 1 320 ? -11.402 16.913 -5.205 1.00 86.44 320 GLY A O 1
ATOM 2532 N N . PHE A 1 321 ? -13.598 16.573 -4.863 1.00 90.88 321 PHE A N 1
ATOM 2533 C CA . PHE A 1 321 ? -13.934 16.458 -6.282 1.00 90.88 321 PHE A CA 1
ATOM 2534 C C . PHE A 1 321 ? -13.717 17.780 -7.026 1.00 90.88 321 PHE A C 1
ATOM 2536 O O . PHE A 1 321 ? -13.110 17.783 -8.091 1.00 90.88 321 PHE A O 1
ATOM 2543 N N . LEU A 1 322 ? -14.166 18.906 -6.459 1.00 92.56 322 LEU A N 1
ATOM 2544 C CA . LEU A 1 322 ? -13.986 20.228 -7.065 1.00 92.56 322 LEU A CA 1
ATOM 2545 C C . LEU A 1 322 ? -12.507 20.608 -7.187 1.00 92.56 322 LEU A C 1
ATOM 2547 O O . LEU A 1 322 ? -12.098 21.106 -8.232 1.00 92.56 322 LEU A O 1
ATOM 2551 N N . ILE A 1 323 ? -11.699 20.332 -6.159 1.00 90.62 323 ILE A N 1
ATOM 2552 C CA . ILE A 1 323 ? -10.247 20.558 -6.195 1.00 90.62 323 ILE A CA 1
ATOM 2553 C C . ILE A 1 323 ? -9.599 19.689 -7.277 1.00 90.62 323 ILE A C 1
ATOM 2555 O O . ILE A 1 323 ? -8.804 20.190 -8.071 1.00 90.62 323 ILE A O 1
ATOM 2559 N N . GLY A 1 324 ? -9.956 18.402 -7.341 1.00 88.69 324 GLY A N 1
ATOM 2560 C CA . GLY A 1 324 ? -9.455 17.499 -8.375 1.00 88.69 324 GLY A CA 1
ATOM 2561 C C . GLY A 1 324 ? -9.822 17.968 -9.784 1.00 88.69 324 GLY A C 1
ATOM 2562 O O . GLY A 1 324 ? -8.954 18.032 -10.650 1.00 88.69 324 GLY A O 1
ATOM 2563 N N . ALA A 1 325 ? -11.076 18.372 -10.001 1.00 90.75 325 ALA A N 1
ATOM 2564 C CA . ALA A 1 325 ? -11.562 18.863 -11.287 1.00 90.75 325 ALA A CA 1
ATOM 2565 C C . ALA A 1 325 ? -10.884 20.179 -11.705 1.00 90.75 325 ALA A C 1
ATOM 2567 O O . ALA A 1 325 ? -10.461 20.310 -12.851 1.00 90.75 325 ALA A O 1
ATOM 2568 N N . ALA A 1 326 ? -10.722 21.125 -10.775 1.00 90.56 326 ALA A N 1
ATOM 2569 C CA . ALA A 1 326 ? -9.998 22.370 -11.023 1.00 90.56 326 ALA A CA 1
ATOM 2570 C C . ALA A 1 326 ? -8.523 22.109 -11.360 1.00 90.56 326 ALA A C 1
ATOM 2572 O O . ALA A 1 326 ? -7.983 22.708 -12.286 1.00 90.56 326 ALA A O 1
ATOM 2573 N N . GLY A 1 327 ? -7.884 21.168 -10.658 1.00 86.81 327 GLY A N 1
ATOM 2574 C CA . GLY A 1 327 ? -6.527 20.736 -10.973 1.00 86.81 327 GLY A CA 1
ATOM 2575 C C . GLY A 1 327 ? -6.425 20.110 -12.365 1.00 86.81 327 GLY A C 1
ATOM 2576 O O . GLY A 1 327 ? -5.499 20.432 -13.100 1.00 86.81 327 GLY A O 1
ATOM 2577 N N . LEU A 1 328 ? -7.363 19.232 -12.741 1.00 91.56 328 LEU A N 1
ATOM 2578 C CA . LEU A 1 328 ? -7.382 18.603 -14.070 1.00 91.56 328 LEU A CA 1
ATOM 2579 C C . LEU A 1 328 ? -7.525 19.630 -15.190 1.00 91.56 328 LEU A C 1
ATOM 2581 O O . LEU A 1 328 ? -6.953 19.448 -16.257 1.00 91.56 328 LEU A O 1
ATOM 2585 N N . TRP A 1 329 ? -8.285 20.694 -14.941 1.00 90.62 329 TRP A N 1
ATOM 2586 C CA . TRP A 1 329 ? -8.426 21.797 -15.883 1.00 90.62 329 TRP A CA 1
ATOM 2587 C C . TRP A 1 329 ? -7.151 22.652 -15.988 1.00 90.62 329 TRP A C 1
ATOM 2589 O O . TRP A 1 329 ? -6.863 23.180 -17.055 1.00 90.62 329 TRP A O 1
ATOM 2599 N N . TYR A 1 330 ? -6.386 22.781 -14.901 1.00 90.31 330 TYR A N 1
ATOM 2600 C CA . TYR A 1 330 ? -5.208 23.652 -14.833 1.00 90.31 330 TYR A CA 1
ATOM 2601 C C . TYR A 1 330 ? -3.891 22.979 -15.264 1.00 90.31 330 TYR A C 1
ATOM 2603 O O . TYR A 1 330 ? -3.019 23.638 -15.825 1.00 90.31 330 TYR A O 1
ATOM 2611 N N . PHE A 1 331 ? -3.699 21.687 -14.976 1.00 85.00 331 PHE A N 1
ATOM 2612 C CA . PHE A 1 331 ? -2.428 20.993 -15.212 1.00 85.00 331 PHE A CA 1
ATOM 2613 C C . PHE A 1 331 ? -2.443 20.147 -16.491 1.00 85.00 331 PHE A C 1
ATOM 2615 O O . PHE A 1 331 ? -3.197 19.186 -16.595 1.00 85.00 331 PHE A O 1
ATOM 2622 N N . GLU A 1 332 ? -1.499 20.404 -17.399 1.00 83.31 332 GLU A N 1
ATOM 2623 C CA . GLU A 1 332 ? -1.320 19.623 -18.640 1.00 83.31 332 GLU A CA 1
ATOM 2624 C C . GLU A 1 332 ? -0.354 18.430 -18.490 1.00 83.31 332 GLU A C 1
ATOM 2626 O O . GLU A 1 332 ? -0.211 17.596 -19.384 1.00 83.31 332 GLU A O 1
ATOM 2631 N N . HIS A 1 333 ? 0.326 18.306 -17.347 1.00 83.56 333 HIS A N 1
ATOM 2632 C CA . HIS A 1 333 ? 1.299 17.237 -17.133 1.00 83.56 333 HIS A CA 1
ATOM 2633 C C . HIS A 1 333 ? 0.600 15.885 -16.910 1.00 83.56 333 HIS A C 1
ATOM 2635 O O . HIS A 1 333 ? -0.150 15.712 -15.947 1.00 83.56 333 HIS A O 1
ATOM 2641 N N . TRP A 1 334 ? 0.916 14.877 -17.731 1.00 73.00 334 TRP A N 1
ATOM 2642 C CA . TRP A 1 334 ? 0.215 13.581 -17.734 1.00 73.00 334 TRP A CA 1
ATOM 2643 C C . TRP A 1 334 ? 0.183 12.874 -16.365 1.00 73.00 334 TRP A C 1
ATOM 2645 O O . TRP A 1 334 ? -0.856 12.358 -15.962 1.00 73.00 334 TRP A O 1
ATOM 2655 N N . ILE A 1 335 ? 1.286 12.903 -15.605 1.00 75.19 335 ILE A N 1
ATOM 2656 C CA . ILE A 1 335 ? 1.338 12.349 -14.236 1.00 75.19 335 ILE A CA 1
ATOM 2657 C C . ILE A 1 335 ? 0.346 13.055 -13.301 1.00 75.19 335 ILE A C 1
ATOM 2659 O O . ILE A 1 335 ? -0.379 12.392 -12.558 1.00 75.19 335 ILE A O 1
ATOM 2663 N N . MET A 1 336 ? 0.288 14.390 -13.346 1.00 74.81 336 MET A N 1
ATOM 2664 C CA . MET A 1 336 ? -0.647 15.172 -12.532 1.00 74.81 336 MET A CA 1
ATOM 2665 C C . MET A 1 336 ? -2.090 14.864 -12.924 1.00 74.81 336 MET A C 1
ATOM 2667 O O . MET A 1 336 ? -2.921 14.664 -12.042 1.00 74.81 336 MET A O 1
ATOM 2671 N N . MET A 1 337 ? -2.372 14.725 -14.223 1.00 78.06 337 MET A N 1
ATOM 2672 C CA . MET A 1 337 ? -3.697 14.327 -14.699 1.00 78.06 337 MET A CA 1
ATOM 2673 C C . MET A 1 337 ? -4.130 12.965 -14.146 1.00 78.06 337 MET A C 1
ATOM 2675 O O . MET A 1 337 ? -5.266 12.818 -13.696 1.00 78.06 337 MET A O 1
ATOM 2679 N N . VAL A 1 338 ? -3.232 11.975 -14.107 1.00 77.75 338 VAL A N 1
ATOM 2680 C CA . VAL A 1 338 ? -3.532 10.668 -13.500 1.00 77.75 338 VAL A CA 1
ATOM 2681 C C . VAL A 1 338 ? -3.827 10.818 -12.004 1.00 77.75 338 VAL A C 1
ATOM 2683 O O . VAL A 1 338 ? -4.861 10.342 -11.541 1.00 77.75 338 VAL A O 1
ATOM 2686 N N . LEU A 1 339 ? -2.973 11.512 -11.244 1.00 79.69 339 LEU A N 1
ATOM 2687 C CA . LEU A 1 339 ? -3.162 11.692 -9.797 1.00 79.69 339 LEU A CA 1
ATOM 2688 C C . LEU A 1 339 ? -4.467 12.429 -9.457 1.00 79.69 339 LEU A C 1
ATOM 2690 O O . LEU A 1 339 ? -5.193 12.022 -8.548 1.00 79.69 339 LEU A O 1
ATOM 2694 N N . LEU A 1 340 ? -4.793 13.482 -10.204 1.00 85.00 340 LEU A N 1
ATOM 2695 C CA . LEU A 1 340 ? -6.004 14.275 -9.994 1.00 85.00 340 LEU A CA 1
ATOM 2696 C C . LEU A 1 340 ? -7.268 13.529 -10.436 1.00 85.00 340 LEU A C 1
ATOM 2698 O O . LEU A 1 340 ? -8.293 13.617 -9.764 1.00 85.00 340 LEU A O 1
ATOM 2702 N N . SER A 1 341 ? -7.188 12.717 -11.493 1.00 82.31 341 SER A N 1
ATOM 2703 C CA . SER A 1 341 ? -8.283 11.821 -11.889 1.00 82.31 341 SER A CA 1
ATOM 2704 C C . SER A 1 341 ? -8.606 10.820 -10.783 1.00 82.31 341 SER A C 1
ATOM 2706 O O . SER A 1 341 ? -9.773 10.558 -10.491 1.00 82.31 341 SER A O 1
ATOM 2708 N N . LEU A 1 342 ? -7.579 10.291 -10.115 1.00 82.12 342 LEU A N 1
ATOM 2709 C CA . LEU A 1 342 ? -7.768 9.402 -8.974 1.00 82.12 342 LEU A CA 1
ATOM 2710 C C . LEU A 1 342 ? -8.416 10.124 -7.799 1.00 82.12 342 LEU A C 1
ATOM 2712 O O . LEU A 1 342 ? -9.379 9.597 -7.243 1.00 82.12 342 LEU A O 1
ATOM 2716 N N . LEU A 1 343 ? -7.949 11.330 -7.458 1.00 84.06 343 LEU A N 1
ATOM 2717 C CA . LEU A 1 343 ? -8.583 12.164 -6.435 1.00 84.06 343 LEU A CA 1
ATOM 2718 C C . LEU A 1 343 ? -10.077 12.359 -6.734 1.00 84.06 343 LEU A C 1
ATOM 2720 O O . LEU A 1 343 ? -10.905 12.081 -5.868 1.00 84.06 343 LEU A O 1
ATOM 2724 N N . CYS A 1 344 ? -10.429 12.731 -7.969 1.00 87.31 344 CYS A N 1
ATOM 2725 C CA . CYS A 1 344 ? -11.820 12.860 -8.404 1.00 87.31 344 CYS A CA 1
ATOM 2726 C C . CYS A 1 344 ? -12.615 11.568 -8.191 1.00 87.31 344 CYS A C 1
ATOM 2728 O O . CYS A 1 344 ? -13.704 11.613 -7.626 1.00 87.31 344 CYS A O 1
ATOM 2730 N N . LEU A 1 345 ? -12.080 10.411 -8.590 1.00 84.75 345 LEU A N 1
ATOM 2731 C CA . LEU A 1 345 ? -12.759 9.122 -8.415 1.00 84.75 345 LEU A CA 1
ATOM 2732 C C . LEU A 1 345 ? -12.979 8.773 -6.932 1.00 84.75 345 LEU A C 1
ATOM 2734 O O . LEU A 1 345 ? -14.073 8.343 -6.558 1.00 84.75 345 LEU A O 1
ATOM 2738 N N . PHE A 1 346 ? -11.977 8.989 -6.073 1.00 81.50 346 PHE A N 1
ATOM 2739 C CA . PHE A 1 346 ? -12.097 8.768 -4.626 1.00 81.50 346 PHE A CA 1
ATOM 2740 C C . PHE A 1 346 ? -13.142 9.689 -3.994 1.00 81.50 346 PHE A C 1
ATOM 2742 O O . PHE A 1 346 ? -14.009 9.240 -3.237 1.00 81.50 346 PHE A O 1
ATOM 2749 N N . SER A 1 347 ? -13.073 10.975 -4.327 1.00 86.75 347 SER A N 1
ATOM 2750 C CA . SER A 1 347 ? -13.995 11.989 -3.838 1.00 86.75 347 SER A CA 1
ATOM 2751 C C . SER A 1 347 ? -15.420 11.745 -4.320 1.00 86.75 347 SER A C 1
ATOM 2753 O O . SER A 1 347 ? -16.346 11.854 -3.520 1.00 86.75 347 SER A O 1
ATOM 2755 N N . LEU A 1 348 ? -15.603 11.323 -5.574 1.00 85.38 348 LEU A N 1
ATOM 2756 C CA . LEU A 1 348 ? -16.904 10.986 -6.147 1.00 85.38 348 LEU A CA 1
ATOM 2757 C C . LEU A 1 348 ? -17.526 9.759 -5.470 1.00 85.38 348 LEU A C 1
ATOM 2759 O O . LEU A 1 348 ? -18.706 9.784 -5.127 1.00 85.38 348 LEU A O 1
ATOM 2763 N N . LYS A 1 349 ? -16.738 8.707 -5.206 1.00 82.69 349 LYS A N 1
ATOM 2764 C CA . LYS A 1 349 ? -17.205 7.533 -4.449 1.00 82.69 349 LYS A CA 1
ATOM 2765 C C . LYS A 1 349 ? -17.715 7.941 -3.063 1.00 82.69 349 LYS A C 1
ATOM 2767 O O . LYS A 1 349 ? -18.814 7.552 -2.673 1.00 82.69 349 LYS A O 1
ATOM 2772 N N . SER A 1 350 ? -16.925 8.734 -2.336 1.00 80.56 350 SER A N 1
ATOM 2773 C CA . SER A 1 350 ? -17.287 9.239 -1.005 1.00 80.56 350 SER A CA 1
ATOM 2774 C C . SER A 1 350 ? -18.533 10.129 -1.055 1.00 80.56 350 SER A C 1
ATOM 2776 O O . SER A 1 350 ? -19.456 9.954 -0.262 1.00 80.56 350 SER A O 1
ATOM 2778 N N . LEU A 1 351 ? -18.596 11.034 -2.035 1.00 86.06 351 LEU A N 1
ATOM 2779 C CA . LEU A 1 351 ? -19.730 11.918 -2.288 1.00 86.06 351 LEU A CA 1
ATOM 2780 C C . LEU A 1 351 ? -21.028 11.125 -2.481 1.00 86.06 351 LEU A C 1
ATOM 2782 O O . LEU A 1 351 ? -22.001 11.365 -1.770 1.00 86.06 351 LEU A O 1
ATOM 2786 N N . ILE A 1 352 ? -21.038 10.154 -3.398 1.00 84.31 352 ILE A N 1
ATOM 2787 C CA . ILE A 1 352 ? -22.226 9.341 -3.695 1.00 84.31 352 ILE A CA 1
ATOM 2788 C C . ILE A 1 352 ? -22.655 8.542 -2.459 1.00 84.31 352 ILE A C 1
ATOM 2790 O O . ILE A 1 352 ? -23.831 8.565 -2.096 1.00 84.31 352 ILE A O 1
ATOM 2794 N N . ALA A 1 353 ? -21.710 7.888 -1.774 1.00 80.81 353 ALA A N 1
ATOM 2795 C CA . ALA A 1 353 ? -22.006 7.101 -0.577 1.00 80.81 353 ALA A CA 1
ATOM 2796 C C . ALA A 1 353 ? -22.661 7.949 0.528 1.00 80.81 353 ALA A C 1
ATOM 2798 O O . ALA A 1 353 ? -23.663 7.539 1.120 1.00 80.81 353 ALA A O 1
ATOM 2799 N N . ARG A 1 354 ? -22.134 9.160 0.757 1.00 81.69 354 ARG A N 1
ATOM 2800 C CA . ARG A 1 354 ? -22.603 10.081 1.804 1.00 81.69 354 ARG A CA 1
ATOM 2801 C C . ARG A 1 354 ? -23.876 10.854 1.440 1.00 81.69 354 ARG A C 1
ATOM 2803 O O . ARG A 1 354 ? -24.575 11.344 2.326 1.00 81.69 354 ARG A O 1
ATOM 2810 N N . LEU A 1 355 ? -24.192 10.973 0.149 1.00 84.38 355 LEU A N 1
ATOM 2811 C CA . LEU A 1 355 ? -25.487 11.481 -0.316 1.00 84.38 355 LEU A CA 1
ATOM 2812 C C . LEU A 1 355 ? -26.590 10.434 -0.155 1.00 84.38 355 LEU A C 1
ATOM 2814 O O . LEU A 1 355 ? -27.704 10.776 0.243 1.00 84.38 355 LEU A O 1
ATOM 2818 N N . TRP A 1 356 ? -26.284 9.171 -0.460 1.00 83.75 356 TRP A N 1
ATOM 2819 C CA . TRP A 1 356 ? -27.241 8.072 -0.345 1.00 83.75 356 TRP A CA 1
ATOM 2820 C C . TRP A 1 356 ? -27.556 7.747 1.114 1.00 83.75 356 TRP A C 1
ATOM 2822 O O . TRP A 1 356 ? -28.713 7.574 1.499 1.00 83.75 356 TRP A O 1
ATOM 2832 N N . SER A 1 357 ? -26.513 7.724 1.937 1.00 77.94 357 SER A N 1
ATOM 2833 C CA . SER A 1 357 ? -26.592 7.448 3.361 1.00 77.94 357 SER A CA 1
ATOM 2834 C C . SER A 1 357 ? -25.879 8.588 4.109 1.00 77.94 357 SER A C 1
ATOM 2836 O O . SER A 1 357 ? -24.700 8.823 3.868 1.00 77.94 357 SER A O 1
ATOM 2838 N N . PRO A 1 358 ? -26.581 9.399 4.917 1.00 79.62 358 PRO A N 1
ATOM 2839 C CA . PRO A 1 358 ? -25.954 10.497 5.646 1.00 79.62 358 PRO A CA 1
ATOM 2840 C C . PRO A 1 358 ? -25.202 9.999 6.886 1.00 79.62 358 PRO A C 1
ATOM 2842 O O . PRO A 1 358 ? -25.540 8.976 7.478 1.00 79.62 358 PRO A O 1
ATOM 2845 N N . THR A 1 359 ? -24.192 10.756 7.312 1.00 79.75 359 THR A N 1
ATOM 2846 C CA . THR A 1 359 ? -23.366 10.436 8.485 1.00 79.75 359 THR A CA 1
ATOM 2847 C C . THR A 1 359 ? -24.195 10.487 9.758 1.00 79.75 359 THR A C 1
ATOM 2849 O O . THR A 1 359 ? -24.852 11.489 10.047 1.00 79.75 359 THR A O 1
ATOM 2852 N N . VAL A 1 360 ? -24.099 9.420 10.546 1.00 80.38 360 VAL A N 1
ATOM 2853 C CA . VAL A 1 360 ? -24.663 9.336 11.892 1.00 80.38 360 VAL A CA 1
ATOM 2854 C C . VAL A 1 360 ? -23.511 9.283 12.883 1.00 80.38 360 VAL A C 1
ATOM 2856 O O . VAL A 1 360 ? -22.637 8.426 12.763 1.00 80.38 360 VAL A O 1
ATOM 2859 N N . TYR A 1 361 ? -23.500 10.206 13.838 1.00 81.50 361 TYR A N 1
ATOM 2860 C CA . TYR A 1 361 ? -22.555 10.209 14.949 1.00 81.50 361 TYR A CA 1
ATOM 2861 C C . TYR A 1 361 ? -23.250 9.661 16.191 1.00 81.50 361 TYR A C 1
ATOM 2863 O O . TYR A 1 361 ? -24.357 10.085 16.521 1.00 81.50 361 TYR A O 1
ATOM 2871 N N . THR A 1 362 ? -22.626 8.688 16.847 1.00 82.19 362 THR A N 1
ATOM 2872 C CA . THR A 1 362 ? -23.133 8.060 18.070 1.00 82.19 362 THR A CA 1
ATOM 2873 C C . THR A 1 362 ? -22.140 8.304 19.192 1.00 82.19 362 THR A C 1
ATOM 2875 O O . THR A 1 362 ? -20.956 8.018 19.034 1.00 82.19 362 THR A O 1
ATOM 2878 N N . GLN A 1 363 ? -22.626 8.795 20.326 1.00 85.88 363 GLN A N 1
ATOM 2879 C CA . GLN A 1 363 ? -21.827 9.025 21.523 1.00 85.88 363 GLN A CA 1
ATOM 2880 C C . GLN A 1 363 ? -22.525 8.417 22.739 1.00 85.88 363 GLN A C 1
ATOM 2882 O O . GLN A 1 363 ? -23.736 8.546 22.893 1.00 85.88 363 GLN A O 1
ATOM 2887 N N . TYR A 1 364 ? -21.748 7.770 23.597 1.00 83.69 364 TYR A N 1
ATOM 2888 C CA . TYR A 1 364 ? -22.141 7.284 24.915 1.00 83.69 364 TYR A CA 1
ATOM 2889 C C . TYR A 1 364 ? -21.335 8.067 25.952 1.00 83.69 364 TYR A C 1
ATOM 2891 O O . TYR A 1 364 ? -20.110 8.050 25.865 1.00 83.69 364 TYR A O 1
ATOM 2899 N N . ALA A 1 365 ? -21.968 8.766 26.895 1.00 83.19 365 ALA A N 1
ATOM 2900 C CA . ALA A 1 365 ? -21.265 9.578 27.900 1.00 83.19 365 ALA A CA 1
ATOM 2901 C C . ALA A 1 365 ? -21.981 9.563 29.260 1.00 83.19 365 ALA A C 1
ATOM 2903 O O . ALA A 1 365 ? -23.204 9.459 29.303 1.00 83.19 365 ALA A O 1
ATOM 2904 N N . SER A 1 366 ? -21.230 9.671 30.363 1.00 70.69 366 SER A N 1
ATOM 2905 C CA . SER A 1 366 ? -21.762 9.610 31.740 1.00 70.69 366 SER A CA 1
ATOM 2906 C C . SER A 1 366 ? -22.526 10.858 32.209 1.00 70.69 366 SER A C 1
ATOM 2908 O O . SER A 1 366 ? -23.212 10.825 33.228 1.00 70.69 366 SER A O 1
ATOM 2910 N N . GLN A 1 367 ? -22.458 11.944 31.439 1.00 61.00 367 GLN A N 1
ATOM 2911 C CA . GLN A 1 367 ? -23.369 13.090 31.476 1.00 61.00 367 GLN A CA 1
ATOM 2912 C C . GLN A 1 367 ? -23.596 13.547 30.028 1.00 61.00 367 GLN A C 1
ATOM 2914 O O . GLN A 1 367 ? -22.672 13.405 29.216 1.00 61.00 367 GLN A O 1
ATOM 2919 N N . PRO A 1 368 ? -24.764 14.115 29.671 1.00 46.47 368 PRO A N 1
ATOM 2920 C CA . PRO A 1 368 ? -24.928 14.753 28.376 1.00 46.47 368 PRO A CA 1
ATOM 2921 C C . PRO A 1 368 ? -23.913 15.890 28.302 1.00 46.47 368 PRO A C 1
ATOM 2923 O O . PRO A 1 368 ? -24.051 16.926 28.957 1.00 46.47 368 PRO A O 1
ATOM 2926 N N . VAL A 1 369 ? -22.844 15.686 27.532 1.00 43.59 369 VAL A N 1
ATOM 2927 C CA . VAL A 1 369 ? -21.924 16.769 27.228 1.00 43.59 369 VAL A CA 1
ATOM 2928 C C . VAL A 1 369 ? -22.759 17.760 26.432 1.00 43.59 369 VAL A C 1
ATOM 2930 O O . VAL A 1 369 ? -23.081 17.534 25.269 1.00 43.59 369 VAL A O 1
ATOM 2933 N N . THR A 1 370 ? -23.139 18.863 27.076 1.00 37.31 370 THR A N 1
ATOM 2934 C CA . THR A 1 370 ? -23.657 20.054 26.397 1.00 37.31 370 THR A CA 1
ATOM 2935 C C . THR A 1 370 ? -22.486 20.708 25.662 1.00 37.31 370 THR A C 1
ATOM 2937 O O . THR A 1 370 ? -22.124 21.851 25.908 1.00 37.31 370 THR A O 1
ATOM 2940 N N . SER A 1 371 ? -21.803 19.959 24.802 1.00 37.94 371 SER A N 1
ATOM 2941 C CA . SER 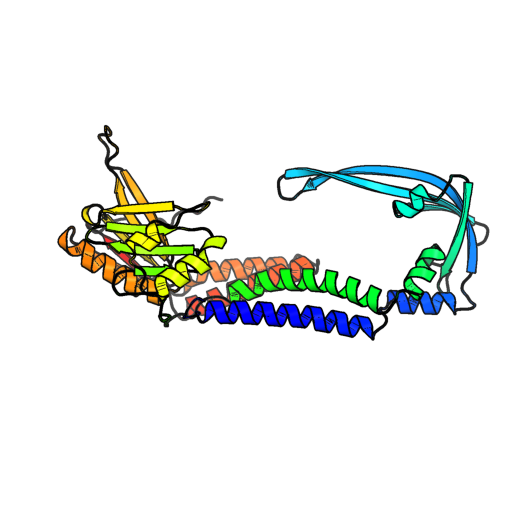A 1 371 ? -20.847 20.508 23.868 1.00 37.94 371 SER A CA 1
ATOM 2942 C C . SER A 1 371 ? -21.662 20.905 22.655 1.00 37.94 371 SER A C 1
ATOM 2944 O O . SER A 1 371 ? -22.090 20.084 21.844 1.00 37.94 371 SER A O 1
ATOM 2946 N N . ALA A 1 372 ? -21.864 22.212 22.514 1.00 37.66 372 ALA A N 1
ATOM 2947 C CA . ALA A 1 372 ? -21.847 22.794 21.189 1.00 37.66 372 ALA A CA 1
ATOM 2948 C C . ALA A 1 372 ? -20.593 22.236 20.500 1.00 37.66 372 ALA A C 1
ATOM 2950 O O . ALA A 1 372 ? -19.471 22.621 20.824 1.00 37.66 372 ALA A O 1
ATOM 2951 N N . VAL A 1 373 ? -20.781 21.229 19.647 1.00 36.03 373 VAL A N 1
ATOM 2952 C CA . VAL A 1 373 ? -19.723 20.672 18.815 1.00 36.03 373 VAL A CA 1
ATOM 2953 C C . VAL A 1 373 ? -19.378 21.769 17.816 1.00 36.03 373 VAL A C 1
ATOM 2955 O O . VAL A 1 373 ? -19.929 21.827 16.716 1.00 36.03 373 VAL A O 1
ATOM 2958 N N . GLU A 1 374 ? -18.493 22.680 18.215 1.00 31.22 374 GLU A N 1
ATOM 2959 C CA . GLU A 1 374 ? -17.645 23.341 17.242 1.00 31.22 374 GLU A CA 1
ATOM 2960 C C . GLU A 1 374 ? -16.823 22.231 16.583 1.00 31.22 374 GLU A C 1
ATOM 2962 O O . GLU A 1 374 ? -16.126 21.480 17.275 1.00 31.22 374 GLU A O 1
ATOM 2967 N N . PRO A 1 375 ? -16.941 22.048 15.258 1.00 33.22 375 PRO A N 1
ATOM 2968 C CA . PRO A 1 375 ? -16.089 21.109 14.564 1.00 33.22 375 PRO A CA 1
ATOM 2969 C C . PRO A 1 375 ? -14.650 21.545 14.804 1.00 33.22 375 PRO A C 1
ATOM 2971 O O . PRO A 1 375 ? -14.300 22.702 14.562 1.00 33.22 375 PRO A O 1
ATOM 2974 N N . VAL A 1 376 ? -13.838 20.599 15.272 1.00 34.06 376 VAL A N 1
ATOM 2975 C CA . VAL A 1 376 ? -12.382 20.679 15.273 1.00 34.06 376 VAL A CA 1
ATOM 2976 C C . VAL A 1 376 ? -11.958 21.308 13.947 1.00 34.06 376 VAL A C 1
ATOM 2978 O O . VAL A 1 376 ? -12.065 20.687 12.888 1.00 34.06 376 VAL A O 1
ATOM 2981 N N . ARG A 1 377 ? -11.529 22.575 14.000 1.00 31.02 377 ARG A N 1
ATOM 2982 C CA . ARG A 1 377 ? -10.766 23.194 12.923 1.00 31.02 377 ARG A CA 1
ATOM 2983 C C . ARG A 1 377 ? -9.526 22.326 12.774 1.00 31.02 377 ARG A C 1
ATOM 2985 O O . ARG A 1 377 ? -8.631 22.378 13.613 1.00 31.02 377 ARG A O 1
ATOM 2992 N N . SER A 1 378 ? -9.492 21.502 11.731 1.00 28.27 378 SER A N 1
ATOM 2993 C CA . SER A 1 378 ? -8.235 20.974 11.225 1.00 28.27 378 SER A CA 1
ATOM 2994 C C . SER A 1 378 ? -7.343 22.180 10.953 1.00 28.27 378 SER A C 1
ATOM 2996 O O . SER A 1 378 ? -7.717 23.054 10.166 1.00 28.27 378 SER A O 1
ATOM 2998 N N . ALA A 1 379 ? -6.230 22.261 11.678 1.00 30.16 379 ALA A N 1
ATOM 2999 C CA . ALA A 1 379 ? -5.210 23.270 11.467 1.00 30.16 379 ALA A CA 1
ATOM 3000 C C . ALA A 1 379 ? -4.806 23.290 9.985 1.00 30.16 379 ALA A C 1
ATOM 3002 O O . ALA A 1 379 ? -4.602 22.233 9.381 1.00 30.16 379 ALA A O 1
ATOM 3003 N N . ALA A 1 380 ? -4.781 24.503 9.436 1.00 30.72 380 ALA A N 1
ATOM 3004 C CA . ALA A 1 380 ? -4.141 24.835 8.173 1.00 30.72 380 ALA A CA 1
ATOM 3005 C C . ALA A 1 380 ? -2.617 24.699 8.282 1.00 30.72 380 ALA A C 1
ATOM 3007 O O . ALA A 1 380 ? -2.098 24.878 9.412 1.00 30.72 380 ALA A O 1
#

Foldseek 3Di:
DQPDDAPLRVQLVVLLVVLVVQLQVQLVCLLVDQDPLLVQLLCLVVDPLKDKDKWFFQDKDKDWDWDAPPVRDIDIDIWIKTWTWDADPNDIDIDIDTDDPVCSVVDDHGDIFMWMQGDPVSPDIGGNVVSVCSNPQHSNNSSVVSSVVSNVVSVVVSVQCSVVRSAHDPPDDTPLQDDLFWGHALPQQWIWGDDDQKTKIWHDDNVCSVVLSRCSSVPNDVVVSSPDDDPPIDIDIAGLLFFFKKKDKQQFQKIKTWGWDDDVPDPDTDIDIDIDGHSYSVSSVSNVVSSQVSSCVNAPWDKDKDWDALCVQLVVLVVQLVVLVVQCVVDPDPVSVVVSVSSNVVSVVSNVVSNVPPMMMMMIGRDPPPDPCPDPPPDD

Radius of gyration: 31.4 Å; chains: 1; bounding box: 70×46×90 Å

Secondary structure (DSSP, 8-state):
--S---HHHHHHHHHHHHHHHHHHHHHHHHHHS--HHHHHHHHHHH-TTPEEEEEEEEEEEEEEEEEE-TTS-EEEEEEEEEEEEEEETTEEEEEEEEE-HHHHTT--TT-EEEEEEESTT--EEEEHHHHHHHHH--HHHHHHHHHHHHHHHHHHHHHHHHHHHSSPPTT---TTSB-SSEEEETTTTEEEEEETTEEEEEE--TTTHHHHHHHHHTT--HHHHHT---TT-EEEEEEGGGEEEEEEETT-SEEEEEEEE--TT-SSPEEEEEEEE-SSHHHHHHHHHHHHHHHTTTS-PEEEEEEPPHHHHHHHHHHHHHHHHHHHHH---HHHHHHHHHHHHHHHHHHHHHHHS--EEEEEESS-------------